Protein AF-A0A925ZJV0-F1 (afdb_monomer_lite)

Radius of gyration: 30.53 Å; chains: 1; bounding box: 66×61×135 Å

Foldseek 3Di:
DDDDDDDDPPPPDPPDPPDPDDDDDDDDPDDPFAPQFKAEDPAAAAQFKAKIFGQPDAFQWKKFKAAPVGHTPDIATAHRRRMGIDHRHHGAHKIFIATPVRDGRDIDGHHHDDDDADCADEFDDFDLEAELSAFGKTFAHNDDRPQQQKWKAQAHDIFGWRIDGRTMTTGHRHDQVSQDKAKIKMARNVVRHIYIDWIHGYKHKDWDWDWDADDPGIWIKIKIFMPPLQWKFWKKKAWPDFQKAFPPRHRIDIDMAHSRIDITTIDGNPVTDDDTDMDMDTPDIPPSPPTPPDDDDDDDPDDDDDDDDDDDDDDDDDDADKDKDKDKDKPAKAKDWDWDADPVRDTFIKIKIKIWIKIWIWTDGDDDPDDDDDDDDPDDTDIDIDTDIDMDIDRDPVVVVVVCVVVVNDPDDDHDD

Secondary structure (DSSP, 8-state):
---------------------------S-PPSS---SEE--S--BTT--EEEEETTPPTTPEEEEEETT--EEEEEE--TTSEEEETT---SEEEEEEETT--EEEEEEEBSS-PPP-SS-EEEE--SEEETTT--EEEEES--SSGGGEEEEETTEEEEEEEE-SSEEEE-PPPGGG-EEEEEEEEETTTTEEEEEEEEEEEEEEEEEEEEEETTEEEEEEEEEEESTTSEEEEEEEEEESSEEEGGG-SEEEEEEBTTEEEEEEEE-TT--S--EEEEEEEEEETSTT-------PPPPPPPPS--PPPP-----PPPPPEEEEEEEEEEEEEEEEEEE-TTS-EEEEEEEEEEEEEEEEEE------S------------EEEEEEEEEEESSHHHHHHHHHHTT--S-PPPP-

pLDDT: mean 72.82, std 23.59, range [22.97, 96.12]

Sequence (417 aa):
MKHKFLLAAGLLAIQAIVSPFAIAKPSQGQPAGTIQGYVVPDQVGANQPFTFAATKVVEGEVVSVKTVSGEVVATKKTDKLGRVFLPAGLAAGAYLLTTRAGKPTGHLNVGPGSLPFGNTLCVTSAPSAIDVSQGLCLTGTGMNPNAANMSAIIGKTEFPVLAGTATEMKTGPLPSSACNNGPVEVKNTQTNETSQLDNVVFYELSAKMARQKITGGEQTTLEFTFKPANFNASVNARIISGPVSFQGGAKEKDFMVEKGTGKLPLVADPAGLGQFRVAYDINEILGAGKLAGSTFQPLKPGGPVGGEKPEKVDNKKKQCPKTIHMRDEANGWQQSEKKVKDAEGKEKTIYVISRTVRCSIYKSCSKLEGHGGNCNFAGKSRCEVHDIVETREFDNERDRKDSMKDTGIPEKIKFPG

Structure (mmCIF, N/CA/C/O backbone):
data_AF-A0A925ZJV0-F1
#
_entry.id   AF-A0A925ZJV0-F1
#
loop_
_atom_site.group_PDB
_atom_site.id
_atom_site.type_symbol
_atom_site.label_atom_id
_atom_site.label_alt_id
_atom_site.label_comp_id
_atom_site.label_asym_id
_atom_site.label_entity_id
_atom_site.label_seq_id
_atom_site.pdbx_PDB_ins_code
_atom_site.Cartn_x
_atom_site.Cartn_y
_atom_site.Cartn_z
_atom_site.occupancy
_atom_site.B_iso_or_equiv
_atom_site.auth_seq_id
_atom_site.auth_comp_id
_atom_site.auth_asym_id
_atom_site.auth_atom_id
_atom_site.pdbx_PDB_model_num
ATOM 1 N N . MET A 1 1 ? -1.392 6.156 -85.320 1.00 41.75 1 MET A N 1
ATOM 2 C CA . MET A 1 1 ? -0.053 5.725 -84.859 1.00 41.75 1 MET A CA 1
ATOM 3 C C . MET A 1 1 ? 0.580 6.852 -84.054 1.00 41.75 1 MET A C 1
ATOM 5 O O . MET A 1 1 ? 0.582 7.972 -84.541 1.00 41.75 1 MET A O 1
ATOM 9 N N . LYS A 1 2 ? 1.152 6.505 -82.892 1.00 37.94 2 LYS A N 1
ATOM 10 C CA . LYS A 1 2 ? 1.974 7.319 -81.969 1.00 37.94 2 LYS A CA 1
ATOM 11 C C . LYS A 1 2 ? 1.226 8.132 -80.897 1.00 37.94 2 LYS A C 1
ATOM 13 O O . LYS A 1 2 ? 0.689 9.205 -81.132 1.00 37.94 2 LYS A O 1
ATOM 18 N N . HIS A 1 3 ? 1.275 7.554 -79.696 1.00 37.56 3 HIS A N 1
ATOM 19 C CA . HIS A 1 3 ? 1.028 8.139 -78.381 1.00 37.56 3 HIS A CA 1
ATOM 20 C C . HIS A 1 3 ? 1.941 9.330 -78.061 1.00 37.56 3 HIS A C 1
ATOM 22 O O . HIS A 1 3 ? 3.084 9.350 -78.516 1.00 37.56 3 HIS A O 1
ATOM 28 N N . LYS A 1 4 ? 1.461 10.219 -77.176 1.00 39.12 4 LYS A N 1
ATOM 29 C CA . LYS A 1 4 ? 2.206 10.922 -76.104 1.00 39.12 4 LYS A CA 1
ATOM 30 C C . LYS A 1 4 ? 1.174 11.551 -75.147 1.00 39.12 4 LYS A C 1
ATOM 32 O O . LYS A 1 4 ? 0.434 12.436 -75.545 1.00 39.12 4 LYS A O 1
ATOM 37 N N . PHE A 1 5 ? 0.844 10.848 -74.062 1.00 36.03 5 PHE A N 1
ATOM 38 C CA . PHE A 1 5 ? 1.286 11.101 -72.678 1.00 36.03 5 PHE A CA 1
ATOM 39 C C . PHE A 1 5 ? 0.865 12.470 -72.113 1.00 36.03 5 PHE A C 1
ATOM 41 O O . PHE A 1 5 ? 1.564 13.468 -72.248 1.00 36.03 5 PHE A O 1
ATOM 48 N N . LEU A 1 6 ? -0.292 12.451 -71.443 1.00 34.09 6 LEU A N 1
ATOM 49 C CA . LEU A 1 6 ? -0.772 13.449 -70.491 1.00 34.09 6 LEU A CA 1
ATOM 50 C C . LEU A 1 6 ? 0.037 13.329 -69.189 1.00 34.09 6 LEU A C 1
ATOM 52 O O . LEU A 1 6 ? -0.017 12.303 -68.513 1.00 34.09 6 LEU A O 1
ATOM 56 N N . LEU A 1 7 ? 0.765 14.387 -68.839 1.00 36.06 7 LEU A N 1
ATOM 57 C CA . LEU A 1 7 ? 1.273 14.636 -67.492 1.00 36.06 7 LEU A CA 1
ATOM 58 C C . LEU A 1 7 ? 0.148 15.322 -66.706 1.00 36.06 7 LEU A C 1
ATOM 60 O O . LEU A 1 7 ? -0.094 16.513 -66.877 1.00 36.06 7 LEU A O 1
ATOM 64 N N . ALA A 1 8 ? -0.560 14.564 -65.871 1.00 39.19 8 ALA A N 1
ATOM 65 C CA . ALA A 1 8 ? -1.442 15.121 -64.853 1.00 39.19 8 ALA A CA 1
ATOM 66 C C . ALA A 1 8 ? -0.675 15.150 -63.526 1.00 39.19 8 ALA A C 1
ATOM 68 O O . ALA A 1 8 ? -0.470 14.121 -62.883 1.00 39.19 8 ALA A O 1
ATOM 69 N N . ALA A 1 9 ? -0.222 16.342 -63.141 1.00 39.00 9 ALA A N 1
ATOM 70 C CA . ALA A 1 9 ? 0.280 16.624 -61.807 1.00 39.00 9 ALA A CA 1
ATOM 71 C C . ALA A 1 9 ? -0.896 16.578 -60.817 1.00 39.00 9 ALA A C 1
ATOM 73 O O . ALA A 1 9 ? -1.630 17.549 -60.648 1.00 39.00 9 ALA A O 1
ATOM 74 N N . GLY A 1 10 ? -1.100 15.418 -60.193 1.00 31.88 10 GLY A N 1
ATOM 75 C CA . GLY A 1 10 ? -2.012 15.250 -59.067 1.00 31.88 10 GLY A CA 1
ATOM 76 C C . GLY A 1 10 ? -1.353 15.737 -57.782 1.00 31.88 10 GLY A C 1
ATOM 77 O O . GLY A 1 10 ? -0.693 14.970 -57.087 1.00 31.88 10 GLY A O 1
ATOM 78 N N . LEU A 1 11 ? -1.526 17.022 -57.478 1.00 34.44 11 LEU A N 1
ATOM 79 C CA . LEU A 1 11 ? -1.224 17.604 -56.176 1.00 34.44 11 LEU A CA 1
ATOM 80 C C . LEU A 1 11 ? -2.293 17.113 -55.182 1.00 34.44 11 LEU A C 1
ATOM 82 O O . LEU A 1 11 ? -3.366 17.704 -55.071 1.00 34.44 11 LEU A O 1
ATOM 86 N N . LEU A 1 12 ? -2.045 15.994 -54.497 1.00 31.95 12 LEU A N 1
ATO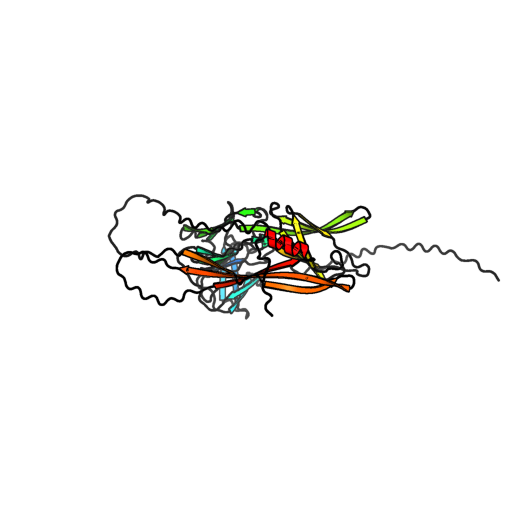M 87 C CA . LEU A 1 12 ? -2.941 15.517 -53.444 1.00 31.95 12 LEU A CA 1
ATOM 88 C C . LEU A 1 12 ? -2.617 16.273 -52.149 1.00 31.95 12 LEU A C 1
ATOM 90 O O . LEU A 1 12 ? -1.724 15.907 -51.387 1.00 31.95 12 LEU A O 1
ATOM 94 N N . ALA A 1 13 ? -3.333 17.373 -51.927 1.00 36.91 13 ALA A N 1
ATOM 95 C CA . ALA A 1 13 ? -3.366 18.055 -50.645 1.00 36.91 13 ALA A CA 1
ATOM 96 C C . ALA A 1 13 ? -4.048 17.138 -49.617 1.00 36.91 13 ALA A C 1
ATOM 98 O O . ALA A 1 13 ? -5.264 16.950 -49.644 1.00 36.91 13 ALA A O 1
ATOM 99 N N . ILE A 1 14 ? -3.264 16.556 -48.708 1.00 34.91 14 ILE A N 1
ATOM 100 C CA . ILE A 1 14 ? -3.787 15.868 -47.526 1.00 34.91 14 ILE A CA 1
ATOM 101 C C . ILE A 1 14 ? -4.302 16.956 -46.579 1.00 34.91 14 ILE A C 1
ATOM 103 O O . ILE A 1 14 ? -3.547 17.542 -45.805 1.00 34.91 14 ILE A O 1
ATOM 107 N N . GLN A 1 15 ? -5.594 17.267 -46.674 1.00 33.09 15 GLN A N 1
ATOM 108 C CA . GLN A 1 15 ? -6.277 18.044 -45.651 1.00 33.09 15 GLN A CA 1
ATOM 109 C C . GLN A 1 15 ? -6.411 17.176 -44.399 1.00 33.09 15 GLN A C 1
ATOM 111 O O . GLN A 1 15 ? -7.133 16.180 -44.383 1.00 33.09 15 GLN A O 1
ATOM 116 N N . ALA A 1 16 ? -5.696 17.558 -43.342 1.00 33.00 16 ALA A N 1
ATOM 117 C CA . ALA A 1 16 ? -5.932 17.045 -42.005 1.00 33.00 16 ALA A CA 1
ATOM 118 C C . ALA A 1 16 ? -7.332 17.492 -41.558 1.00 33.00 16 ALA A C 1
ATOM 120 O O . ALA A 1 16 ? -7.547 18.651 -41.203 1.00 33.00 16 ALA A O 1
ATOM 121 N N . ILE A 1 17 ? -8.294 16.572 -41.602 1.00 33.59 17 ILE A N 1
ATOM 122 C CA . ILE A 1 17 ? -9.610 16.757 -40.996 1.00 33.59 17 ILE A CA 1
ATOM 123 C C . ILE A 1 17 ? -9.406 16.718 -39.480 1.00 33.59 17 ILE A C 1
ATOM 125 O O . ILE A 1 17 ? -9.353 15.658 -38.860 1.00 33.59 17 ILE A O 1
ATOM 129 N N . VAL A 1 18 ? -9.257 17.895 -38.878 1.00 33.03 18 VAL A N 1
ATOM 130 C CA . VAL A 1 18 ? -9.362 18.074 -37.430 1.00 33.03 18 VAL A CA 1
ATOM 131 C C . VAL A 1 18 ? -10.851 18.203 -37.112 1.00 33.03 18 VAL A C 1
ATOM 133 O O . VAL A 1 18 ? -11.395 19.302 -37.061 1.00 33.03 18 VAL A O 1
ATOM 136 N N . SER A 1 19 ? -11.545 17.073 -36.961 1.00 29.91 19 SER A N 1
ATOM 137 C CA . SER A 1 19 ? -12.896 17.079 -36.393 1.00 29.91 19 SER A CA 1
ATOM 138 C C . SER A 1 19 ? -12.815 17.182 -34.864 1.00 29.91 19 SER A C 1
ATOM 140 O O . SER A 1 19 ? -12.169 16.339 -34.236 1.00 29.91 19 SER A O 1
ATOM 142 N N . PRO A 1 20 ? -13.494 18.159 -34.237 1.00 31.45 20 PRO A N 1
ATOM 143 C CA . PRO A 1 20 ? -13.618 18.254 -32.793 1.00 31.45 20 PRO A CA 1
ATOM 144 C C . PRO A 1 20 ? -14.768 17.349 -32.342 1.00 31.45 20 PRO A C 1
ATOM 146 O O . PRO A 1 20 ? -15.878 17.807 -32.085 1.00 31.45 20 PRO A O 1
ATOM 149 N N . PHE A 1 21 ? -14.519 16.044 -32.262 1.00 29.78 21 PHE A N 1
ATOM 150 C CA . PHE A 1 21 ? -15.396 15.171 -31.492 1.00 29.78 21 PHE A CA 1
ATOM 151 C C . PHE A 1 21 ? -14.893 15.116 -30.058 1.00 29.78 21 PHE A C 1
ATOM 153 O O . PHE A 1 21 ? -13.779 14.676 -29.778 1.00 29.78 21 PHE A O 1
ATOM 160 N N . ALA A 1 22 ? -15.745 15.606 -29.160 1.00 33.53 22 ALA A N 1
ATOM 161 C CA . ALA A 1 22 ? -15.656 15.421 -27.728 1.00 33.53 22 ALA A CA 1
ATOM 162 C C . ALA A 1 22 ? -15.398 13.940 -27.416 1.00 33.53 22 ALA A C 1
ATOM 164 O O . ALA A 1 22 ? -16.289 13.097 -27.520 1.00 33.53 22 ALA A O 1
ATOM 165 N N . ILE A 1 23 ? -14.156 13.629 -27.047 1.00 28.38 23 ILE A N 1
ATOM 166 C CA . ILE A 1 23 ? -13.794 12.319 -26.528 1.00 28.38 23 ILE A CA 1
ATOM 167 C C . ILE A 1 23 ? -14.365 12.240 -25.116 1.00 28.38 23 ILE A C 1
ATOM 169 O O . ILE A 1 23 ? -14.034 13.034 -24.233 1.00 28.38 23 ILE A O 1
ATOM 173 N N . ALA A 1 24 ? -15.270 11.283 -24.948 1.00 23.69 24 ALA A N 1
ATOM 174 C CA . ALA A 1 24 ? -15.838 10.862 -23.687 1.00 23.69 24 ALA A CA 1
ATOM 175 C C . ALA A 1 24 ? -14.772 10.771 -22.581 1.00 23.69 24 ALA A C 1
ATOM 177 O O . ALA A 1 24 ? -13.681 10.232 -22.777 1.00 23.69 24 ALA A O 1
ATOM 178 N N . LYS A 1 25 ? -15.124 11.272 -21.390 1.00 25.34 25 LYS A N 1
ATOM 179 C CA . LYS A 1 25 ? -14.390 10.996 -20.151 1.00 25.34 25 LYS A CA 1
ATOM 180 C C . LYS A 1 25 ? -14.142 9.486 -20.038 1.00 25.34 25 LYS A C 1
ATOM 182 O O . LYS A 1 25 ? -15.092 8.720 -20.206 1.00 25.34 25 LYS A O 1
ATOM 187 N N . PRO A 1 26 ? -12.926 9.047 -19.690 1.00 22.97 26 PRO A N 1
ATOM 188 C CA . PRO A 1 26 ? -12.677 7.638 -19.451 1.00 22.97 26 PRO A CA 1
ATOM 189 C C . PRO A 1 26 ? -13.428 7.200 -18.188 1.00 22.97 26 PRO A C 1
ATOM 191 O O . PRO A 1 26 ? -13.086 7.610 -17.077 1.00 22.97 26 PRO A O 1
ATOM 194 N N . SER A 1 27 ? -14.445 6.348 -18.345 1.00 24.31 27 SER A N 1
ATOM 195 C CA . SER A 1 27 ? -14.872 5.459 -17.269 1.00 24.31 27 SER A CA 1
ATOM 196 C C . SER A 1 27 ? -14.003 4.202 -17.289 1.00 24.31 27 SER A C 1
ATOM 198 O O . SER A 1 27 ? -14.015 3.447 -18.256 1.00 24.31 27 SER A O 1
ATOM 200 N N . GLN A 1 28 ? -13.295 4.004 -16.178 1.00 32.94 28 GLN A N 1
ATOM 201 C CA . GLN A 1 28 ? -12.847 2.723 -15.626 1.00 32.94 28 GLN A CA 1
ATOM 202 C C . GLN A 1 28 ? -11.909 1.859 -16.486 1.00 32.94 28 GLN A C 1
ATOM 204 O O . GLN A 1 28 ? -12.261 0.822 -17.034 1.00 32.94 28 GLN A O 1
ATOM 209 N N . GLY A 1 29 ? -10.641 2.261 -16.450 1.00 29.06 29 GLY A N 1
ATOM 210 C CA . GLY A 1 29 ? -9.474 1.381 -16.417 1.00 29.06 29 GLY A CA 1
ATOM 211 C C . GLY A 1 29 ? -8.475 2.061 -15.487 1.00 29.06 29 GLY A C 1
ATOM 212 O O . GLY A 1 29 ? -7.857 3.048 -15.868 1.00 29.06 29 GLY A O 1
ATOM 213 N N . GLN A 1 30 ? -8.488 1.648 -14.224 1.00 30.09 30 GLN A N 1
ATOM 214 C CA . GLN A 1 30 ? -7.988 2.374 -13.052 1.00 30.09 30 GLN A CA 1
ATOM 215 C C . GLN A 1 30 ? -6.491 2.742 -13.175 1.00 30.09 30 GLN A C 1
ATOM 217 O O . GLN A 1 30 ? -5.682 1.854 -13.439 1.00 30.09 30 GLN A O 1
ATOM 222 N N . PRO A 1 31 ? -6.101 4.021 -12.992 1.00 29.06 31 PRO A N 1
ATOM 223 C CA . PRO A 1 31 ? -4.699 4.420 -12.945 1.00 29.06 31 PRO A CA 1
ATOM 224 C C . PRO A 1 31 ? -4.078 4.078 -11.585 1.00 29.06 31 PRO A C 1
ATOM 226 O O . PRO A 1 31 ? -4.745 4.121 -10.548 1.00 29.06 31 PRO A O 1
ATOM 229 N N . ALA A 1 32 ? -2.786 3.759 -11.619 1.00 31.67 32 ALA A N 1
ATOM 230 C CA . ALA A 1 32 ? -1.937 3.531 -10.461 1.00 31.67 32 ALA A CA 1
ATOM 231 C C . ALA A 1 32 ? -2.022 4.690 -9.447 1.00 31.67 32 ALA A C 1
ATOM 233 O O . ALA A 1 32 ? -1.983 5.863 -9.820 1.00 31.67 32 ALA A O 1
ATOM 234 N N . GLY A 1 33 ? -2.129 4.336 -8.164 1.00 33.31 33 GLY A N 1
ATOM 235 C CA . GLY A 1 33 ? -1.878 5.233 -7.036 1.00 33.31 33 GLY A CA 1
ATOM 236 C C . GLY A 1 33 ? -3.052 6.043 -6.479 1.00 33.31 33 GLY A C 1
ATOM 237 O O . GLY A 1 33 ? -2.874 7.180 -6.050 1.00 33.31 33 GLY A O 1
ATOM 238 N N . THR A 1 34 ? -4.274 5.503 -6.446 1.00 28.78 34 THR A N 1
ATOM 239 C CA . THR A 1 34 ? -5.355 6.109 -5.646 1.00 28.78 34 THR A CA 1
ATOM 240 C C . THR A 1 34 ? -6.222 5.032 -5.001 1.00 28.78 34 THR A C 1
ATOM 242 O O . THR A 1 34 ? -6.979 4.356 -5.698 1.00 28.78 34 THR A O 1
ATOM 245 N N . ILE A 1 35 ? -6.186 4.913 -3.667 1.00 41.12 35 ILE A N 1
ATOM 246 C CA . ILE A 1 35 ? -7.261 4.268 -2.901 1.00 41.12 35 ILE A CA 1
ATOM 247 C C . ILE A 1 35 ? -8.530 5.082 -3.169 1.00 41.12 35 ILE A C 1
ATOM 249 O O . ILE A 1 35 ? -8.744 6.149 -2.586 1.00 41.12 35 ILE A O 1
ATOM 253 N N . GLN A 1 36 ? -9.349 4.661 -4.134 1.00 45.41 36 GLN A N 1
ATOM 254 C CA . GLN A 1 36 ? -10.574 5.387 -4.433 1.00 45.41 36 GLN A CA 1
ATOM 255 C C . GLN A 1 36 ? -11.618 5.099 -3.358 1.00 45.41 36 GLN A C 1
ATOM 257 O O . GLN A 1 36 ? -12.370 4.136 -3.424 1.00 45.41 36 GLN A O 1
ATOM 262 N N . GLY A 1 37 ? -11.672 6.013 -2.393 1.00 65.75 37 GLY A N 1
ATOM 263 C CA . GLY A 1 37 ? -12.841 6.286 -1.570 1.00 65.75 37 GLY A CA 1
ATOM 264 C C . GLY A 1 37 ? -12.697 5.861 -0.120 1.00 65.75 37 GLY A C 1
ATOM 265 O O . GLY A 1 37 ? -13.123 6.632 0.734 1.00 65.75 37 GLY A O 1
ATOM 266 N N . TYR A 1 38 ? -12.103 4.692 0.159 1.00 77.69 38 TYR A N 1
ATOM 267 C CA . TYR A 1 38 ? -12.104 4.111 1.505 1.00 77.69 38 TYR A CA 1
ATOM 268 C C . TYR A 1 38 ? -10.825 3.374 1.884 1.00 77.69 38 TYR A C 1
ATOM 270 O O . TYR A 1 38 ? -10.288 2.614 1.089 1.00 77.69 38 TYR A O 1
ATOM 278 N N . VAL A 1 39 ? -10.408 3.528 3.138 1.00 86.25 39 VAL A N 1
ATOM 279 C CA . VAL A 1 39 ? -9.415 2.670 3.794 1.00 86.25 39 VAL A CA 1
ATOM 280 C C . VAL A 1 39 ? -10.171 1.789 4.776 1.00 86.25 39 VAL A C 1
ATOM 282 O O . VAL A 1 39 ? -10.818 2.296 5.692 1.00 86.25 39 VAL A O 1
ATOM 285 N N . VAL A 1 40 ? -10.124 0.478 4.560 1.00 89.88 40 VAL A N 1
ATOM 286 C CA . VAL A 1 40 ? -10.867 -0.528 5.328 1.00 89.88 40 VAL A CA 1
ATOM 287 C C . VAL A 1 40 ? -9.884 -1.612 5.785 1.00 89.88 40 VAL A C 1
ATOM 289 O O . VAL A 1 40 ? -8.964 -1.922 5.018 1.00 89.88 40 VAL A O 1
ATOM 292 N N . PRO A 1 41 ? -10.030 -2.180 6.997 1.00 90.25 41 PRO A N 1
ATOM 293 C CA . PRO A 1 41 ? -9.224 -3.329 7.407 1.00 90.25 41 PRO A CA 1
ATOM 294 C C . PRO A 1 41 ? -9.458 -4.533 6.482 1.00 90.25 41 PRO A C 1
ATOM 296 O O . PRO A 1 41 ? -10.560 -4.699 5.959 1.00 90.25 41 PRO A O 1
ATOM 299 N N . ASP A 1 42 ? -8.441 -5.366 6.284 1.00 88.69 42 ASP A N 1
ATOM 300 C CA . ASP A 1 42 ? -8.549 -6.606 5.508 1.00 88.69 42 ASP A CA 1
ATOM 301 C C . ASP A 1 42 ? -9.369 -7.662 6.249 1.00 88.69 42 ASP A C 1
ATOM 303 O O . ASP A 1 42 ? -10.068 -8.463 5.626 1.00 88.69 42 ASP A O 1
ATOM 307 N N . GLN A 1 43 ? -9.299 -7.665 7.583 1.00 85.12 43 GLN A N 1
ATOM 308 C CA . GLN A 1 43 ? -9.964 -8.660 8.415 1.00 85.12 43 GLN A CA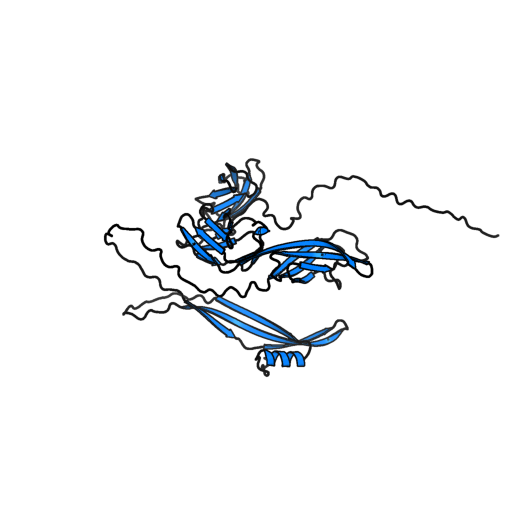 1
ATOM 309 C C . GLN A 1 43 ? -10.860 -8.002 9.460 1.00 85.12 43 GLN A C 1
ATOM 311 O O . GLN A 1 43 ? -10.405 -7.535 10.502 1.00 85.12 43 GLN A O 1
ATOM 316 N N . VAL A 1 44 ? -12.169 -8.024 9.205 1.00 89.50 44 VAL A N 1
ATOM 317 C CA . VAL A 1 44 ? -13.193 -7.610 10.170 1.00 89.50 44 VAL A CA 1
ATOM 318 C C . VAL A 1 44 ? -14.014 -8.829 10.574 1.00 89.50 44 VAL A C 1
ATOM 320 O O . VAL A 1 44 ? -14.643 -9.471 9.732 1.00 89.50 44 VAL A O 1
ATOM 323 N N . GLY A 1 45 ? -14.006 -9.159 11.865 1.00 89.75 45 GLY A N 1
ATOM 324 C CA . GLY A 1 45 ? -14.838 -10.222 12.418 1.00 89.75 45 GLY A CA 1
ATOM 325 C C . GLY A 1 45 ? -16.246 -9.742 12.765 1.00 89.75 45 GLY A C 1
ATOM 326 O O . GLY A 1 45 ? -16.462 -8.582 13.126 1.00 89.75 45 GLY A O 1
ATOM 327 N N . ALA A 1 46 ? -17.206 -10.660 12.703 1.00 90.69 46 ALA A N 1
ATOM 328 C CA . ALA A 1 46 ? -18.582 -10.394 13.088 1.00 90.69 46 ALA A CA 1
ATOM 329 C C . ALA A 1 46 ? -18.672 -9.859 14.525 1.00 90.69 46 ALA A C 1
ATOM 331 O O . ALA A 1 46 ? -18.055 -10.396 15.447 1.00 90.69 46 ALA A O 1
ATOM 332 N N . ASN A 1 47 ? -19.477 -8.814 14.699 1.00 90.94 47 ASN A N 1
ATOM 333 C CA . ASN A 1 47 ? -19.735 -8.099 15.946 1.00 90.94 47 ASN A CA 1
ATOM 334 C C . ASN A 1 47 ? -18.487 -7.509 16.635 1.00 90.94 47 ASN A C 1
ATOM 336 O O . ASN A 1 47 ? -18.515 -7.208 17.829 1.00 90.94 47 ASN A O 1
ATOM 340 N N . GLN A 1 48 ? -17.374 -7.354 15.910 1.00 90.62 48 GLN A N 1
ATOM 341 C CA . GLN A 1 48 ? -16.149 -6.775 16.459 1.00 90.62 48 GLN A CA 1
ATOM 342 C C . GLN A 1 48 ? -16.084 -5.269 16.218 1.00 90.62 48 GLN A C 1
ATOM 344 O O . GLN A 1 48 ? -16.444 -4.821 15.133 1.00 90.62 48 GLN A O 1
ATOM 349 N N . PRO A 1 49 ? -15.583 -4.469 17.172 1.00 92.69 49 PRO A N 1
ATOM 350 C CA . PRO A 1 49 ? -15.348 -3.058 16.923 1.00 92.69 49 PRO A CA 1
ATOM 351 C C . PRO A 1 49 ? -14.281 -2.850 15.843 1.00 92.69 49 PRO A C 1
ATOM 353 O O . PRO A 1 49 ? -13.269 -3.552 15.824 1.00 92.69 49 PRO A O 1
ATOM 356 N N . PHE A 1 50 ? -14.475 -1.849 14.987 1.00 94.19 50 PHE A N 1
ATOM 357 C CA . PHE A 1 50 ? -13.467 -1.423 14.014 1.00 94.19 50 PHE A CA 1
ATOM 358 C C . PHE A 1 50 ? -13.684 0.022 13.554 1.00 94.19 50 PHE A C 1
ATOM 360 O O . PHE A 1 50 ? -14.778 0.589 13.673 1.00 94.19 50 PHE A O 1
ATOM 367 N N . THR A 1 51 ? -12.631 0.599 12.981 1.00 94.62 51 THR A N 1
ATOM 368 C CA . THR A 1 51 ? -12.655 1.876 12.273 1.00 94.62 51 THR A CA 1
ATOM 369 C C . THR A 1 51 ? -12.300 1.663 10.810 1.00 94.62 51 THR A C 1
ATOM 371 O O . THR A 1 51 ? -11.399 0.894 10.479 1.00 94.62 51 THR A O 1
ATOM 374 N N . PHE A 1 52 ? -12.972 2.404 9.939 1.00 92.88 52 PHE A N 1
ATOM 375 C CA . PHE A 1 52 ? -12.600 2.582 8.540 1.00 92.88 52 PHE A CA 1
ATOM 376 C C . PHE A 1 52 ? -12.648 4.073 8.192 1.00 92.88 52 PHE A C 1
ATOM 378 O O . PHE A 1 52 ? -13.313 4.841 8.886 1.00 92.88 52 PHE A O 1
ATOM 385 N N . ALA A 1 53 ? -11.984 4.497 7.120 1.00 89.81 53 ALA A N 1
ATOM 386 C CA . ALA A 1 53 ? -12.026 5.882 6.656 1.00 89.81 53 ALA A CA 1
ATOM 387 C C . ALA A 1 53 ? -12.623 5.996 5.270 1.00 89.81 53 ALA A C 1
ATOM 389 O O . ALA A 1 53 ? -12.354 5.162 4.414 1.00 89.81 53 ALA A O 1
ATOM 390 N N . ALA A 1 54 ? -13.354 7.081 5.042 1.00 84.00 54 ALA A N 1
ATOM 391 C CA . ALA A 1 54 ? -13.783 7.541 3.738 1.00 84.00 54 ALA A CA 1
ATOM 392 C C . ALA A 1 54 ? -12.904 8.739 3.326 1.00 84.00 54 ALA A C 1
ATOM 394 O O . ALA A 1 54 ? -13.156 9.876 3.713 1.00 84.00 54 ALA A O 1
ATOM 395 N N . THR A 1 55 ? -11.836 8.509 2.561 1.00 68.38 55 THR A N 1
ATOM 396 C CA . THR A 1 55 ? -10.742 9.486 2.347 1.00 68.38 55 THR A CA 1
ATOM 397 C C . THR A 1 55 ? -11.121 10.722 1.526 1.00 68.38 55 THR A C 1
ATOM 399 O O . THR A 1 55 ? -10.332 11.656 1.422 1.00 68.38 55 THR A O 1
ATOM 402 N N . LYS A 1 56 ? -12.320 10.748 0.935 1.00 69.38 56 LYS A N 1
ATOM 403 C CA . LYS A 1 56 ? -12.848 11.880 0.149 1.00 69.38 56 LYS A CA 1
ATOM 404 C C . LYS A 1 56 ? -14.049 12.569 0.799 1.00 69.38 56 LYS A C 1
ATOM 406 O O . LYS A 1 56 ? -14.698 13.390 0.157 1.00 69.38 56 LYS A O 1
ATOM 411 N N . VAL A 1 57 ? -14.376 12.188 2.027 1.00 65.69 57 VAL A N 1
ATOM 412 C CA . VAL A 1 57 ? -15.571 12.633 2.737 1.00 65.69 57 VAL A CA 1
ATOM 413 C C . VAL A 1 57 ? -15.221 13.785 3.676 1.00 65.69 57 VAL A C 1
ATOM 415 O O . VAL A 1 57 ? -14.193 13.756 4.350 1.00 65.69 57 VAL A O 1
ATOM 418 N N . VAL A 1 58 ? -16.071 14.813 3.699 1.00 69.56 58 VAL A N 1
ATOM 419 C CA . VAL A 1 58 ? -15.882 16.000 4.548 1.00 69.56 58 VAL A CA 1
ATOM 420 C C . VAL A 1 58 ? -16.198 15.645 6.007 1.00 69.56 58 VAL A C 1
ATOM 422 O O . VAL A 1 58 ? -17.023 14.767 6.274 1.00 69.56 58 VAL A O 1
ATOM 425 N N . GLU A 1 59 ? -15.545 16.311 6.964 1.00 78.25 59 GLU A N 1
ATOM 426 C CA . GLU A 1 59 ? -15.855 16.181 8.395 1.00 78.25 59 GLU A CA 1
ATOM 427 C C . GLU A 1 59 ? -17.365 16.328 8.650 1.00 78.25 59 GLU A C 1
ATOM 429 O O . GLU A 1 59 ? -18.019 17.237 8.134 1.00 78.25 59 GLU A O 1
ATOM 434 N N . GLY A 1 60 ? -17.926 15.429 9.463 1.00 76.44 60 GLY A N 1
ATOM 435 C CA . GLY A 1 60 ? -19.333 15.470 9.856 1.00 76.44 60 GLY A CA 1
ATOM 436 C C . GLY A 1 60 ? -20.318 14.953 8.804 1.00 76.44 60 GLY A C 1
ATOM 437 O O . GLY A 1 60 ? -21.522 14.902 9.081 1.00 76.44 60 GLY A O 1
ATOM 438 N N . GLU A 1 61 ? -19.846 14.531 7.630 1.00 81.88 61 GLU A N 1
ATOM 439 C CA . GLU A 1 61 ? -20.680 13.842 6.653 1.00 81.88 61 GLU A CA 1
ATOM 440 C C . GLU A 1 61 ? -21.157 12.495 7.212 1.00 81.88 61 GLU A C 1
ATOM 442 O O . GLU A 1 61 ? -20.466 11.782 7.943 1.00 81.88 61 GLU A O 1
ATOM 447 N N . VAL A 1 62 ? -22.400 12.156 6.884 1.00 85.62 62 VAL A N 1
ATOM 448 C CA . VAL A 1 62 ? -23.040 10.935 7.357 1.00 85.62 62 VAL A CA 1
ATOM 449 C C . VAL A 1 62 ? -22.783 9.812 6.358 1.00 85.62 62 VAL A C 1
ATOM 451 O O . VAL A 1 62 ? -23.211 9.887 5.205 1.00 85.62 62 VAL A O 1
ATOM 454 N N . VAL A 1 63 ? -22.140 8.749 6.832 1.00 86.56 63 VAL A N 1
ATOM 455 C CA . VAL A 1 63 ? -21.945 7.497 6.103 1.00 86.56 63 VAL A CA 1
ATOM 456 C C . VAL A 1 63 ? -22.997 6.498 6.567 1.00 86.56 63 VAL A C 1
ATOM 458 O O . VAL A 1 63 ? -23.155 6.241 7.764 1.00 86.56 63 VAL A O 1
ATOM 461 N N . SER A 1 64 ? -23.728 5.945 5.602 1.00 89.00 64 SER A N 1
ATOM 462 C CA . SER A 1 64 ? -24.689 4.864 5.816 1.00 89.00 64 SER A CA 1
ATOM 463 C C . SER A 1 64 ? -24.086 3.549 5.338 1.00 89.00 64 SER A C 1
ATOM 465 O O . SER A 1 64 ? -23.680 3.424 4.179 1.00 89.00 64 SER A O 1
ATOM 467 N N . VAL A 1 65 ? -24.053 2.568 6.232 1.00 89.69 65 VAL A N 1
ATOM 468 C CA . VAL A 1 65 ? -23.667 1.188 5.952 1.00 89.69 65 VAL A CA 1
ATOM 469 C C . VAL A 1 65 ? -24.935 0.414 5.637 1.00 89.69 65 VAL A C 1
ATOM 471 O O . VAL A 1 65 ? -25.862 0.381 6.450 1.00 89.69 65 VAL A O 1
ATOM 474 N N . LYS A 1 66 ? -24.986 -0.180 4.449 1.00 89.94 66 LYS A N 1
ATOM 475 C CA . LYS A 1 66 ? -26.140 -0.926 3.954 1.00 89.94 66 LYS A CA 1
ATOM 476 C C . LYS A 1 66 ? -25.784 -2.381 3.708 1.00 89.94 66 LYS A C 1
ATOM 478 O O . LYS A 1 66 ? -24.653 -2.678 3.345 1.00 89.94 66 LYS A O 1
ATOM 483 N N . THR A 1 67 ? -26.737 -3.287 3.851 1.00 88.56 67 THR A N 1
ATOM 484 C CA . THR A 1 67 ? -26.616 -4.634 3.281 1.00 88.56 67 THR A CA 1
ATOM 485 C C . THR A 1 67 ? -26.584 -4.560 1.750 1.00 88.56 67 THR A C 1
ATOM 487 O O . THR A 1 67 ? -26.962 -3.550 1.147 1.00 88.56 67 THR A O 1
ATOM 490 N N . VAL A 1 68 ? -26.202 -5.656 1.092 1.00 85.38 68 VAL A N 1
ATOM 491 C CA . VAL A 1 68 ? -26.348 -5.791 -0.370 1.00 85.38 68 VAL A CA 1
ATOM 492 C C . VAL A 1 68 ? -27.805 -5.692 -0.847 1.00 85.38 68 VAL A C 1
ATOM 494 O O . VAL A 1 68 ? -28.038 -5.313 -1.990 1.00 85.38 68 VAL A O 1
ATOM 497 N N . SER A 1 69 ? -28.786 -5.968 0.025 1.00 86.06 69 SER A N 1
ATOM 498 C CA . SER A 1 69 ? -30.217 -5.766 -0.250 1.00 86.06 69 SER A CA 1
ATOM 499 C C . SER A 1 69 ? -30.678 -4.310 -0.084 1.00 86.06 69 SER A C 1
ATOM 501 O O . SER A 1 69 ? -31.828 -3.997 -0.381 1.00 86.06 69 SER A O 1
ATOM 503 N N . GLY A 1 70 ? -29.794 -3.407 0.356 1.00 85.12 70 GLY A N 1
ATOM 504 C CA . GLY A 1 70 ? -30.068 -1.975 0.493 1.00 85.12 70 GLY A CA 1
ATOM 505 C C . GLY A 1 70 ? -30.606 -1.540 1.860 1.00 85.12 70 GLY A C 1
ATOM 506 O O . GLY A 1 70 ? -30.851 -0.347 2.052 1.00 85.12 70 GLY A O 1
ATOM 507 N N . GLU A 1 71 ? -30.747 -2.460 2.814 1.00 89.94 71 GLU A N 1
ATOM 508 C CA . GLU A 1 71 ? -31.170 -2.160 4.184 1.00 89.94 71 GLU A CA 1
ATOM 509 C C . GLU A 1 71 ? -30.063 -1.414 4.933 1.00 89.94 71 GLU A C 1
ATOM 511 O O . GLU A 1 71 ? -28.919 -1.862 4.960 1.00 89.94 71 GLU A O 1
ATOM 516 N N . VAL A 1 72 ? -30.383 -0.272 5.546 1.00 89.75 72 VAL A N 1
ATOM 517 C CA . VAL A 1 72 ? -29.420 0.504 6.341 1.00 89.75 72 VAL A CA 1
ATOM 518 C C . VAL A 1 72 ? -29.249 -0.149 7.709 1.00 89.75 72 VAL A C 1
ATOM 520 O O . VAL A 1 72 ? -30.162 -0.117 8.526 1.00 89.75 72 VAL A O 1
ATOM 523 N N . VAL A 1 73 ? -28.057 -0.679 7.974 1.00 91.31 73 VAL A N 1
ATOM 524 C CA . VAL A 1 73 ? -27.723 -1.356 9.238 1.00 91.31 73 VAL A CA 1
ATOM 525 C C . VAL A 1 73 ? -26.981 -0.454 10.219 1.00 91.31 73 VAL A C 1
ATOM 527 O O . VAL A 1 73 ? -27.013 -0.686 11.424 1.00 91.31 73 VAL A O 1
ATOM 530 N N . ALA A 1 74 ? -26.313 0.592 9.728 1.00 89.75 74 ALA A N 1
ATOM 531 C CA . ALA A 1 74 ? -25.665 1.580 10.581 1.00 89.75 74 ALA A CA 1
ATOM 532 C C . ALA A 1 74 ? -25.554 2.939 9.889 1.00 89.75 74 ALA A C 1
ATOM 534 O O . ALA A 1 74 ? -25.304 3.025 8.688 1.00 89.75 74 ALA A O 1
ATOM 535 N N . THR A 1 75 ? -25.653 4.003 10.683 1.00 90.94 75 THR A N 1
ATOM 536 C CA . THR A 1 75 ? -25.474 5.387 10.232 1.00 90.94 75 THR A CA 1
ATOM 537 C C . THR A 1 75 ? -24.548 6.101 11.205 1.00 90.94 75 THR A C 1
ATOM 539 O O . THR A 1 75 ? -24.835 6.169 12.403 1.00 90.94 75 THR A O 1
ATOM 542 N N . LYS A 1 76 ? -23.419 6.615 10.715 1.00 90.75 76 LYS A N 1
ATOM 543 C CA . LYS A 1 76 ? -22.391 7.268 11.541 1.00 90.75 76 LYS A CA 1
ATOM 544 C C . LYS A 1 76 ? -21.852 8.518 10.856 1.00 90.75 76 LYS A C 1
ATOM 546 O O . LYS A 1 76 ? -21.871 8.619 9.635 1.00 90.75 76 LYS A O 1
ATOM 551 N N . LYS A 1 77 ? -21.385 9.473 11.659 1.00 90.00 77 LYS A N 1
ATOM 552 C CA . LYS A 1 77 ? -20.705 10.679 11.172 1.00 90.00 77 LYS A CA 1
ATOM 553 C C . LYS A 1 77 ? -19.207 10.426 11.073 1.00 90.00 77 LYS A C 1
ATOM 555 O O . LYS A 1 77 ? -18.659 9.731 11.928 1.00 90.00 77 LYS A O 1
ATOM 560 N N . THR A 1 78 ? -18.579 11.003 10.059 1.00 89.81 78 THR A N 1
ATOM 561 C CA . THR A 1 78 ? -17.125 11.023 9.924 1.00 89.81 78 THR A CA 1
ATOM 562 C C . THR A 1 78 ? -16.477 12.020 10.875 1.00 89.81 78 THR A C 1
ATOM 564 O O . THR A 1 78 ? -17.050 13.067 11.185 1.00 89.81 78 THR A O 1
ATOM 567 N N . ASP A 1 79 ? -15.262 11.707 11.316 1.00 89.12 79 ASP A N 1
ATOM 568 C CA . ASP A 1 79 ? -14.389 12.677 11.975 1.00 89.12 79 ASP A CA 1
ATOM 569 C C . ASP A 1 79 ? -13.606 13.545 10.966 1.00 89.12 79 ASP A C 1
ATOM 571 O O . ASP A 1 79 ? -13.817 13.470 9.753 1.00 89.12 79 ASP A O 1
ATOM 575 N N . LYS A 1 80 ? -12.672 14.363 11.472 1.00 87.50 80 LYS A N 1
ATOM 576 C CA . LYS A 1 80 ? -11.801 15.263 10.689 1.00 87.50 80 LYS A CA 1
ATOM 577 C C . LYS A 1 80 ? -10.991 14.580 9.590 1.00 87.50 80 LYS A C 1
ATOM 579 O O . LYS A 1 80 ? -10.590 15.236 8.636 1.00 87.50 80 LYS A O 1
ATOM 584 N N . LEU A 1 81 ? -10.716 13.289 9.744 1.00 86.50 81 LEU A N 1
ATOM 585 C CA . LEU A 1 81 ? -9.935 12.489 8.804 1.00 86.50 81 LEU A CA 1
ATOM 586 C C . LEU A 1 81 ? -10.829 11.568 7.960 1.00 86.50 81 LEU A C 1
ATOM 588 O O . LEU A 1 81 ? -10.327 10.668 7.289 1.00 86.50 81 LEU A O 1
ATOM 592 N N . GLY A 1 82 ? -12.152 11.761 8.003 1.00 87.88 82 GLY A N 1
ATOM 593 C CA . GLY A 1 82 ? -13.104 10.925 7.280 1.00 87.88 82 GLY A CA 1
ATOM 594 C C . GLY A 1 82 ? -13.361 9.570 7.947 1.00 87.88 82 GLY A C 1
ATOM 595 O O . GLY A 1 82 ? -13.938 8.687 7.312 1.00 87.88 82 GLY A O 1
ATOM 596 N N . ARG A 1 83 ? -12.925 9.356 9.197 1.00 91.69 83 ARG A N 1
ATOM 597 C CA . ARG A 1 83 ? -13.018 8.056 9.878 1.00 91.69 83 ARG A CA 1
ATOM 598 C C . ARG A 1 83 ? -14.396 7.823 10.472 1.00 91.69 83 ARG A C 1
ATOM 600 O O . ARG A 1 83 ? -15.010 8.729 11.028 1.00 91.69 83 ARG A O 1
ATOM 607 N N . VAL A 1 84 ? -14.846 6.579 10.405 1.00 92.75 84 VAL A N 1
ATOM 608 C CA . VAL A 1 84 ? -16.091 6.078 10.978 1.00 92.75 84 VAL A CA 1
ATOM 609 C C . VAL A 1 84 ? -15.759 4.951 11.945 1.00 92.75 84 VAL A C 1
ATOM 611 O O . VAL A 1 84 ? -15.137 3.963 11.561 1.00 92.75 84 VAL A O 1
ATOM 614 N N . PHE A 1 85 ? -16.198 5.083 13.196 1.00 94.44 85 PHE A N 1
ATOM 615 C CA . PHE A 1 85 ? -16.048 4.044 14.215 1.00 94.44 85 PHE A CA 1
ATOM 616 C C . PHE A 1 85 ? -17.360 3.285 14.446 1.00 94.44 85 PHE A C 1
ATOM 618 O O . PHE A 1 85 ? -18.423 3.885 14.650 1.00 94.44 85 PHE A O 1
ATOM 625 N N . LEU A 1 86 ? -17.271 1.954 14.452 1.00 94.12 86 LEU A N 1
ATOM 626 C CA . LEU A 1 86 ? -18.369 1.041 14.750 1.00 94.12 86 LEU A CA 1
ATOM 627 C C . LEU A 1 86 ? -18.024 0.224 16.008 1.00 94.12 86 LEU A C 1
ATOM 629 O O . LEU A 1 86 ? -17.215 -0.690 15.912 1.00 94.12 86 LEU A O 1
ATOM 633 N N . PRO A 1 87 ? -18.621 0.514 17.183 1.00 88.25 87 PRO A N 1
ATOM 634 C CA . PRO A 1 87 ? -18.222 -0.090 18.464 1.00 88.25 87 PRO A CA 1
ATOM 635 C C . PRO A 1 87 ? -18.680 -1.541 18.676 1.00 88.25 87 PRO A C 1
ATOM 637 O O . PRO A 1 87 ? -18.101 -2.241 19.495 1.00 88.25 87 PRO A O 1
ATOM 640 N N . ALA A 1 88 ? -19.719 -1.988 17.971 1.00 84.88 88 ALA A N 1
ATOM 641 C CA . ALA A 1 88 ? -20.252 -3.350 18.072 1.00 84.88 88 ALA A CA 1
ATOM 642 C C . ALA A 1 88 ? -20.098 -4.135 16.760 1.00 84.88 88 ALA A C 1
ATOM 644 O O . ALA A 1 88 ? -20.691 -5.195 16.612 1.00 84.88 88 ALA A O 1
ATOM 645 N N . GLY A 1 89 ? -19.330 -3.607 15.800 1.00 85.81 89 GLY A N 1
ATOM 646 C CA . GLY A 1 89 ? -19.164 -4.210 14.479 1.00 85.81 89 GLY A CA 1
ATOM 647 C C . GLY A 1 89 ? -20.455 -4.382 13.687 1.00 85.81 89 GLY A C 1
ATOM 648 O O . GLY A 1 89 ? -21.464 -3.735 13.958 1.00 85.81 89 GLY A O 1
ATOM 649 N N . LEU A 1 90 ? -20.398 -5.262 12.688 1.00 92.12 90 LEU A N 1
ATOM 650 C CA . LEU A 1 90 ? -21.548 -5.737 11.914 1.00 92.12 90 LEU A CA 1
ATOM 651 C C . LEU A 1 90 ? -21.600 -7.265 11.996 1.00 92.12 90 LEU A C 1
ATOM 653 O O . LEU A 1 90 ? -20.592 -7.896 12.313 1.00 92.12 90 LEU A O 1
ATOM 657 N N . ALA A 1 91 ? -22.743 -7.868 11.684 1.00 91.38 91 ALA A N 1
ATOM 658 C CA . ALA A 1 91 ? -22.821 -9.316 11.516 1.00 91.38 91 ALA A CA 1
ATOM 659 C C . ALA A 1 91 ? -21.951 -9.790 10.332 1.00 91.38 91 ALA A C 1
ATOM 661 O O . ALA A 1 91 ? -21.487 -8.989 9.523 1.00 91.38 91 ALA A O 1
ATOM 662 N N . ALA A 1 92 ? -21.716 -11.100 10.226 1.00 90.75 92 ALA A N 1
ATOM 663 C CA . ALA A 1 92 ? -21.011 -11.651 9.072 1.00 90.75 92 ALA A CA 1
ATOM 664 C C . ALA A 1 92 ? -21.820 -11.398 7.788 1.00 90.75 92 ALA A C 1
ATOM 666 O O . ALA A 1 92 ? -23.022 -11.665 7.746 1.00 90.75 92 ALA A O 1
ATOM 667 N N . GLY A 1 93 ? -21.165 -10.895 6.745 1.00 90.62 93 GLY A N 1
ATOM 668 C CA . GLY A 1 93 ? -21.821 -10.549 5.490 1.00 90.62 93 GLY A CA 1
ATOM 669 C C . GLY A 1 93 ? -21.065 -9.513 4.666 1.00 90.62 93 GLY A C 1
ATOM 670 O O . GLY A 1 93 ? -19.995 -9.037 5.044 1.00 90.62 93 GLY A O 1
ATOM 671 N N . ALA A 1 94 ? -21.650 -9.170 3.521 1.00 89.19 94 ALA A N 1
ATOM 672 C CA . ALA A 1 94 ? -21.167 -8.115 2.642 1.00 89.19 94 ALA A CA 1
ATOM 673 C C . ALA A 1 94 ? -22.029 -6.857 2.804 1.00 89.19 94 ALA A C 1
ATOM 675 O O . ALA A 1 94 ? -23.263 -6.922 2.830 1.00 89.19 94 ALA A O 1
ATOM 676 N N . TYR A 1 95 ? -21.366 -5.709 2.875 1.00 89.25 95 TYR A N 1
ATOM 677 C CA . TYR A 1 95 ? -21.986 -4.415 3.110 1.00 89.25 95 TYR A CA 1
ATOM 678 C C . TYR A 1 95 ? -21.526 -3.385 2.081 1.00 89.25 95 TYR A C 1
ATOM 680 O O . TYR A 1 95 ? -20.378 -3.375 1.640 1.00 89.25 95 TYR A O 1
ATOM 688 N N . LEU A 1 96 ? -22.437 -2.486 1.726 1.00 88.12 96 LEU A N 1
ATOM 689 C CA . LEU A 1 96 ? -22.207 -1.334 0.870 1.00 88.12 96 LEU A CA 1
ATOM 690 C C . LEU A 1 96 ? -22.075 -0.076 1.726 1.00 88.12 96 LEU A C 1
ATOM 692 O O . LEU A 1 96 ? -22.907 0.205 2.590 1.00 88.12 96 LEU A O 1
ATOM 696 N N . LEU A 1 97 ? -21.047 0.717 1.450 1.00 87.19 97 LEU A N 1
ATOM 697 C CA . LEU A 1 97 ? -20.822 2.009 2.087 1.00 87.19 97 LEU A CA 1
ATOM 698 C C . LEU A 1 97 ? -21.365 3.105 1.174 1.00 87.19 97 LEU A C 1
ATOM 700 O O . LEU A 1 97 ? -20.943 3.232 0.020 1.00 87.19 97 LEU A O 1
ATOM 704 N N . THR A 1 98 ? -22.303 3.897 1.688 1.00 83.81 98 THR A N 1
ATOM 705 C CA . THR A 1 98 ? -22.978 4.963 0.938 1.00 83.81 98 THR A CA 1
ATOM 706 C C . THR A 1 98 ? -22.868 6.299 1.657 1.00 83.81 98 THR A C 1
ATOM 708 O O . THR A 1 98 ? -22.974 6.371 2.882 1.00 83.81 98 THR A O 1
ATOM 711 N N . THR A 1 99 ? -22.680 7.372 0.892 1.00 79.88 99 THR A N 1
ATOM 712 C CA . THR A 1 99 ? -22.753 8.745 1.411 1.00 79.88 99 THR A CA 1
ATOM 713 C C . THR A 1 99 ? -24.200 9.229 1.490 1.00 79.88 99 THR A C 1
ATOM 715 O O . THR A 1 99 ? -25.114 8.596 0.951 1.00 79.88 99 THR A O 1
ATOM 718 N N . ARG A 1 100 ? -24.432 10.400 2.104 1.00 71.25 100 ARG A N 1
ATOM 719 C CA . ARG A 1 100 ? -25.761 11.044 2.164 1.00 71.25 100 ARG A CA 1
ATOM 720 C C . ARG A 1 100 ? -26.403 11.234 0.784 1.00 71.25 100 ARG A C 1
ATOM 722 O O . ARG A 1 100 ? -27.622 11.185 0.669 1.00 71.25 100 ARG A O 1
ATOM 729 N N . ALA A 1 101 ? -25.596 11.409 -0.264 1.00 70.62 101 ALA A N 1
ATOM 730 C CA . ALA A 1 101 ? -26.065 11.517 -1.647 1.00 70.62 101 ALA A CA 1
ATOM 731 C C . ALA A 1 101 ? -26.549 10.178 -2.247 1.00 70.62 101 ALA A C 1
ATOM 733 O O . ALA A 1 101 ? -26.869 10.121 -3.431 1.00 70.62 101 ALA A O 1
ATOM 734 N N . GLY A 1 102 ? -26.544 9.089 -1.470 1.00 67.81 102 GLY A N 1
ATOM 735 C CA . GLY A 1 102 ? -26.974 7.758 -1.896 1.00 67.81 102 GLY A CA 1
ATOM 736 C C . GLY A 1 102 ? -26.014 7.068 -2.864 1.00 67.81 102 GLY A C 1
ATOM 737 O O . GLY A 1 102 ? -26.304 5.963 -3.317 1.00 67.81 102 GLY A O 1
ATOM 738 N N . LYS A 1 103 ? -24.870 7.684 -3.182 1.00 71.19 103 LYS A N 1
ATOM 739 C CA . LYS A 1 103 ? -23.886 7.096 -4.090 1.00 71.19 103 LYS A CA 1
ATOM 740 C C . LYS A 1 103 ? -23.178 5.939 -3.375 1.00 71.19 103 LYS A C 1
ATOM 742 O O . LYS A 1 103 ? -22.702 6.145 -2.256 1.00 71.19 103 LYS A O 1
ATOM 747 N N . PRO A 1 104 ? -23.104 4.739 -3.974 1.00 67.00 104 PRO A N 1
ATOM 748 C CA . PRO A 1 104 ? -22.249 3.678 -3.471 1.00 67.00 104 PRO A CA 1
ATOM 749 C C . PRO A 1 104 ? -20.804 4.120 -3.641 1.00 67.00 104 PRO A C 1
ATOM 751 O O . PRO A 1 104 ? -20.384 4.546 -4.716 1.00 67.00 104 PRO A O 1
ATOM 754 N N . THR A 1 105 ? -20.064 4.074 -2.547 1.00 70.31 105 THR A N 1
ATOM 755 C CA . THR A 1 105 ? -18.715 4.630 -2.498 1.00 70.31 105 THR A CA 1
ATOM 756 C C . THR A 1 105 ? -17.671 3.614 -2.029 1.00 70.31 105 THR A C 1
ATOM 758 O O . THR A 1 105 ? -16.486 3.864 -2.210 1.00 70.31 105 THR A O 1
ATOM 761 N N . GLY A 1 106 ? -18.087 2.460 -1.496 1.00 77.38 106 GLY A N 1
ATOM 762 C CA . GLY A 1 106 ? -17.193 1.372 -1.093 1.00 77.38 106 GLY A CA 1
ATOM 763 C C . GLY A 1 106 ? -17.946 0.098 -0.705 1.00 77.38 106 GLY A C 1
ATOM 764 O O . GLY A 1 106 ? -19.177 0.094 -0.640 1.00 77.38 106 GLY A O 1
ATOM 765 N N . HIS A 1 107 ? -17.197 -0.970 -0.439 1.00 84.75 107 HIS A N 1
ATOM 766 C CA . HIS A 1 107 ? -17.707 -2.244 0.066 1.00 84.75 107 HIS A CA 1
ATOM 767 C C . HIS A 1 107 ? -16.913 -2.675 1.303 1.00 84.75 107 HIS A C 1
ATOM 769 O O . HIS A 1 107 ? -15.757 -2.290 1.472 1.00 84.75 107 HIS A O 1
ATOM 775 N N . LEU A 1 108 ? -17.546 -3.463 2.164 1.00 87.19 108 LEU A N 1
ATOM 776 C CA . LEU A 1 108 ? -16.954 -4.034 3.366 1.00 87.19 108 LEU A CA 1
ATOM 777 C C . LEU A 1 108 ? -17.411 -5.487 3.487 1.00 87.19 108 LEU A C 1
ATOM 779 O O . LEU A 1 108 ? -18.610 -5.758 3.444 1.00 87.19 108 LEU A O 1
ATOM 783 N N . ASN A 1 109 ? -16.466 -6.400 3.689 1.00 89.19 109 ASN A N 1
ATOM 784 C CA . ASN A 1 109 ? -16.755 -7.800 3.977 1.00 89.19 109 ASN A CA 1
ATOM 785 C C . ASN A 1 109 ? -16.445 -8.089 5.444 1.00 89.19 109 ASN A C 1
ATOM 787 O O . ASN A 1 109 ? -15.368 -7.753 5.932 1.00 89.19 109 ASN A O 1
ATOM 791 N N . VAL A 1 110 ? -17.391 -8.719 6.133 1.00 90.12 110 VAL A N 1
ATOM 792 C CA . VAL A 1 110 ? -17.266 -9.112 7.535 1.00 90.12 110 VAL A CA 1
ATOM 793 C C . VAL A 1 110 ? -17.334 -10.629 7.622 1.00 90.12 110 VAL A C 1
ATOM 795 O O . VAL A 1 110 ? -18.321 -11.244 7.216 1.00 90.12 110 VAL A O 1
ATOM 798 N N . GLY A 1 111 ? -16.262 -11.234 8.123 1.00 88.50 111 GLY A N 1
ATOM 799 C CA . GLY A 1 111 ? -16.152 -12.678 8.301 1.00 88.50 111 GLY A CA 1
ATOM 800 C C . GLY A 1 111 ? -16.790 -13.167 9.608 1.00 88.50 111 GLY A C 1
ATOM 801 O O . GLY A 1 111 ? -17.126 -12.365 10.481 1.00 88.50 111 GLY A O 1
ATOM 802 N N . PRO A 1 112 ? -16.955 -14.487 9.791 1.00 83.25 112 PRO A N 1
ATOM 803 C CA . PRO A 1 112 ? -17.349 -15.061 11.081 1.00 83.25 112 PRO A CA 1
ATOM 804 C C . PRO A 1 112 ? -16.308 -14.735 12.178 1.00 83.25 112 PRO A C 1
ATOM 806 O O . PRO A 1 112 ? -15.110 -14.720 11.906 1.00 83.25 112 PRO A O 1
ATOM 809 N N . GLY A 1 113 ? -16.749 -14.435 13.411 1.00 76.56 113 GLY A N 1
ATOM 810 C CA . GLY A 1 113 ? -15.849 -14.114 14.544 1.00 76.56 113 GLY A CA 1
ATOM 811 C C . GLY A 1 113 ? -14.996 -15.324 14.976 1.00 76.56 113 GLY A C 1
ATOM 812 O O . GLY A 1 113 ? -15.366 -16.456 14.690 1.00 76.56 113 GLY A O 1
ATOM 813 N N . SER A 1 114 ? -13.852 -15.212 15.661 1.00 63.88 114 SER A N 1
ATOM 814 C CA . SER A 1 114 ? -13.259 -14.133 16.463 1.00 63.88 114 SER A CA 1
ATOM 815 C C . SER A 1 114 ? -11.757 -13.977 16.177 1.00 63.88 114 SER A C 1
ATOM 817 O O . SER A 1 114 ? -11.012 -14.956 16.260 1.00 63.88 114 SER A O 1
ATOM 819 N N . LEU A 1 115 ? -11.285 -12.755 15.941 1.00 63.97 115 LEU A N 1
ATOM 820 C CA . LEU A 1 115 ? -9.850 -12.452 15.944 1.00 63.97 115 LEU A CA 1
ATOM 821 C C . LEU A 1 115 ? -9.309 -12.359 17.385 1.00 63.97 115 LEU A C 1
ATOM 823 O O . LEU A 1 115 ? -10.035 -11.907 18.276 1.00 63.97 115 LEU A O 1
ATOM 827 N N . PRO A 1 116 ? -8.067 -12.804 17.641 1.00 66.50 116 PRO A N 1
ATOM 828 C CA . PRO A 1 116 ? -7.477 -12.782 18.974 1.00 66.50 116 PRO A CA 1
ATOM 829 C C . PRO A 1 116 ? -7.257 -11.344 19.458 1.00 66.50 116 PRO A C 1
ATOM 831 O O . PRO A 1 116 ? -6.551 -10.568 18.825 1.00 66.50 116 PRO A O 1
ATOM 834 N N . PHE A 1 117 ? -7.811 -11.001 20.619 1.00 67.00 117 PHE A N 1
ATOM 835 C CA . PHE A 1 117 ? -7.524 -9.735 21.294 1.00 67.00 117 PHE A CA 1
ATOM 836 C C . PHE A 1 117 ? -6.315 -9.922 22.215 1.00 67.00 117 PHE A C 1
ATOM 838 O O . PHE A 1 117 ? -6.290 -10.841 23.035 1.00 67.00 117 PHE A O 1
ATOM 845 N N . GLY A 1 118 ? -5.308 -9.061 22.082 1.00 68.25 118 GLY A N 1
ATOM 846 C CA . GLY A 1 118 ? -4.205 -8.969 23.038 1.00 68.25 118 GLY A CA 1
ATOM 847 C C . GLY A 1 118 ? -4.271 -7.660 23.809 1.00 68.25 118 GLY A C 1
ATOM 848 O O . GLY A 1 118 ? -4.763 -6.666 23.287 1.00 68.25 118 GLY A O 1
ATOM 849 N N . ASN A 1 119 ? -3.758 -7.667 25.039 1.00 76.44 119 ASN A N 1
ATOM 850 C CA . ASN A 1 119 ? -3.714 -6.473 25.888 1.00 76.44 119 ASN A CA 1
ATOM 851 C C . ASN A 1 119 ? -2.449 -5.637 25.680 1.00 76.44 119 ASN A C 1
ATOM 853 O O . ASN A 1 119 ? -2.421 -4.493 26.106 1.00 76.44 119 ASN A O 1
ATOM 857 N N . THR A 1 120 ? -1.419 -6.225 25.067 1.00 89.44 120 THR A N 1
ATOM 858 C CA . THR A 1 120 ? -0.127 -5.577 24.832 1.00 89.44 120 THR A CA 1
ATOM 859 C C . THR A 1 120 ? 0.061 -5.347 23.345 1.00 89.44 120 THR A C 1
ATOM 861 O O . THR A 1 120 ? -0.075 -6.286 22.548 1.00 89.44 120 THR A O 1
ATOM 864 N N . LEU A 1 121 ? 0.387 -4.107 22.989 1.00 93.00 121 LEU A N 1
ATOM 865 C CA . LEU A 1 121 ? 0.722 -3.708 21.635 1.00 93.00 121 LEU A CA 1
ATOM 866 C C . LEU A 1 121 ? 1.978 -4.448 21.168 1.00 93.00 121 LEU A C 1
ATOM 868 O O . LEU A 1 121 ? 3.079 -4.252 21.679 1.00 93.00 121 LEU A O 1
ATOM 872 N N . CYS A 1 122 ? 1.803 -5.317 20.182 1.00 91.81 122 CYS A N 1
ATOM 873 C CA . CYS A 1 122 ? 2.879 -6.079 19.573 1.00 91.81 122 CYS A CA 1
ATOM 874 C C . CYS A 1 122 ? 2.582 -6.232 18.090 1.00 91.81 122 CYS A C 1
ATOM 876 O O . CYS A 1 122 ? 1.616 -6.899 17.721 1.00 91.81 122 CYS A O 1
ATOM 878 N N . VAL A 1 123 ? 3.401 -5.616 17.243 1.00 91.19 123 VAL A N 1
ATOM 879 C CA . VAL A 1 123 ? 3.312 -5.813 15.797 1.00 91.19 123 VAL A CA 1
ATOM 880 C C . VAL A 1 123 ? 4.069 -7.087 15.434 1.00 91.19 123 VAL A C 1
ATOM 882 O O . VAL A 1 123 ? 5.239 -7.242 15.777 1.00 91.19 123 VAL A O 1
ATOM 885 N N . THR A 1 124 ? 3.389 -8.032 14.786 1.00 84.12 124 THR A N 1
ATOM 886 C CA . THR A 1 124 ? 3.938 -9.366 14.492 1.00 84.12 124 THR A CA 1
ATOM 887 C C . THR A 1 124 ? 4.411 -9.513 13.058 1.00 84.12 124 THR A C 1
ATOM 889 O O . THR A 1 124 ? 5.204 -10.406 12.774 1.00 84.12 124 THR A O 1
ATOM 892 N N . SER A 1 125 ? 3.923 -8.672 12.148 1.00 77.31 125 SER A N 1
ATOM 893 C CA . SER A 1 125 ? 4.404 -8.656 10.774 1.00 77.31 125 SER A CA 1
ATOM 894 C C . SER A 1 125 ? 4.380 -7.246 10.205 1.00 77.31 125 SER A C 1
ATOM 896 O O . SER A 1 125 ? 3.444 -6.476 10.439 1.00 77.31 125 SER A O 1
ATOM 898 N N . ALA A 1 126 ? 5.431 -6.930 9.460 1.00 76.94 126 ALA A N 1
ATOM 899 C CA . ALA A 1 126 ? 5.518 -5.741 8.641 1.00 76.94 126 ALA A CA 1
ATOM 900 C C . ALA A 1 126 ? 6.141 -6.130 7.301 1.00 76.94 126 ALA A C 1
ATOM 902 O O . ALA A 1 126 ? 7.094 -6.917 7.281 1.00 76.94 126 ALA A O 1
ATOM 903 N N . PRO A 1 127 ? 5.621 -5.613 6.183 1.00 84.44 127 PRO A N 1
ATOM 904 C CA . PRO A 1 127 ? 6.279 -5.793 4.902 1.00 84.44 127 PRO A CA 1
ATOM 905 C C . PRO A 1 127 ? 7.641 -5.084 4.918 1.00 84.44 127 PRO A C 1
ATOM 907 O O . PRO A 1 127 ? 7.787 -4.001 5.481 1.00 84.44 127 PRO A O 1
ATOM 910 N N . SER A 1 128 ? 8.644 -5.686 4.280 1.00 86.56 128 SER A N 1
ATOM 911 C CA . SER A 1 128 ? 9.982 -5.092 4.132 1.00 86.56 128 SER A CA 1
ATOM 912 C C . SER A 1 128 ? 9.985 -3.866 3.214 1.00 86.56 128 SER A C 1
ATOM 914 O O . SER A 1 128 ? 10.877 -3.019 3.302 1.00 86.56 128 SER A O 1
ATOM 916 N N . ALA A 1 129 ? 8.975 -3.754 2.349 1.00 90.56 129 ALA A N 1
ATOM 917 C CA . ALA A 1 129 ? 8.794 -2.650 1.428 1.00 90.56 129 ALA A CA 1
ATOM 918 C C . ALA A 1 129 ? 7.313 -2.316 1.220 1.00 90.56 129 ALA A C 1
ATOM 920 O O . ALA A 1 129 ? 6.468 -3.208 1.172 1.00 90.56 129 ALA A O 1
ATOM 921 N N . ILE A 1 130 ? 7.008 -1.029 1.070 1.00 91.19 130 ILE A N 1
ATOM 922 C CA . ILE A 1 130 ? 5.647 -0.497 0.978 1.00 91.19 130 ILE A CA 1
ATOM 923 C C . ILE A 1 130 ? 5.583 0.551 -0.123 1.00 91.19 130 ILE A C 1
ATOM 925 O O . ILE A 1 130 ? 6.335 1.523 -0.092 1.00 91.19 130 ILE A O 1
ATOM 929 N N . ASP A 1 131 ? 4.637 0.393 -1.045 1.00 92.06 131 ASP A N 1
ATOM 930 C CA . ASP A 1 131 ? 4.264 1.465 -1.963 1.00 92.06 131 ASP A CA 1
ATOM 931 C C . ASP A 1 131 ? 3.505 2.554 -1.191 1.00 92.06 131 ASP A C 1
ATOM 933 O O . ASP A 1 131 ? 2.431 2.309 -0.627 1.00 92.06 131 ASP A O 1
ATOM 937 N N . VAL A 1 132 ? 4.038 3.777 -1.183 1.00 92.12 132 VAL A N 1
ATOM 938 C CA . VAL A 1 132 ? 3.408 4.932 -0.528 1.00 92.12 132 VAL A CA 1
ATOM 939 C C . VAL A 1 132 ? 1.990 5.178 -1.041 1.00 92.12 132 VAL A C 1
ATOM 941 O O . VAL A 1 132 ? 1.152 5.668 -0.292 1.00 92.12 132 VAL A O 1
ATOM 944 N N . SER A 1 133 ? 1.674 4.775 -2.273 1.00 89.19 133 SER A N 1
ATOM 945 C CA . SER A 1 133 ? 0.339 4.927 -2.850 1.00 89.19 133 SER A CA 1
ATOM 946 C C . SER A 1 133 ? -0.728 4.032 -2.197 1.00 89.19 133 SER A C 1
ATOM 948 O O . SER A 1 133 ? -1.916 4.369 -2.221 1.00 89.19 133 SER A O 1
ATOM 950 N N . GLN A 1 134 ? -0.307 2.923 -1.580 1.00 87.44 134 GLN A N 1
ATOM 951 C CA . GLN A 1 134 ? -1.170 1.968 -0.876 1.00 87.44 134 GLN A CA 1
ATOM 952 C C . GLN A 1 134 ? -1.264 2.258 0.624 1.00 87.44 134 GLN A C 1
ATOM 954 O O . GLN A 1 134 ? -2.262 1.925 1.260 1.00 87.44 134 GLN A O 1
ATOM 959 N N . GLY A 1 135 ? -0.240 2.898 1.186 1.00 89.88 135 GLY A N 1
ATOM 960 C CA . GLY A 1 135 ? -0.119 3.081 2.626 1.00 89.88 135 GLY A CA 1
ATOM 961 C C . GLY A 1 135 ? 0.432 1.853 3.348 1.00 89.88 135 GLY A C 1
ATOM 962 O O . GLY A 1 135 ? 0.687 0.798 2.774 1.00 89.88 135 GLY A O 1
ATOM 963 N N . LEU A 1 136 ? 0.647 2.020 4.646 1.00 91.69 136 LEU A N 1
ATOM 964 C CA . LEU A 1 136 ? 1.174 1.020 5.559 1.00 91.69 136 LEU A CA 1
ATOM 965 C C . LEU A 1 136 ? 0.030 0.178 6.126 1.00 91.69 136 LEU A C 1
ATOM 967 O O . LEU A 1 136 ? -0.870 0.722 6.762 1.00 91.69 136 LEU A O 1
ATOM 971 N N . CYS A 1 137 ? 0.104 -1.140 5.950 1.00 92.94 137 CYS A N 1
ATOM 972 C CA . CYS A 1 137 ? -0.747 -2.115 6.633 1.00 92.94 137 CYS A CA 1
ATOM 973 C C . CYS A 1 137 ? 0.110 -2.939 7.597 1.00 92.94 137 CYS A C 1
ATOM 975 O O . CYS A 1 137 ? 1.127 -3.505 7.191 1.00 92.94 137 CYS A O 1
ATOM 977 N N . LEU A 1 138 ? -0.288 -2.988 8.867 1.00 93.06 138 LEU A N 1
ATOM 978 C CA . LEU A 1 138 ? 0.398 -3.737 9.917 1.00 93.06 138 LEU A CA 1
ATOM 979 C C . LEU A 1 138 ? -0.574 -4.664 10.631 1.00 93.06 138 LEU A C 1
ATOM 981 O O . LEU A 1 138 ? -1.723 -4.295 10.876 1.00 93.06 138 LEU A O 1
ATOM 985 N N . THR A 1 139 ? -0.077 -5.831 11.041 1.00 92.25 139 THR A N 1
ATOM 986 C CA . THR A 1 139 ? -0.844 -6.796 11.836 1.00 92.25 139 THR A CA 1
ATOM 987 C C . THR A 1 139 ? -0.126 -7.167 13.127 1.00 92.25 139 THR A C 1
ATOM 989 O O . THR A 1 139 ? 1.105 -7.145 13.219 1.00 92.25 139 THR A O 1
ATOM 992 N N . GLY A 1 140 ? -0.902 -7.489 14.157 1.00 91.88 140 GLY A N 1
ATOM 993 C CA . GLY A 1 140 ? -0.382 -7.762 15.487 1.00 91.88 140 GLY A CA 1
ATOM 994 C C . GLY A 1 140 ? -1.465 -7.978 16.534 1.00 91.88 140 GLY A C 1
ATOM 995 O O . GLY A 1 140 ? -2.566 -8.433 16.237 1.00 91.88 140 GLY A O 1
ATOM 996 N N . THR A 1 141 ? -1.141 -7.646 17.779 1.00 92.31 141 THR A N 1
ATOM 997 C CA . THR A 1 141 ? -2.063 -7.655 18.922 1.00 92.31 141 THR A CA 1
ATOM 998 C C . THR A 1 141 ? -1.986 -6.336 19.683 1.00 92.31 141 THR A C 1
ATOM 1000 O O . THR A 1 141 ? -1.003 -5.612 19.551 1.00 92.31 141 THR A O 1
ATOM 1003 N N . GLY A 1 142 ? -2.996 -6.022 20.501 1.00 90.81 142 GLY A N 1
ATOM 1004 C CA . GLY A 1 142 ? -3.011 -4.802 21.325 1.00 90.81 142 GLY A CA 1
ATOM 1005 C C . GLY A 1 142 ? -3.213 -3.505 20.540 1.00 90.81 142 GLY A C 1
ATOM 1006 O O . GLY A 1 142 ? -2.999 -2.415 21.076 1.00 90.81 142 GLY A O 1
ATOM 1007 N N . MET A 1 143 ? -3.634 -3.609 19.276 1.00 93.75 143 MET A N 1
ATOM 1008 C CA . MET A 1 143 ? -4.045 -2.456 18.480 1.00 93.75 143 MET A CA 1
ATOM 1009 C C . MET A 1 143 ? -5.416 -1.959 18.942 1.00 93.75 143 MET A C 1
ATOM 1011 O O . MET A 1 143 ? -6.201 -2.696 19.545 1.00 93.75 143 MET A O 1
ATOM 1015 N N . ASN A 1 144 ? -5.708 -0.689 18.669 1.00 93.62 144 ASN A N 1
ATOM 1016 C CA . ASN A 1 144 ? -6.982 -0.093 19.031 1.00 93.62 144 ASN A CA 1
ATOM 1017 C C . ASN A 1 144 ? -7.964 -0.164 17.852 1.00 93.62 144 ASN A C 1
ATOM 1019 O O . ASN A 1 144 ? -7.665 0.387 16.789 1.00 93.62 144 ASN A O 1
ATOM 1023 N N . PRO A 1 145 ? -9.161 -0.750 18.032 1.00 93.25 145 PRO A N 1
ATOM 1024 C CA . PRO A 1 145 ? -10.175 -0.753 16.986 1.00 93.25 145 PRO A CA 1
ATOM 1025 C C . PRO A 1 145 ? -10.707 0.649 16.672 1.00 93.25 145 PRO A C 1
ATOM 1027 O O . PRO A 1 145 ? -11.295 0.839 15.615 1.00 93.25 145 PRO A O 1
ATOM 1030 N N . ASN A 1 146 ? -10.518 1.629 17.564 1.00 94.88 146 ASN A N 1
ATOM 1031 C CA . ASN A 1 146 ? -10.695 3.033 17.234 1.00 94.88 146 ASN A CA 1
ATOM 1032 C C . ASN A 1 146 ? -9.373 3.602 16.704 1.00 94.88 146 ASN A C 1
ATOM 1034 O O . ASN A 1 146 ? -8.485 3.950 17.483 1.00 94.88 146 ASN A O 1
ATOM 1038 N N . ALA A 1 147 ? -9.259 3.754 15.382 1.00 94.69 147 ALA A N 1
ATOM 1039 C CA . ALA A 1 147 ? -8.036 4.248 14.741 1.00 94.69 147 ALA A CA 1
ATOM 1040 C C . ALA A 1 147 ? -7.642 5.677 15.170 1.00 94.69 147 ALA A C 1
ATOM 1042 O O . ALA A 1 147 ? -6.498 6.079 14.981 1.00 94.69 147 ALA A O 1
ATOM 1043 N N . ALA A 1 148 ? -8.550 6.446 15.789 1.00 94.25 148 ALA A N 1
ATOM 1044 C CA . ALA A 1 148 ? -8.213 7.725 16.423 1.00 94.25 148 ALA A CA 1
ATOM 1045 C C . ALA A 1 148 ? -7.222 7.595 17.583 1.00 94.25 148 ALA A C 1
ATOM 1047 O O . ALA A 1 148 ? -6.509 8.551 17.880 1.00 94.25 148 ALA A O 1
ATOM 1048 N N . ASN A 1 149 ? -7.154 6.412 18.190 1.00 95.25 149 ASN A N 1
ATOM 1049 C CA . ASN A 1 149 ? -6.263 6.105 19.298 1.00 95.25 149 ASN A CA 1
ATOM 1050 C C . ASN A 1 149 ? -4.976 5.398 18.845 1.00 95.25 149 ASN A C 1
ATOM 1052 O O . ASN A 1 149 ? -4.282 4.796 19.663 1.00 95.25 149 ASN A O 1
ATOM 1056 N N . MET A 1 150 ? -4.673 5.426 17.546 1.00 96.06 150 MET A N 1
ATOM 1057 C CA . MET A 1 150 ? -3.469 4.837 16.971 1.00 96.06 150 MET A CA 1
ATOM 1058 C C . MET A 1 150 ? -2.710 5.887 16.163 1.00 96.06 150 MET A C 1
ATOM 1060 O O . MET A 1 150 ? -3.314 6.674 15.430 1.00 96.06 150 MET A O 1
ATOM 1064 N N . SER A 1 151 ? -1.383 5.858 16.241 1.00 94.06 151 SER A N 1
ATOM 1065 C CA . SER A 1 151 ? -0.517 6.590 15.318 1.00 94.06 151 SER A CA 1
ATOM 1066 C C . SER A 1 151 ? 0.639 5.728 14.819 1.00 94.06 151 SER A C 1
ATOM 1068 O O . SER A 1 151 ? 1.061 4.781 15.488 1.00 94.06 151 SER A O 1
ATOM 1070 N N . ALA A 1 152 ? 1.103 6.028 13.605 1.00 93.69 152 ALA A N 1
ATOM 1071 C CA . ALA A 1 152 ? 2.271 5.407 12.995 1.00 93.69 152 ALA A CA 1
ATOM 1072 C C . ALA A 1 152 ? 3.330 6.482 12.756 1.00 93.69 152 ALA A C 1
ATOM 1074 O O . ALA A 1 152 ? 3.072 7.463 12.067 1.00 93.69 152 ALA A O 1
ATOM 1075 N N . ILE A 1 153 ? 4.522 6.304 13.300 1.00 92.56 153 ILE A N 1
ATOM 1076 C CA . ILE A 1 153 ? 5.671 7.172 13.079 1.00 92.56 153 ILE A CA 1
ATOM 1077 C C . ILE A 1 153 ? 6.611 6.433 12.137 1.00 92.56 153 ILE A C 1
ATOM 1079 O O . ILE A 1 153 ? 7.125 5.364 12.456 1.00 92.56 153 ILE A O 1
ATOM 1083 N N . ILE A 1 154 ? 6.828 7.004 10.958 1.00 88.31 154 ILE A N 1
ATOM 1084 C CA . ILE A 1 154 ? 7.716 6.446 9.941 1.00 88.31 154 ILE A CA 1
ATOM 1085 C C . ILE A 1 154 ? 8.947 7.343 9.871 1.00 88.31 154 ILE A C 1
ATOM 1087 O O . ILE A 1 154 ? 8.864 8.518 9.495 1.00 88.31 154 ILE A O 1
ATOM 1091 N N . GLY A 1 155 ? 10.095 6.809 10.291 1.00 83.81 155 GLY A N 1
ATOM 1092 C CA . GLY A 1 155 ? 11.316 7.589 10.474 1.00 83.81 155 GLY A CA 1
ATOM 1093 C C . GLY A 1 155 ? 11.164 8.644 11.576 1.00 83.81 155 GLY A C 1
ATOM 1094 O O . GLY A 1 155 ? 11.501 8.391 12.726 1.00 83.81 155 GLY A O 1
ATOM 1095 N N . LYS A 1 156 ? 10.691 9.845 11.222 1.00 84.19 156 LYS A N 1
ATOM 1096 C CA . LYS A 1 156 ? 10.452 10.972 12.153 1.00 84.19 156 LYS A CA 1
ATOM 1097 C C . LYS A 1 156 ? 9.124 11.689 11.911 1.00 84.19 156 LYS A C 1
ATOM 1099 O O . LYS A 1 156 ? 8.879 12.742 12.495 1.00 84.19 156 LYS A O 1
ATOM 1104 N N . THR A 1 157 ? 8.297 11.166 11.014 1.00 88.69 157 THR A N 1
ATOM 1105 C CA . THR A 1 157 ? 7.040 11.798 10.625 1.00 88.69 157 THR A CA 1
ATOM 1106 C C . THR A 1 157 ? 5.891 10.938 11.108 1.00 88.69 157 THR A C 1
ATOM 1108 O O . THR A 1 157 ? 5.847 9.740 10.834 1.00 88.69 157 THR A O 1
ATOM 1111 N N . GLU A 1 158 ? 4.978 11.555 11.849 1.00 90.75 158 GLU A N 1
ATOM 1112 C CA . GLU A 1 158 ? 3.753 10.911 12.300 1.00 90.75 158 GLU A CA 1
ATOM 1113 C C . GLU A 1 158 ? 2.709 10.929 11.181 1.00 90.75 158 GLU A C 1
ATOM 1115 O O . GLU A 1 158 ? 2.451 11.959 10.553 1.00 90.75 158 GLU A O 1
ATOM 1120 N N . PHE A 1 159 ? 2.105 9.772 10.948 1.00 89.69 159 PHE A N 1
ATOM 1121 C CA . PHE A 1 159 ? 1.046 9.549 9.985 1.00 89.69 159 PHE A CA 1
ATOM 1122 C C . PHE A 1 159 ? -0.204 9.036 10.701 1.00 89.69 159 PHE A C 1
ATOM 1124 O O . PHE A 1 159 ? -0.120 8.160 11.573 1.00 89.69 159 PHE A O 1
ATOM 1131 N N . PRO A 1 160 ? -1.386 9.559 10.338 1.00 88.44 160 PRO A N 1
ATOM 1132 C CA . PRO A 1 160 ? -2.623 9.127 10.953 1.00 88.44 160 PRO A CA 1
ATOM 1133 C C . PRO A 1 160 ? -2.992 7.710 10.513 1.00 88.44 160 PRO A C 1
ATOM 1135 O O . PRO A 1 160 ? -2.889 7.342 9.339 1.00 88.44 160 PRO A O 1
ATOM 1138 N N . VAL A 1 161 ? -3.522 6.943 11.461 1.00 95.00 161 VAL A N 1
ATOM 1139 C CA . VAL A 1 161 ? -4.174 5.668 11.172 1.00 95.00 161 VAL A CA 1
ATOM 1140 C C . VAL A 1 161 ? -5.614 5.946 10.763 1.00 95.00 161 VAL A C 1
ATOM 1142 O O . VAL A 1 161 ? -6.358 6.662 11.445 1.00 95.00 161 VAL A O 1
ATOM 1145 N N . LEU A 1 162 ? -5.989 5.407 9.606 1.00 94.19 162 LEU A N 1
ATOM 1146 C CA . LEU A 1 162 ? -7.284 5.647 8.977 1.00 94.19 162 LEU A CA 1
ATOM 1147 C C . LEU A 1 162 ? -8.246 4.474 9.163 1.00 94.19 162 LEU A C 1
ATOM 1149 O O . LEU A 1 162 ? -9.454 4.682 9.225 1.00 94.19 162 LEU A O 1
ATOM 1153 N N . ALA A 1 163 ? -7.727 3.260 9.312 1.00 94.38 163 ALA A N 1
ATOM 1154 C CA . ALA A 1 163 ? -8.532 2.087 9.606 1.00 94.38 163 ALA A CA 1
ATOM 1155 C C . ALA A 1 163 ? -7.837 1.188 10.619 1.00 94.38 163 ALA A C 1
ATOM 1157 O O . ALA A 1 163 ? -6.608 1.151 10.680 1.00 94.38 163 ALA A O 1
ATOM 1158 N N . GLY A 1 164 ? -8.619 0.455 11.404 1.00 94.12 164 GLY A N 1
ATOM 1159 C CA . GLY A 1 164 ? -8.055 -0.480 12.363 1.00 94.12 164 GLY A CA 1
ATOM 1160 C C . GLY A 1 164 ? -9.075 -1.397 13.018 1.00 94.12 164 GLY A C 1
ATOM 1161 O O . GLY A 1 164 ? -10.266 -1.092 13.098 1.00 94.12 164 GLY A O 1
ATOM 1162 N N . THR A 1 165 ? -8.564 -2.524 13.492 1.00 93.75 165 THR A N 1
ATOM 1163 C CA . THR A 1 165 ? -9.220 -3.493 14.371 1.00 93.75 165 THR A CA 1
ATOM 1164 C C . THR A 1 165 ? -8.324 -3.715 15.594 1.00 93.75 165 THR A C 1
ATOM 1166 O O . THR A 1 165 ? -7.342 -3.005 15.804 1.00 93.75 165 THR A O 1
ATOM 1169 N N . ALA A 1 166 ? -8.631 -4.709 16.425 1.00 91.75 166 ALA A N 1
ATOM 1170 C CA . ALA A 1 166 ? -7.742 -5.083 17.523 1.00 91.75 166 ALA A CA 1
ATOM 1171 C C . ALA A 1 166 ? -6.426 -5.755 17.075 1.00 91.75 166 ALA A C 1
ATOM 1173 O O . ALA A 1 166 ? -5.502 -5.891 17.884 1.00 91.75 166 ALA A O 1
ATOM 1174 N N . THR A 1 167 ? -6.344 -6.187 15.812 1.00 92.06 167 THR A N 1
ATOM 1175 C CA . THR A 1 167 ? -5.210 -6.955 15.271 1.00 92.06 167 THR A CA 1
ATOM 1176 C C . THR A 1 167 ? -4.603 -6.366 14.010 1.00 92.06 167 THR A C 1
ATOM 1178 O O . THR A 1 167 ? -3.613 -6.892 13.509 1.00 92.06 167 THR A O 1
ATOM 1181 N N . GLU A 1 168 ? -5.199 -5.316 13.462 1.00 93.25 168 GLU A N 1
ATOM 1182 C CA . GLU A 1 168 ? -4.786 -4.727 12.198 1.00 93.25 168 GLU A CA 1
ATOM 1183 C C . GLU A 1 168 ? -4.880 -3.208 12.272 1.00 93.25 168 GLU A C 1
ATOM 1185 O O . GLU A 1 168 ? -5.812 -2.661 12.862 1.00 93.25 168 GLU A O 1
ATOM 1190 N N . MET A 1 169 ? -3.939 -2.519 11.636 1.00 94.31 169 MET A N 1
ATOM 1191 C CA . MET A 1 169 ? -4.014 -1.081 11.424 1.00 94.31 169 MET A CA 1
ATOM 1192 C C . MET A 1 169 ? -3.553 -0.717 10.020 1.00 94.31 169 MET A C 1
ATOM 1194 O O . MET A 1 169 ? -2.620 -1.318 9.485 1.00 94.31 169 MET A O 1
ATOM 1198 N N . LYS A 1 170 ? -4.179 0.313 9.447 1.00 94.75 170 LYS A N 1
ATOM 1199 C CA . LYS A 1 170 ? -3.805 0.850 8.142 1.00 94.75 170 LYS A CA 1
ATOM 1200 C C . LYS A 1 170 ? -3.669 2.360 8.156 1.00 94.75 170 LYS A C 1
ATOM 1202 O O . LYS A 1 170 ? -4.566 3.078 8.616 1.00 94.75 170 LYS A O 1
ATOM 1207 N N . THR A 1 171 ? -2.579 2.849 7.580 1.00 91.06 171 THR A N 1
ATOM 1208 C CA . THR A 1 171 ? -2.500 4.240 7.134 1.00 91.06 171 THR A CA 1
ATOM 1209 C C . THR A 1 171 ? -3.225 4.375 5.795 1.00 91.06 171 THR A C 1
ATOM 1211 O O . THR A 1 171 ? -3.417 3.402 5.069 1.00 91.06 171 THR A O 1
ATOM 1214 N N . GLY A 1 172 ? -3.639 5.593 5.449 1.00 86.94 172 GLY A N 1
ATOM 1215 C CA . GLY A 1 172 ? -3.981 5.897 4.058 1.00 86.94 172 GLY A CA 1
ATOM 1216 C C . GLY A 1 172 ? -2.744 5.957 3.160 1.00 86.94 172 GLY A C 1
ATOM 1217 O O . GLY A 1 172 ? -1.631 5.709 3.642 1.00 86.94 172 GLY A O 1
ATOM 1218 N N . PRO A 1 173 ? -2.928 6.355 1.887 1.00 88.12 173 PRO A N 1
ATOM 1219 C CA . PRO A 1 173 ? -1.821 6.688 1.007 1.00 88.12 173 PRO A CA 1
ATOM 1220 C C . PRO A 1 173 ? -0.924 7.721 1.687 1.00 88.12 173 PRO A C 1
ATOM 1222 O O . PRO A 1 173 ? -1.400 8.713 2.245 1.00 88.12 173 PRO A O 1
ATOM 1225 N N . LEU A 1 174 ? 0.371 7.458 1.656 1.00 89.69 174 LEU A N 1
ATOM 1226 C CA . LEU A 1 174 ? 1.404 8.317 2.201 1.00 89.69 174 LEU A CA 1
ATOM 1227 C C . LEU A 1 174 ? 1.861 9.302 1.112 1.00 89.69 174 LEU A C 1
ATOM 1229 O O . LEU A 1 174 ? 1.827 8.980 -0.078 1.00 89.69 174 LEU A O 1
ATOM 1233 N N . PRO A 1 175 ? 2.286 10.520 1.480 1.00 88.88 175 PRO A N 1
ATOM 1234 C CA . PRO A 1 175 ? 2.828 11.465 0.512 1.00 88.88 175 PRO A CA 1
ATOM 1235 C C . PRO A 1 175 ? 4.144 10.937 -0.074 1.00 88.88 175 PRO A C 1
ATOM 1237 O O . PRO A 1 175 ? 4.910 10.276 0.622 1.00 88.88 175 PRO A O 1
ATOM 1240 N N . SER A 1 176 ? 4.485 11.308 -1.313 1.00 87.12 176 SER A N 1
ATOM 1241 C CA . SER A 1 176 ? 5.767 10.918 -1.929 1.00 87.12 176 SER A CA 1
ATOM 1242 C C . SER A 1 176 ? 6.992 11.405 -1.133 1.00 87.12 176 SER A C 1
ATOM 1244 O O . SER A 1 176 ? 8.074 10.847 -1.277 1.00 87.12 176 SER A O 1
ATOM 1246 N N . SER A 1 177 ? 6.847 12.413 -0.260 1.00 87.69 177 SER A N 1
ATOM 1247 C CA . SER A 1 177 ? 7.895 12.835 0.687 1.00 87.69 177 SER A CA 1
ATOM 1248 C C . SER A 1 177 ? 8.214 11.788 1.761 1.00 87.69 177 SER A C 1
ATOM 1250 O O . SER A 1 177 ? 9.272 11.864 2.377 1.00 87.69 177 SER A O 1
ATOM 1252 N N . ALA A 1 178 ? 7.329 10.811 1.974 1.00 88.31 178 ALA A N 1
ATOM 1253 C CA . ALA A 1 178 ? 7.565 9.661 2.837 1.00 88.31 178 ALA A CA 1
ATOM 1254 C C . ALA A 1 178 ? 8.444 8.589 2.173 1.00 88.31 178 ALA A C 1
ATOM 1256 O O . ALA A 1 178 ? 8.823 7.642 2.855 1.00 88.31 178 ALA A O 1
ATOM 1257 N N . CYS A 1 179 ? 8.776 8.718 0.876 1.00 90.81 179 CYS A N 1
ATOM 1258 C CA . CYS A 1 179 ? 9.677 7.788 0.193 1.00 90.81 179 CYS A CA 1
ATOM 1259 C C . CYS A 1 179 ? 11.063 7.839 0.835 1.00 90.81 179 CYS A C 1
ATOM 1261 O O . CYS A 1 179 ? 11.842 8.764 0.594 1.00 90.81 179 CYS A O 1
ATOM 1263 N N . ASN A 1 180 ? 11.352 6.853 1.671 1.00 89.31 180 ASN A N 1
ATOM 1264 C CA . ASN A 1 180 ? 12.569 6.748 2.454 1.00 89.31 180 ASN A CA 1
ATOM 1265 C C . ASN A 1 180 ? 12.688 5.319 3.001 1.00 89.31 180 ASN A C 1
ATOM 1267 O O . ASN A 1 180 ? 11.797 4.491 2.826 1.00 89.31 180 ASN A O 1
ATOM 1271 N N . ASN A 1 181 ? 13.766 5.031 3.714 1.00 88.62 181 ASN A N 1
ATOM 1272 C CA . ASN A 1 181 ? 13.879 3.846 4.545 1.00 88.62 181 ASN A CA 1
ATOM 1273 C C . ASN A 1 181 ? 14.048 4.245 6.012 1.00 88.62 181 ASN A C 1
ATOM 1275 O O . ASN A 1 181 ? 14.758 5.197 6.336 1.00 88.62 181 ASN A O 1
ATOM 1279 N N . GLY A 1 182 ? 13.408 3.511 6.913 1.00 88.00 182 GLY A N 1
ATOM 1280 C CA . GLY A 1 182 ? 13.549 3.776 8.339 1.00 88.00 182 GLY A CA 1
ATOM 1281 C C . GLY A 1 182 ? 12.689 2.871 9.207 1.00 88.00 182 GLY A C 1
ATOM 1282 O O . GLY A 1 182 ? 11.864 2.120 8.679 1.00 88.00 182 GLY A O 1
ATOM 1283 N N . PRO A 1 183 ? 12.876 2.939 10.534 1.00 89.50 183 PRO A N 1
ATOM 1284 C CA . PRO A 1 183 ? 12.046 2.195 11.461 1.00 89.50 183 PRO A CA 1
ATOM 1285 C C . PRO A 1 183 ? 10.609 2.709 11.411 1.00 89.50 183 PRO A C 1
ATOM 1287 O O . PRO A 1 183 ? 10.353 3.890 11.133 1.00 89.50 183 PRO A O 1
ATOM 1290 N N . VAL A 1 184 ? 9.684 1.811 11.729 1.00 91.94 184 VAL A N 1
ATOM 1291 C CA . VAL A 1 184 ? 8.271 2.140 11.906 1.00 91.94 184 VAL A CA 1
ATOM 1292 C C . VAL A 1 184 ? 7.927 1.950 13.370 1.00 91.94 184 VAL A C 1
ATOM 1294 O O . VAL A 1 184 ? 8.046 0.852 13.902 1.00 91.94 184 VAL A O 1
ATOM 1297 N N . GLU A 1 185 ? 7.502 3.015 14.030 1.00 94.00 185 GLU A N 1
ATOM 1298 C CA . GLU A 1 185 ? 6.974 2.959 15.388 1.00 94.00 185 GLU A CA 1
ATOM 1299 C C . GLU A 1 185 ? 5.455 3.104 15.342 1.00 94.00 185 GLU A C 1
ATOM 1301 O O . GLU A 1 185 ? 4.906 3.953 14.648 1.00 94.00 185 GLU A O 1
ATOM 1306 N N . VAL A 1 186 ? 4.761 2.258 16.088 1.00 95.06 186 VAL A N 1
ATOM 1307 C CA . VAL A 1 186 ? 3.318 2.313 16.282 1.00 95.06 186 VAL A CA 1
ATOM 1308 C C . VAL A 1 186 ? 3.051 2.664 17.730 1.00 95.06 186 VAL A C 1
ATOM 1310 O O . VAL A 1 186 ? 3.628 2.054 18.630 1.00 95.06 186 VAL A O 1
ATOM 1313 N N . LYS A 1 187 ? 2.131 3.599 17.958 1.00 95.00 187 LYS A N 1
ATOM 1314 C CA . LYS A 1 187 ? 1.696 3.997 19.293 1.00 95.00 187 LYS A CA 1
ATOM 1315 C C . LYS A 1 187 ? 0.196 3.803 19.452 1.00 95.00 187 LYS A C 1
ATOM 1317 O O . LYS A 1 187 ? -0.587 4.285 18.635 1.00 95.00 187 LYS A O 1
ATOM 1322 N N . ASN A 1 188 ? -0.200 3.153 20.542 1.00 94.94 188 ASN A N 1
ATOM 1323 C CA . ASN A 1 188 ? -1.574 3.163 21.029 1.00 94.94 188 ASN A CA 1
ATOM 1324 C C . ASN A 1 188 ? -1.704 4.312 22.033 1.00 94.94 188 ASN A C 1
ATOM 1326 O O . ASN A 1 188 ? -1.183 4.250 23.144 1.00 94.94 188 ASN A O 1
ATOM 1330 N N . THR A 1 189 ? -2.362 5.400 21.643 1.00 92.75 189 THR A N 1
ATOM 1331 C CA . THR A 1 189 ? -2.440 6.624 22.456 1.00 92.75 189 THR A CA 1
ATOM 1332 C C . THR A 1 189 ? -3.395 6.493 23.640 1.00 92.75 189 THR A C 1
ATOM 1334 O O . THR A 1 189 ? -3.300 7.277 24.580 1.00 92.75 189 THR A O 1
ATOM 1337 N N . GLN A 1 190 ? -4.277 5.487 23.638 1.00 92.56 190 GLN A N 1
ATOM 1338 C CA . GLN A 1 190 ? -5.144 5.194 24.779 1.00 92.56 190 GLN A CA 1
ATOM 1339 C C . GLN A 1 190 ? -4.379 4.480 25.901 1.00 92.56 190 GLN A C 1
ATOM 1341 O O . GLN A 1 190 ? -4.599 4.778 27.072 1.00 92.56 190 GLN A O 1
ATOM 1346 N N . THR A 1 191 ? -3.495 3.536 25.559 1.00 92.69 191 THR A N 1
ATOM 1347 C CA . THR A 1 191 ? -2.708 2.767 26.543 1.00 92.69 191 THR A CA 1
ATOM 1348 C C . THR A 1 191 ? -1.308 3.334 26.778 1.00 92.69 191 THR A C 1
ATOM 1350 O O . THR A 1 191 ? -0.653 2.953 27.743 1.00 92.69 191 THR A O 1
ATOM 1353 N N . ASN A 1 192 ? -0.853 4.254 25.921 1.00 92.56 192 ASN A N 1
ATOM 1354 C CA . ASN A 1 192 ? 0.524 4.749 25.827 1.00 92.56 192 ASN A CA 1
ATOM 1355 C C . ASN A 1 192 ? 1.573 3.672 25.508 1.00 92.56 192 ASN A C 1
ATOM 1357 O O . ASN A 1 192 ? 2.769 3.931 25.638 1.00 92.56 192 ASN A O 1
ATOM 1361 N N . GLU A 1 193 ? 1.154 2.488 25.064 1.00 95.12 193 GLU A N 1
ATOM 1362 C CA . GLU A 1 193 ? 2.083 1.463 24.600 1.00 95.12 193 GLU A CA 1
ATOM 1363 C C . GLU A 1 193 ? 2.627 1.810 23.212 1.00 95.12 193 GLU A C 1
ATOM 1365 O O . GLU A 1 193 ? 1.917 2.359 22.361 1.00 95.12 193 GLU A O 1
ATOM 1370 N N . THR A 1 194 ? 3.887 1.448 22.979 1.00 94.38 194 THR A N 1
ATOM 1371 C CA . THR A 1 194 ? 4.556 1.581 21.686 1.00 94.38 194 THR A CA 1
ATOM 1372 C C . THR A 1 194 ? 5.127 0.240 21.244 1.00 94.38 194 THR A C 1
ATOM 1374 O O . THR A 1 194 ? 5.524 -0.596 22.056 1.00 94.38 194 THR A O 1
ATOM 1377 N N . SER A 1 195 ? 5.152 0.017 19.936 1.00 93.94 195 SER A N 1
ATOM 1378 C CA . SER A 1 195 ? 5.793 -1.136 19.314 1.00 93.94 195 SER A CA 1
ATOM 1379 C C . SER A 1 195 ? 6.571 -0.651 18.105 1.00 93.94 195 SER A C 1
ATOM 1381 O O . SER A 1 195 ? 6.056 0.120 17.300 1.00 93.94 195 SER A O 1
ATOM 1383 N N . GLN A 1 196 ? 7.823 -1.077 18.001 1.00 91.25 196 GLN A N 1
ATOM 1384 C CA . GLN A 1 196 ? 8.722 -0.663 16.937 1.00 91.25 196 GLN A CA 1
ATOM 1385 C C . GLN A 1 196 ? 9.045 -1.850 16.039 1.00 91.25 196 GLN A C 1
ATOM 1387 O O . GLN A 1 196 ? 9.241 -2.972 16.505 1.00 91.25 196 GLN A O 1
ATOM 1392 N N . LEU A 1 197 ? 9.103 -1.568 14.749 1.00 86.75 197 LEU A N 1
ATOM 1393 C CA . LEU A 1 197 ? 9.547 -2.460 13.701 1.00 86.75 197 LEU A CA 1
ATOM 1394 C C . LEU A 1 197 ? 10.909 -2.004 13.191 1.00 86.75 197 LEU A C 1
ATOM 1396 O O . LEU A 1 197 ? 11.246 -0.813 13.230 1.00 86.75 197 LEU A O 1
ATOM 1400 N N . ASP A 1 198 ? 11.650 -2.973 12.663 1.00 83.25 198 ASP A N 1
ATOM 1401 C CA . ASP A 1 198 ? 12.899 -2.734 11.952 1.00 83.25 198 ASP A CA 1
ATOM 1402 C C . ASP A 1 198 ? 12.669 -1.883 10.687 1.00 83.25 198 ASP A C 1
ATOM 1404 O O . ASP A 1 198 ? 11.570 -1.408 10.391 1.00 83.25 198 ASP A O 1
ATOM 1408 N N . ASN A 1 199 ? 13.742 -1.647 9.935 1.00 86.69 199 ASN A N 1
ATOM 1409 C CA . ASN A 1 199 ? 13.701 -0.774 8.770 1.00 86.69 199 ASN A CA 1
ATOM 1410 C C . ASN A 1 199 ? 12.756 -1.293 7.677 1.00 86.69 199 ASN A C 1
ATOM 1412 O O . ASN A 1 199 ? 12.960 -2.376 7.131 1.00 86.69 199 ASN A O 1
ATOM 1416 N N . VAL A 1 200 ? 11.791 -0.454 7.303 1.00 90.50 200 VAL A N 1
ATOM 1417 C CA . VAL A 1 200 ? 10.880 -0.651 6.170 1.00 90.50 200 VAL A CA 1
ATOM 1418 C C . VAL A 1 200 ? 11.238 0.343 5.068 1.00 90.50 200 VAL A C 1
ATOM 1420 O O . VAL A 1 200 ? 11.551 1.505 5.346 1.00 90.50 200 VAL A O 1
ATOM 1423 N N . VAL A 1 201 ? 11.207 -0.104 3.811 1.00 92.38 201 VAL A N 1
ATOM 1424 C CA . VAL A 1 201 ? 11.423 0.763 2.645 1.00 92.38 201 VAL A CA 1
ATOM 1425 C C . VAL A 1 201 ? 10.084 1.266 2.117 1.00 92.38 201 VAL A C 1
ATOM 1427 O O . VAL A 1 201 ? 9.294 0.507 1.570 1.00 92.38 201 VAL A O 1
ATOM 1430 N N . PHE A 1 202 ? 9.843 2.562 2.235 1.00 93.06 202 PHE A N 1
ATOM 1431 C CA . PHE A 1 202 ? 8.699 3.239 1.638 1.00 93.06 202 PHE A CA 1
ATOM 1432 C C . PHE A 1 202 ? 9.106 3.745 0.268 1.00 93.06 202 PHE A C 1
ATOM 1434 O O . PHE A 1 202 ? 10.046 4.532 0.167 1.00 93.06 202 PHE A O 1
ATOM 1441 N N . TYR A 1 203 ? 8.420 3.298 -0.776 1.00 94.88 203 TYR A N 1
ATOM 1442 C CA . TYR A 1 203 ? 8.807 3.585 -2.146 1.00 94.88 203 TYR A CA 1
ATOM 1443 C C . TYR A 1 203 ? 7.657 4.120 -2.994 1.00 94.88 203 TYR A C 1
ATOM 1445 O O . TYR A 1 203 ? 6.485 3.934 -2.688 1.00 94.88 203 TYR A O 1
ATOM 1453 N N . GLU A 1 204 ? 8.018 4.757 -4.101 1.00 95.25 204 GLU A N 1
ATOM 1454 C CA . GLU A 1 204 ? 7.121 5.149 -5.185 1.00 95.25 204 GLU A CA 1
ATOM 1455 C C . GLU A 1 204 ? 7.761 4.688 -6.496 1.00 95.25 204 GLU A C 1
ATOM 1457 O O . GLU A 1 204 ? 8.897 5.068 -6.799 1.00 95.25 204 GLU A O 1
ATOM 1462 N N . LEU A 1 205 ? 7.041 3.882 -7.281 1.00 94.31 205 LEU A N 1
ATOM 1463 C CA . LEU A 1 205 ? 7.439 3.519 -8.639 1.00 94.31 205 LEU A CA 1
ATOM 1464 C C . LEU A 1 205 ? 6.461 4.124 -9.639 1.00 94.31 205 LEU A C 1
ATOM 1466 O O . LEU A 1 205 ? 5.270 3.816 -9.655 1.00 94.31 205 LEU A O 1
ATOM 1470 N N . SER A 1 206 ? 6.990 4.953 -10.526 1.00 93.44 206 SER A N 1
ATOM 1471 C CA . SER A 1 206 ? 6.234 5.532 -11.630 1.00 93.44 206 SER A CA 1
ATOM 1472 C C . SER A 1 206 ? 6.910 5.210 -12.952 1.00 93.44 206 SER A C 1
ATOM 1474 O O . SER A 1 206 ? 8.134 5.087 -13.020 1.00 93.44 206 SER A O 1
ATOM 1476 N N . ALA A 1 207 ? 6.114 5.090 -14.008 1.00 93.81 207 ALA A N 1
ATOM 1477 C CA . ALA A 1 207 ? 6.614 4.950 -15.363 1.00 93.81 207 ALA A CA 1
ATOM 1478 C C . ALA A 1 207 ? 5.974 6.005 -16.264 1.00 93.81 207 ALA A C 1
ATOM 1480 O O . ALA A 1 207 ? 4.782 6.301 -16.154 1.00 93.81 207 ALA A O 1
ATOM 1481 N N . LYS A 1 208 ? 6.763 6.567 -17.176 1.00 93.81 208 LYS A N 1
ATOM 1482 C CA . LYS A 1 208 ? 6.283 7.479 -18.214 1.00 93.81 208 LYS A CA 1
ATOM 1483 C C . LYS A 1 208 ? 6.857 7.090 -19.565 1.00 93.81 208 LYS A C 1
ATOM 1485 O O . LYS A 1 208 ? 7.963 6.571 -19.668 1.00 93.81 208 LYS A O 1
ATOM 1490 N N . MET A 1 209 ? 6.110 7.390 -20.613 1.00 92.19 209 MET A N 1
ATOM 1491 C CA . MET A 1 209 ? 6.598 7.260 -21.978 1.00 92.19 209 MET A CA 1
ATOM 1492 C C . MET A 1 209 ? 7.498 8.448 -22.317 1.00 92.19 209 MET A C 1
ATOM 1494 O O . MET A 1 209 ? 7.124 9.595 -22.068 1.00 92.19 209 MET A O 1
ATOM 1498 N N . ALA A 1 210 ? 8.651 8.186 -22.924 1.00 91.25 210 ALA A N 1
ATOM 1499 C CA . ALA A 1 210 ? 9.538 9.213 -23.451 1.00 91.25 210 ALA A CA 1
ATOM 1500 C C . ALA A 1 210 ? 9.976 8.880 -24.880 1.00 91.25 210 ALA A C 1
ATOM 1502 O O . ALA A 1 210 ? 9.998 7.723 -25.302 1.00 91.25 210 ALA A O 1
ATOM 1503 N N . ARG A 1 211 ? 10.329 9.923 -25.635 1.00 89.75 211 ARG A N 1
ATOM 1504 C CA . ARG A 1 211 ? 11.034 9.791 -26.912 1.00 89.75 211 ARG A CA 1
ATOM 1505 C C . ARG A 1 211 ? 12.465 10.250 -26.713 1.00 89.75 211 ARG A C 1
ATOM 1507 O O . ARG A 1 211 ? 12.700 11.357 -26.235 1.00 89.75 211 ARG A O 1
ATOM 1514 N N . GLN A 1 212 ? 13.407 9.404 -27.092 1.00 86.50 212 GLN A N 1
ATOM 1515 C CA . GLN A 1 212 ? 14.828 9.683 -27.016 1.00 86.50 212 GLN A CA 1
ATOM 1516 C C . GLN A 1 212 ? 15.404 9.741 -28.429 1.00 86.50 212 GLN A C 1
ATOM 1518 O O . GLN A 1 212 ? 15.217 8.822 -29.225 1.00 86.50 212 GLN A O 1
ATOM 1523 N N . LYS A 1 213 ? 16.127 10.820 -28.737 1.00 87.00 213 LYS A N 1
ATOM 1524 C CA . LYS A 1 213 ? 16.934 10.890 -29.957 1.00 87.00 213 LYS A CA 1
ATOM 1525 C C . LYS A 1 213 ? 18.156 9.994 -29.781 1.00 87.00 213 LYS A C 1
ATOM 1527 O O . LYS A 1 213 ? 18.876 10.125 -28.792 1.00 87.00 213 LYS A O 1
ATOM 1532 N N . ILE A 1 214 ? 18.370 9.091 -30.726 1.00 85.81 214 ILE A N 1
ATOM 1533 C CA . ILE A 1 214 ? 19.525 8.194 -30.783 1.00 85.81 214 ILE A CA 1
ATOM 1534 C C . ILE A 1 214 ? 20.265 8.415 -32.102 1.00 85.81 214 ILE A C 1
ATOM 1536 O O . ILE A 1 214 ? 19.710 8.953 -33.062 1.00 85.81 214 ILE A O 1
ATOM 1540 N N . THR A 1 215 ? 21.530 8.007 -32.171 1.00 82.38 215 THR A N 1
ATOM 1541 C CA . THR A 1 215 ? 22.291 8.051 -33.423 1.00 82.38 215 THR A CA 1
ATOM 1542 C C . THR A 1 215 ? 21.607 7.139 -34.444 1.00 82.38 215 THR A C 1
ATOM 1544 O O . THR A 1 215 ? 21.633 5.922 -34.295 1.00 82.38 215 THR A O 1
ATOM 1547 N N . GLY A 1 216 ? 20.946 7.730 -35.443 1.00 81.94 216 GLY A N 1
ATOM 1548 C CA . GLY A 1 216 ? 20.171 7.004 -36.456 1.00 81.94 216 GLY A CA 1
ATOM 1549 C C . GLY A 1 216 ? 18.645 7.131 -36.354 1.00 81.94 216 GLY A C 1
ATOM 1550 O O . GLY A 1 216 ? 17.959 6.556 -37.193 1.00 81.94 216 GLY A O 1
ATOM 1551 N N . GLY A 1 217 ? 18.092 7.887 -35.393 1.00 86.31 217 GLY A N 1
ATOM 1552 C CA . GLY A 1 217 ? 16.652 8.180 -35.368 1.00 86.31 217 GLY A CA 1
ATOM 1553 C C . GLY A 1 217 ? 16.077 8.548 -33.999 1.00 86.31 217 GLY A C 1
ATOM 1554 O O . GLY A 1 217 ? 16.760 9.081 -33.125 1.00 86.31 217 GLY A O 1
ATOM 1555 N N . GLU A 1 218 ? 14.790 8.260 -33.814 1.00 85.94 218 GLU A N 1
ATOM 1556 C CA . GLU A 1 218 ? 14.089 8.392 -32.534 1.00 85.94 218 GLU A CA 1
ATOM 1557 C C . GLU A 1 218 ? 13.702 7.010 -32.002 1.00 85.94 218 GLU A C 1
ATOM 1559 O O . GLU A 1 218 ? 13.230 6.153 -32.747 1.00 85.94 218 GLU A O 1
ATOM 1564 N N . GLN A 1 219 ? 13.874 6.801 -30.699 1.00 88.12 219 GLN A N 1
ATOM 1565 C CA . GLN A 1 219 ? 13.445 5.601 -29.995 1.00 88.12 219 GLN A CA 1
ATOM 1566 C C . GLN A 1 219 ? 12.420 5.970 -28.931 1.00 88.12 219 GLN A C 1
ATOM 1568 O O . GLN A 1 219 ? 12.587 6.935 -28.185 1.00 88.12 219 GLN A O 1
ATOM 1573 N N . THR A 1 220 ? 11.357 5.178 -28.845 1.00 90.94 220 THR A N 1
ATOM 1574 C CA . THR A 1 220 ? 10.382 5.299 -27.765 1.00 90.94 220 THR A CA 1
ATOM 1575 C C . THR A 1 220 ? 10.819 4.417 -26.599 1.00 90.94 220 THR A C 1
ATOM 1577 O O . THR A 1 220 ? 11.123 3.238 -26.783 1.00 90.94 220 THR A O 1
ATOM 1580 N N . THR A 1 221 ? 10.866 4.981 -25.399 1.00 93.62 221 THR A N 1
ATOM 1581 C CA . THR A 1 221 ? 11.271 4.286 -24.176 1.00 93.62 221 THR A CA 1
ATOM 1582 C C . THR A 1 221 ? 10.201 4.434 -23.104 1.00 93.62 221 THR A C 1
ATOM 1584 O O . THR A 1 221 ? 9.491 5.440 -23.028 1.00 93.62 221 THR A O 1
ATOM 1587 N N . LEU A 1 222 ? 10.088 3.414 -22.263 1.00 94.00 222 LEU A N 1
ATOM 1588 C CA . LEU A 1 222 ? 9.400 3.499 -20.988 1.00 94.00 222 LEU A CA 1
ATOM 1589 C C . LEU A 1 222 ? 10.438 3.879 -19.929 1.00 94.00 222 LEU A C 1
ATOM 1591 O O . LEU A 1 222 ? 11.373 3.122 -19.666 1.00 94.00 222 LEU A O 1
ATOM 1595 N N . GLU A 1 223 ? 10.315 5.082 -19.379 1.00 95.69 223 GLU A N 1
ATOM 1596 C CA . GLU A 1 223 ? 11.199 5.607 -18.343 1.00 95.69 223 GLU A CA 1
ATOM 1597 C C . GLU A 1 223 ? 10.572 5.386 -16.973 1.00 95.69 223 GLU A C 1
ATOM 1599 O O . GLU A 1 223 ? 9.521 5.946 -16.656 1.00 95.69 223 GLU A O 1
ATOM 1604 N N . PHE A 1 224 ? 11.245 4.593 -16.156 1.00 95.94 224 PHE A N 1
ATOM 1605 C CA . PHE A 1 224 ? 10.869 4.317 -14.784 1.00 95.94 224 PHE A CA 1
ATOM 1606 C C . PHE A 1 224 ? 11.599 5.258 -13.840 1.00 95.94 224 PHE A C 1
ATOM 1608 O O . PHE A 1 224 ? 12.797 5.508 -13.986 1.00 95.94 224 PHE A O 1
ATOM 1615 N N . THR A 1 225 ? 10.863 5.767 -12.861 1.00 95.88 225 THR A N 1
ATOM 1616 C CA . THR A 1 225 ? 11.393 6.523 -11.731 1.00 95.88 225 THR A CA 1
ATOM 1617 C C . THR A 1 225 ? 11.010 5.794 -10.456 1.00 95.88 225 THR A C 1
ATOM 1619 O O . THR A 1 225 ? 9.823 5.654 -10.156 1.00 95.88 225 THR A O 1
ATOM 1622 N N . PHE A 1 226 ? 12.021 5.346 -9.722 1.00 95.75 226 PHE A N 1
ATOM 1623 C CA . PHE A 1 226 ? 11.893 4.720 -8.417 1.00 95.75 226 PHE A CA 1
ATOM 1624 C C . PHE A 1 226 ? 12.406 5.683 -7.347 1.00 95.75 226 PHE A C 1
ATOM 1626 O O . PHE A 1 226 ? 13.523 6.200 -7.434 1.00 95.75 226 PHE A O 1
ATOM 1633 N N . LYS A 1 227 ? 11.593 5.922 -6.324 1.00 95.06 227 LYS A N 1
ATOM 1634 C CA . LYS A 1 227 ? 12.002 6.630 -5.112 1.00 95.06 227 LYS A CA 1
ATOM 1635 C C . LYS A 1 227 ? 11.885 5.677 -3.927 1.00 95.06 227 LYS A C 1
ATOM 1637 O O . LYS A 1 227 ? 10.898 4.956 -3.881 1.00 95.06 227 LYS A O 1
ATOM 1642 N N . PRO A 1 228 ? 12.809 5.715 -2.957 1.00 93.12 228 PRO A N 1
ATOM 1643 C CA . PRO A 1 228 ? 13.943 6.629 -2.885 1.00 93.12 228 PRO A CA 1
ATOM 1644 C C . PRO A 1 228 ? 15.097 6.187 -3.809 1.00 93.12 228 PRO A C 1
ATOM 1646 O O . PRO A 1 228 ? 15.355 5.002 -4.002 1.00 93.12 228 PRO A O 1
ATOM 1649 N N . ALA A 1 229 ? 15.780 7.160 -4.424 1.00 93.25 229 ALA A N 1
ATOM 1650 C CA . ALA A 1 229 ? 16.726 6.917 -5.523 1.00 93.25 229 ALA A CA 1
ATOM 1651 C C . ALA A 1 229 ? 18.031 6.217 -5.099 1.00 93.25 229 ALA A C 1
ATOM 1653 O O . ALA A 1 229 ? 18.839 5.846 -5.942 1.00 93.25 229 ALA A O 1
ATOM 1654 N N . ASN A 1 230 ? 18.267 6.049 -3.799 1.00 89.88 230 ASN A N 1
ATOM 1655 C CA . ASN A 1 230 ? 19.435 5.362 -3.251 1.00 89.88 230 ASN A CA 1
ATOM 1656 C C . ASN A 1 230 ? 19.316 3.828 -3.267 1.00 89.88 230 ASN A C 1
ATOM 1658 O O . ASN A 1 230 ? 20.286 3.163 -2.911 1.00 89.88 230 ASN A O 1
ATOM 1662 N N . PHE A 1 231 ? 18.174 3.271 -3.676 1.00 90.94 231 PHE A N 1
ATOM 1663 C CA . PHE A 1 231 ? 18.001 1.830 -3.857 1.00 90.94 231 PHE A CA 1
ATOM 1664 C C . PHE A 1 231 ? 17.908 1.463 -5.336 1.00 90.94 231 PHE A C 1
ATOM 1666 O O . PHE A 1 231 ? 17.474 2.257 -6.175 1.00 90.94 231 PHE A O 1
ATOM 1673 N N . ASN A 1 232 ? 18.296 0.224 -5.624 1.00 93.31 232 ASN A N 1
ATOM 1674 C CA . ASN A 1 232 ? 18.046 -0.404 -6.911 1.00 93.31 232 ASN A CA 1
ATOM 1675 C C . ASN A 1 232 ? 16.801 -1.287 -6.795 1.00 93.31 232 ASN A C 1
ATOM 1677 O O . ASN A 1 232 ? 16.582 -1.915 -5.756 1.00 93.31 232 ASN A O 1
ATOM 1681 N N . ALA A 1 233 ? 16.005 -1.352 -7.856 1.00 94.44 233 ALA A N 1
ATOM 1682 C CA . ALA A 1 233 ? 14.784 -2.149 -7.883 1.00 94.44 233 ALA A CA 1
ATOM 1683 C C . ALA A 1 233 ? 14.718 -2.996 -9.153 1.00 94.44 233 ALA A C 1
ATOM 1685 O O . ALA A 1 233 ? 14.918 -2.490 -10.255 1.00 94.44 233 ALA A O 1
ATOM 1686 N N . SER A 1 234 ? 14.406 -4.277 -8.992 1.00 95.31 234 SER A N 1
ATOM 1687 C CA . SER A 1 234 ? 14.058 -5.164 -10.097 1.00 95.31 234 SER A CA 1
ATOM 1688 C C . SER A 1 234 ? 12.578 -4.983 -10.412 1.00 95.31 234 SER A C 1
ATOM 1690 O O . SER A 1 234 ? 11.728 -5.172 -9.538 1.00 95.31 234 SER A O 1
ATOM 1692 N N . VAL A 1 235 ? 12.271 -4.579 -11.642 1.00 94.88 235 VAL A N 1
ATOM 1693 C CA . VAL A 1 235 ? 10.908 -4.296 -12.101 1.00 94.88 235 VAL A CA 1
ATOM 1694 C C . VAL A 1 235 ? 10.555 -5.244 -13.238 1.00 94.88 235 VAL A C 1
ATOM 1696 O O . VAL A 1 235 ? 11.273 -5.323 -14.236 1.00 94.88 235 VAL A O 1
ATOM 1699 N N . ASN A 1 236 ? 9.418 -5.918 -13.104 1.00 95.62 236 ASN A N 1
ATOM 1700 C CA . ASN A 1 236 ? 8.793 -6.686 -14.169 1.00 95.62 236 ASN A CA 1
ATOM 1701 C C . ASN A 1 236 ? 7.862 -5.764 -14.958 1.00 95.62 236 ASN A C 1
ATOM 1703 O O . ASN A 1 236 ? 6.900 -5.231 -14.407 1.00 95.62 236 ASN A O 1
ATOM 1707 N N . ALA A 1 237 ? 8.143 -5.544 -16.241 1.00 95.50 237 ALA A N 1
ATOM 1708 C CA . ALA A 1 237 ? 7.284 -4.771 -17.133 1.00 95.50 237 ALA A CA 1
ATOM 1709 C C . ALA A 1 237 ? 6.597 -5.695 -18.143 1.00 95.50 237 ALA A C 1
ATOM 1711 O O . ALA A 1 237 ? 7.243 -6.536 -18.767 1.00 95.50 237 ALA A O 1
ATOM 1712 N N . ARG A 1 238 ? 5.289 -5.509 -18.350 1.00 96.12 238 ARG A N 1
ATOM 1713 C CA . ARG A 1 238 ? 4.437 -6.358 -19.195 1.00 96.12 238 ARG A CA 1
ATOM 1714 C C . ARG A 1 238 ? 3.579 -5.533 -20.138 1.00 96.12 238 ARG A C 1
ATOM 1716 O O . ARG A 1 238 ? 2.826 -4.662 -19.715 1.00 96.12 238 ARG A O 1
ATOM 1723 N N . ILE A 1 239 ? 3.638 -5.838 -21.425 1.00 94.31 239 ILE A N 1
ATOM 1724 C CA . ILE A 1 239 ? 2.752 -5.285 -22.446 1.00 94.31 239 ILE A CA 1
ATOM 1725 C C . ILE A 1 239 ? 1.476 -6.118 -22.440 1.00 94.31 239 ILE A C 1
ATOM 1727 O O . ILE A 1 239 ? 1.433 -7.229 -22.960 1.00 94.31 239 ILE A O 1
ATOM 1731 N N . ILE A 1 240 ? 0.428 -5.556 -21.848 1.00 93.88 240 ILE A N 1
ATOM 1732 C CA . ILE A 1 240 ? -0.874 -6.207 -21.682 1.00 93.88 240 ILE A CA 1
ATOM 1733 C C . ILE A 1 240 ? -1.629 -6.280 -23.011 1.00 93.88 240 ILE A C 1
ATOM 1735 O O . ILE A 1 240 ? -2.358 -7.232 -23.272 1.00 93.88 240 ILE A O 1
ATOM 1739 N N . SER A 1 241 ? -1.470 -5.268 -23.865 1.00 91.94 241 SER A N 1
ATOM 1740 C CA . SER A 1 241 ? -2.139 -5.211 -25.165 1.00 91.94 241 SER A CA 1
ATOM 1741 C C . SER A 1 241 ? -1.453 -4.226 -26.100 1.00 91.94 241 SER A C 1
ATOM 1743 O O . SER A 1 241 ? -0.887 -3.243 -25.624 1.00 91.94 241 SER A O 1
ATOM 1745 N N . GLY A 1 242 ? -1.617 -4.414 -27.410 1.00 90.81 242 GLY A N 1
ATOM 1746 C CA . GLY A 1 242 ? -1.265 -3.437 -28.444 1.00 90.81 242 GLY A CA 1
ATOM 1747 C C . GLY A 1 242 ? -0.029 -3.794 -29.281 1.00 90.81 242 GLY A C 1
ATOM 1748 O O . GLY A 1 242 ? 0.671 -4.774 -28.991 1.00 90.81 242 GLY A O 1
ATOM 1749 N N . PRO A 1 243 ? 0.240 -3.002 -30.335 1.00 93.31 243 PRO A N 1
ATOM 1750 C CA . PRO A 1 243 ? 1.240 -3.304 -31.359 1.00 93.31 243 PRO A CA 1
ATOM 1751 C C . PRO A 1 243 ? 2.647 -2.846 -30.951 1.00 93.31 243 PRO A C 1
ATOM 1753 O O . PRO A 1 243 ? 3.347 -2.181 -31.706 1.00 93.31 243 PRO A O 1
ATOM 1756 N N . VAL A 1 244 ? 3.060 -3.157 -29.724 1.00 93.56 244 VAL A N 1
ATOM 1757 C CA . VAL A 1 244 ? 4.417 -2.878 -29.240 1.00 93.56 244 VAL A CA 1
ATOM 1758 C C . VAL A 1 244 ? 4.998 -4.110 -28.568 1.00 93.56 244 VAL A C 1
ATOM 1760 O O . VAL A 1 244 ? 4.264 -4.942 -28.036 1.00 93.56 244 VAL A O 1
ATOM 1763 N N . SER A 1 245 ? 6.312 -4.246 -28.586 1.00 94.00 245 SER A N 1
ATOM 1764 C CA . SER A 1 245 ? 7.062 -5.248 -27.838 1.00 94.00 245 SER A CA 1
ATOM 1765 C C . SER A 1 245 ? 8.259 -4.591 -27.160 1.00 94.00 245 SER A C 1
ATOM 1767 O O . SER A 1 245 ? 8.677 -3.488 -27.514 1.00 94.00 245 SER A O 1
ATOM 1769 N N . PHE A 1 246 ? 8.858 -5.288 -26.209 1.00 93.38 246 PHE A N 1
ATOM 1770 C CA . PHE A 1 246 ? 10.230 -5.012 -25.818 1.00 93.38 246 PHE A CA 1
ATOM 1771 C C . PHE A 1 246 ? 11.193 -5.541 -26.895 1.00 93.38 246 PHE A C 1
ATOM 1773 O O . PHE A 1 246 ? 10.790 -6.192 -27.869 1.00 93.38 246 PHE A O 1
ATOM 1780 N N . GLN A 1 247 ? 12.481 -5.233 -26.745 1.00 85.12 247 GLN A N 1
ATOM 1781 C CA . GLN A 1 247 ? 13.531 -5.714 -27.646 1.00 85.12 247 GLN A CA 1
ATOM 1782 C C . GLN A 1 247 ? 13.488 -7.248 -27.779 1.00 85.12 247 GLN A C 1
ATOM 1784 O O . GLN A 1 247 ? 13.338 -7.950 -26.782 1.00 85.12 247 GLN A O 1
ATOM 1789 N N . GLY A 1 248 ? 13.612 -7.755 -29.010 1.00 85.38 248 GLY A N 1
ATOM 1790 C CA . GLY A 1 248 ? 13.521 -9.192 -29.300 1.00 85.38 248 GLY A CA 1
ATOM 1791 C C . GLY A 1 248 ? 12.092 -9.742 -29.390 1.00 85.38 248 GLY A C 1
ATOM 1792 O O . GLY A 1 248 ? 11.913 -10.952 -29.383 1.00 85.38 248 GLY A O 1
ATOM 1793 N N . GLY A 1 249 ? 11.069 -8.882 -29.453 1.00 89.50 249 GLY A N 1
ATOM 1794 C CA . GLY A 1 249 ? 9.669 -9.304 -29.607 1.00 89.50 249 GLY A CA 1
ATOM 1795 C C . GLY A 1 249 ? 8.974 -9.705 -28.301 1.00 89.50 249 GLY A C 1
ATOM 1796 O O . GLY A 1 249 ? 7.781 -10.007 -28.312 1.00 89.50 249 GLY A O 1
ATOM 1797 N N . ALA A 1 250 ? 9.679 -9.663 -27.167 1.00 92.81 250 ALA A N 1
ATOM 1798 C CA . ALA A 1 250 ? 9.132 -10.040 -25.868 1.00 92.81 250 ALA A CA 1
ATOM 1799 C C . ALA A 1 250 ? 7.985 -9.112 -25.426 1.00 92.81 250 ALA A C 1
ATOM 1801 O O . ALA A 1 250 ? 8.023 -7.898 -25.637 1.00 92.81 250 ALA A O 1
ATOM 1802 N N . LYS A 1 251 ? 6.963 -9.680 -24.779 1.00 94.12 251 LYS A N 1
ATOM 1803 C CA . LYS A 1 251 ? 5.846 -8.927 -24.174 1.00 94.12 251 LYS A CA 1
ATOM 1804 C C . LYS A 1 251 ? 6.015 -8.719 -22.674 1.00 94.12 251 LYS A C 1
ATOM 1806 O O . LYS A 1 251 ? 5.269 -7.953 -22.084 1.00 94.12 251 LYS A O 1
ATOM 1811 N N . GLU A 1 252 ? 7.010 -9.354 -22.081 1.00 95.94 252 GLU A N 1
ATOM 1812 C CA . GLU A 1 252 ? 7.342 -9.264 -20.669 1.00 95.94 252 GLU A CA 1
ATOM 1813 C C . GLU A 1 252 ? 8.856 -9.178 -20.535 1.00 95.94 252 GLU A C 1
ATOM 1815 O O . GLU A 1 252 ? 9.583 -9.809 -21.309 1.00 95.94 252 GLU A O 1
ATOM 1820 N N . LYS A 1 253 ? 9.331 -8.337 -19.619 1.00 95.44 253 LYS A N 1
ATOM 1821 C CA . LYS A 1 253 ? 10.756 -8.147 -19.390 1.00 95.44 253 LYS A CA 1
ATOM 1822 C C . LYS A 1 253 ? 11.019 -7.680 -17.967 1.00 95.44 253 LYS A C 1
ATOM 1824 O O . LYS A 1 253 ? 10.521 -6.633 -17.556 1.00 95.44 253 LYS A O 1
ATOM 1829 N N . ASP A 1 254 ? 11.877 -8.420 -17.279 1.00 94.25 254 ASP A N 1
ATOM 1830 C CA . ASP A 1 254 ? 12.515 -7.950 -16.058 1.00 94.25 254 ASP A CA 1
ATOM 1831 C C . ASP A 1 254 ? 13.667 -7.011 -16.415 1.00 94.25 254 ASP A C 1
ATOM 1833 O O . ASP A 1 254 ? 14.444 -7.259 -17.346 1.00 94.25 254 ASP A O 1
ATOM 1837 N N . PHE A 1 255 ? 13.779 -5.902 -15.694 1.00 94.00 255 PHE A N 1
ATOM 1838 C CA . PHE A 1 255 ? 14.897 -4.986 -15.844 1.00 94.00 255 PHE A CA 1
ATOM 1839 C C . PHE A 1 255 ? 15.216 -4.296 -14.516 1.00 94.00 255 PHE A C 1
ATOM 1841 O O . PHE A 1 255 ? 14.369 -4.166 -13.633 1.00 94.00 255 PHE A O 1
ATOM 1848 N N . MET A 1 256 ? 16.461 -3.844 -14.385 1.00 95.62 256 MET A N 1
ATOM 1849 C CA . MET A 1 256 ? 16.938 -3.154 -13.192 1.00 95.62 256 MET A CA 1
ATOM 1850 C C . MET A 1 256 ? 16.737 -1.640 -13.321 1.00 95.62 256 MET A C 1
ATOM 1852 O O . MET A 1 256 ? 17.155 -1.024 -14.303 1.00 95.62 256 MET A O 1
ATOM 1856 N N . VAL A 1 257 ? 16.119 -1.039 -12.309 1.00 95.94 257 VAL A N 1
ATOM 1857 C CA . VAL A 1 257 ? 16.118 0.403 -12.062 1.00 95.94 257 VAL A CA 1
ATOM 1858 C C . VAL A 1 257 ? 17.297 0.707 -11.148 1.00 95.94 257 VAL A C 1
ATOM 1860 O O . VAL A 1 257 ? 17.326 0.261 -10.002 1.00 95.94 257 VAL A O 1
ATOM 1863 N N . GLU A 1 258 ? 18.264 1.474 -11.644 1.00 95.00 258 GLU A N 1
ATOM 1864 C CA . GLU A 1 258 ? 19.484 1.808 -10.911 1.00 95.00 258 GLU A CA 1
ATOM 1865 C C . GLU A 1 258 ? 19.487 3.280 -10.518 1.00 95.00 258 GLU A C 1
ATOM 1867 O O . GLU A 1 258 ? 19.156 4.162 -11.318 1.00 95.00 258 GLU A O 1
ATOM 1872 N N . LYS A 1 259 ? 19.873 3.562 -9.270 1.00 92.00 259 LYS A N 1
ATOM 1873 C CA . LYS A 1 259 ? 19.932 4.936 -8.740 1.00 92.00 259 LYS A CA 1
ATOM 1874 C C . LYS A 1 259 ? 18.623 5.715 -8.970 1.00 92.00 259 LYS A C 1
ATOM 1876 O O . LYS A 1 259 ? 18.631 6.891 -9.337 1.00 92.00 259 LYS A O 1
ATOM 1881 N N . GLY A 1 260 ? 17.492 5.026 -8.818 1.00 92.75 260 GLY A N 1
ATOM 1882 C CA . GLY A 1 260 ? 16.152 5.581 -8.992 1.00 92.75 260 GLY A CA 1
ATOM 1883 C C . GLY A 1 260 ? 15.673 5.771 -10.434 1.00 92.75 260 GLY A C 1
ATOM 1884 O O . GLY A 1 260 ? 14.556 6.248 -10.622 1.00 92.75 260 GLY A O 1
ATOM 1885 N N . THR A 1 261 ? 16.453 5.409 -11.459 1.00 95.56 261 THR A N 1
ATOM 1886 C CA . THR A 1 261 ? 16.038 5.574 -12.863 1.00 95.56 261 THR A CA 1
ATOM 1887 C C . THR A 1 261 ? 16.309 4.336 -13.707 1.00 95.56 261 THR A C 1
ATOM 1889 O O . THR A 1 261 ? 17.310 3.649 -13.536 1.00 95.56 261 THR A O 1
ATOM 1892 N N . GLY A 1 262 ? 15.404 4.035 -14.633 1.00 95.12 262 GLY A N 1
ATOM 1893 C CA . GLY A 1 262 ? 15.563 2.924 -15.565 1.00 95.12 262 GLY A CA 1
ATOM 1894 C C . GLY A 1 262 ? 14.857 3.218 -16.877 1.00 95.12 262 GLY A C 1
ATOM 1895 O O . GLY A 1 262 ? 13.856 3.932 -16.900 1.00 95.12 262 GLY A O 1
ATOM 1896 N N . LYS A 1 263 ? 15.390 2.706 -17.987 1.00 94.62 263 LYS A N 1
ATOM 1897 C CA . LYS A 1 263 ? 14.806 2.912 -19.316 1.00 94.62 263 LYS A CA 1
ATOM 1898 C C . LYS A 1 263 ? 14.648 1.588 -20.031 1.00 94.62 263 LYS A C 1
ATOM 1900 O O . LYS A 1 263 ? 15.613 0.842 -20.174 1.00 94.62 263 LYS A O 1
ATOM 1905 N N . LEU A 1 264 ? 13.446 1.342 -20.534 1.00 94.38 264 LEU A N 1
ATOM 1906 C CA . LEU A 1 264 ? 13.122 0.132 -21.268 1.00 94.38 264 LEU A CA 1
ATOM 1907 C C . LEU A 1 264 ? 12.668 0.488 -22.689 1.00 94.38 264 LEU A C 1
ATOM 1909 O O . LEU A 1 264 ? 11.609 1.097 -22.856 1.00 94.38 264 LEU A O 1
ATOM 1913 N N . PRO A 1 265 ? 13.456 0.155 -23.725 1.00 93.81 265 PRO A N 1
ATOM 1914 C CA . PRO A 1 265 ? 13.069 0.414 -25.104 1.00 93.81 265 PRO A CA 1
ATOM 1915 C C . PRO A 1 265 ? 11.806 -0.333 -25.520 1.00 93.81 265 PRO A C 1
ATOM 1917 O O . PRO A 1 265 ? 11.662 -1.528 -25.248 1.00 93.81 265 PRO A O 1
ATOM 1920 N N . LEU A 1 266 ? 10.938 0.369 -26.245 1.00 92.88 266 LEU A N 1
ATOM 1921 C CA . LEU A 1 266 ? 9.758 -0.188 -26.891 1.00 92.88 266 LEU A CA 1
ATOM 1922 C C . LEU A 1 266 ? 9.953 -0.188 -28.405 1.00 92.88 266 LEU A C 1
ATOM 1924 O O . LEU A 1 266 ? 10.424 0.786 -28.995 1.00 92.88 266 LEU A O 1
ATOM 1928 N N . VAL A 1 267 ? 9.571 -1.295 -29.027 1.00 91.94 267 VAL A N 1
ATOM 1929 C CA . VAL A 1 267 ? 9.612 -1.509 -30.470 1.00 91.94 267 VAL A CA 1
ATOM 1930 C C . VAL A 1 267 ? 8.174 -1.626 -30.951 1.00 91.94 267 VAL A C 1
ATOM 1932 O O . VAL A 1 267 ? 7.423 -2.458 -30.448 1.00 91.94 267 VAL A O 1
ATOM 1935 N N . ALA A 1 268 ? 7.770 -0.768 -31.885 1.00 88.44 268 ALA A N 1
ATOM 1936 C CA . ALA A 1 268 ? 6.467 -0.889 -32.528 1.00 88.44 268 ALA A CA 1
ATOM 1937 C C . ALA A 1 268 ? 6.480 -2.058 -33.521 1.00 88.44 268 ALA A C 1
ATOM 1939 O O . ALA A 1 268 ? 7.475 -2.273 -34.214 1.00 88.44 268 ALA A O 1
ATOM 1940 N N . ASP A 1 269 ? 5.372 -2.788 -33.599 1.00 86.38 269 ASP A N 1
ATOM 1941 C CA . ASP A 1 269 ? 5.138 -3.753 -34.667 1.00 86.38 269 ASP A CA 1
ATOM 1942 C C . ASP A 1 269 ? 4.951 -2.984 -35.990 1.00 86.38 269 ASP A C 1
ATOM 1944 O O . ASP A 1 269 ? 4.036 -2.160 -36.071 1.00 86.38 269 ASP A O 1
ATOM 1948 N N . PRO A 1 270 ? 5.779 -3.220 -37.027 1.00 80.69 270 PRO A N 1
ATOM 1949 C CA . PRO A 1 270 ? 5.677 -2.507 -38.299 1.00 80.69 270 PRO A CA 1
ATOM 1950 C C . PRO A 1 270 ? 4.302 -2.617 -38.972 1.00 80.69 270 PRO A C 1
ATOM 1952 O O . PRO A 1 270 ? 3.915 -1.714 -39.710 1.00 80.69 270 PRO A O 1
ATOM 1955 N N . ALA A 1 271 ? 3.570 -3.710 -38.733 1.00 79.81 271 ALA A N 1
ATOM 1956 C CA . ALA A 1 271 ? 2.241 -3.934 -39.298 1.00 79.81 271 ALA A CA 1
ATOM 1957 C C . ALA A 1 271 ? 1.105 -3.452 -38.377 1.00 79.81 271 ALA A C 1
ATOM 1959 O O . ALA A 1 271 ? -0.061 -3.447 -38.774 1.00 79.81 271 ALA A O 1
ATOM 1960 N N . GLY A 1 272 ? 1.423 -3.070 -37.139 1.00 75.75 272 GLY A N 1
ATOM 1961 C CA . GLY A 1 272 ? 0.444 -2.802 -36.100 1.00 75.75 272 GLY A CA 1
ATOM 1962 C C . GLY A 1 272 ? 0.232 -1.312 -35.845 1.00 75.75 272 GLY A C 1
ATOM 1963 O O . GLY A 1 272 ? 1.149 -0.582 -35.478 1.00 75.75 272 GLY A O 1
ATOM 1964 N N . LEU A 1 273 ? -1.018 -0.865 -35.948 1.00 82.31 273 LEU A N 1
ATOM 1965 C CA . LEU A 1 273 ? -1.452 0.461 -35.508 1.00 82.31 273 LEU A CA 1
ATOM 1966 C C . LEU A 1 273 ? -2.418 0.314 -34.335 1.00 82.31 273 LEU A C 1
ATOM 1968 O O . LEU A 1 273 ? -3.271 -0.571 -34.333 1.00 82.31 273 LEU A O 1
ATOM 1972 N N . GLY A 1 274 ? -2.306 1.187 -33.335 1.00 85.19 274 GLY A N 1
ATOM 1973 C CA . GLY A 1 274 ? -3.256 1.213 -32.228 1.00 85.19 274 GLY A CA 1
ATOM 1974 C C . GLY A 1 274 ? -2.666 1.639 -30.894 1.00 85.19 274 GLY A C 1
ATOM 1975 O O . GLY A 1 274 ? -1.471 1.894 -30.749 1.00 85.19 274 GLY A O 1
ATOM 1976 N N . GLN A 1 275 ? -3.549 1.718 -29.904 1.00 88.75 275 GLN A N 1
ATOM 1977 C CA . GLN A 1 275 ? -3.173 1.954 -28.517 1.00 88.75 275 GLN A CA 1
ATOM 1978 C C . GLN A 1 275 ? -2.550 0.694 -27.916 1.00 88.75 275 GLN A C 1
ATOM 1980 O O . GLN A 1 275 ? -2.863 -0.430 -28.311 1.00 88.75 275 GLN A O 1
ATOM 1985 N N . PHE A 1 276 ? -1.700 0.887 -26.915 1.00 89.62 276 PHE A N 1
ATOM 1986 C CA . PHE A 1 276 ? -1.139 -0.205 -26.139 1.00 89.62 276 PHE A CA 1
ATOM 1987 C C . PHE A 1 276 ? -1.257 0.081 -24.646 1.00 89.62 276 PHE A C 1
ATOM 1989 O O . PHE A 1 276 ? -1.476 1.217 -24.224 1.00 89.62 276 PHE A O 1
ATOM 1996 N N . ARG A 1 277 ? -1.146 -0.978 -23.847 1.00 91.25 277 ARG A N 1
ATOM 1997 C CA . ARG A 1 277 ? -1.201 -0.917 -22.388 1.00 91.25 277 ARG A CA 1
ATOM 1998 C C . ARG A 1 277 ? -0.004 -1.646 -21.819 1.00 91.25 277 ARG A C 1
ATOM 2000 O O . ARG A 1 277 ? 0.327 -2.738 -22.277 1.00 91.25 277 ARG A O 1
ATOM 2007 N N . VAL A 1 278 ? 0.606 -1.038 -20.812 1.00 90.62 278 VAL A N 1
ATOM 2008 C CA . VAL A 1 278 ? 1.724 -1.611 -20.071 1.00 90.62 278 VAL A CA 1
ATOM 2009 C C . VAL A 1 278 ? 1.330 -1.683 -18.603 1.00 90.62 278 VAL A C 1
ATOM 2011 O O . VAL A 1 278 ? 0.789 -0.717 -18.068 1.00 90.62 278 VAL A O 1
ATOM 2014 N N . ALA A 1 279 ? 1.586 -2.824 -17.981 1.00 93.06 279 ALA A N 1
ATOM 2015 C CA . ALA A 1 279 ? 1.586 -2.995 -16.538 1.00 93.06 279 ALA A CA 1
ATOM 2016 C C . ALA A 1 279 ? 3.028 -3.178 -16.069 1.00 93.06 279 ALA A C 1
ATOM 2018 O O . ALA A 1 279 ? 3.885 -3.618 -16.839 1.00 93.06 279 ALA A O 1
ATOM 2019 N N . TYR A 1 280 ? 3.300 -2.828 -14.823 1.00 93.12 280 TYR A N 1
ATOM 2020 C CA . TYR A 1 280 ? 4.604 -3.046 -14.227 1.00 93.12 280 TYR A CA 1
ATOM 2021 C C . TYR A 1 280 ? 4.469 -3.246 -12.726 1.00 93.12 280 TYR A C 1
ATOM 2023 O O . TYR A 1 280 ? 3.626 -2.611 -12.097 1.00 93.12 280 TYR A O 1
ATOM 2031 N N . ASP A 1 281 ? 5.333 -4.093 -12.180 1.00 90.75 281 ASP A N 1
ATOM 2032 C CA . ASP A 1 281 ? 5.358 -4.467 -10.771 1.00 90.75 281 ASP A CA 1
ATOM 2033 C C . ASP A 1 281 ? 6.814 -4.556 -10.289 1.00 90.75 281 ASP A C 1
ATOM 2035 O O . ASP A 1 281 ? 7.730 -4.805 -11.077 1.00 90.75 281 ASP A O 1
ATOM 2039 N N . ILE A 1 282 ? 7.049 -4.333 -8.995 1.00 91.44 282 ILE A N 1
ATOM 2040 C CA . ILE A 1 282 ? 8.370 -4.549 -8.392 1.00 91.44 282 ILE A CA 1
ATOM 2041 C C . ILE A 1 282 ? 8.489 -6.009 -7.988 1.00 91.44 282 ILE A C 1
ATOM 2043 O O . ILE A 1 282 ? 7.679 -6.504 -7.208 1.00 91.44 282 ILE A O 1
ATOM 2047 N N . ASN A 1 283 ? 9.544 -6.659 -8.468 1.00 89.25 283 ASN A N 1
ATOM 2048 C CA . ASN A 1 283 ? 9.920 -7.997 -8.032 1.00 89.25 283 ASN A CA 1
ATOM 2049 C C . ASN A 1 283 ? 10.725 -7.934 -6.732 1.00 89.25 283 ASN A C 1
ATOM 2051 O O . ASN A 1 283 ? 10.476 -8.688 -5.797 1.00 89.25 283 ASN A O 1
ATOM 2055 N N . GLU A 1 284 ? 11.709 -7.032 -6.675 1.00 90.69 284 GLU A N 1
ATOM 2056 C CA . GLU A 1 284 ? 12.657 -6.951 -5.564 1.00 90.69 284 GLU A CA 1
ATOM 2057 C C . GLU A 1 284 ? 13.219 -5.533 -5.409 1.00 90.69 284 GLU A C 1
ATOM 2059 O O . GLU A 1 284 ? 13.456 -4.837 -6.397 1.00 90.69 284 GLU A O 1
ATOM 2064 N N . ILE A 1 285 ? 13.494 -5.123 -4.166 1.00 90.31 285 ILE A N 1
ATOM 2065 C CA . ILE A 1 285 ? 14.273 -3.919 -3.850 1.00 90.31 285 ILE A CA 1
ATOM 2066 C C . ILE A 1 285 ? 15.602 -4.358 -3.239 1.00 90.31 285 ILE A C 1
ATOM 2068 O O . ILE A 1 285 ? 15.670 -4.836 -2.101 1.00 90.31 285 ILE A O 1
ATOM 2072 N N . LEU A 1 286 ? 16.679 -4.177 -3.996 1.00 86.75 286 LEU A N 1
ATOM 2073 C CA . LEU A 1 286 ? 18.013 -4.586 -3.584 1.00 86.75 286 LEU A CA 1
ATOM 2074 C C . LEU A 1 286 ? 18.518 -3.678 -2.462 1.00 86.75 286 LEU A C 1
ATOM 2076 O O . LEU A 1 286 ? 18.517 -2.454 -2.579 1.00 86.75 286 LEU A O 1
ATOM 2080 N N . GLY A 1 287 ? 18.977 -4.295 -1.372 1.00 73.44 287 GLY A N 1
ATOM 2081 C CA . GLY A 1 287 ? 19.445 -3.592 -0.173 1.00 73.44 287 GLY A CA 1
ATOM 2082 C C . GLY A 1 287 ? 18.398 -3.448 0.935 1.00 73.44 287 GLY A C 1
ATOM 2083 O O . GLY A 1 287 ? 18.764 -3.069 2.045 1.00 73.44 287 GLY A O 1
ATOM 2084 N N . ALA A 1 288 ? 17.135 -3.823 0.693 1.00 64.50 288 ALA A N 1
ATOM 2085 C CA . ALA A 1 288 ? 16.099 -3.840 1.731 1.00 64.50 288 ALA A CA 1
ATOM 2086 C C . ALA A 1 288 ? 16.280 -4.998 2.743 1.00 64.50 288 ALA A C 1
ATOM 2088 O O . ALA A 1 288 ? 15.961 -4.855 3.919 1.00 64.50 288 ALA A O 1
ATOM 2089 N N . GLY A 1 289 ? 16.845 -6.136 2.313 1.00 52.72 289 GLY A N 1
ATOM 2090 C CA . GLY A 1 289 ? 16.885 -7.381 3.099 1.00 52.72 289 GLY A CA 1
ATOM 2091 C C . GLY A 1 289 ? 18.017 -7.540 4.125 1.00 52.72 289 GLY A C 1
ATOM 2092 O O . GLY A 1 289 ? 17.994 -8.493 4.895 1.00 52.72 289 GLY A O 1
ATOM 2093 N N . LYS A 1 290 ? 19.014 -6.642 4.183 1.00 46.19 290 LYS A N 1
ATOM 2094 C CA . LYS A 1 290 ? 20.171 -6.786 5.102 1.00 46.19 290 LYS A CA 1
ATOM 2095 C C . LYS A 1 290 ? 19.996 -6.124 6.477 1.00 46.19 290 LYS A C 1
ATOM 2097 O O . LYS A 1 290 ? 20.941 -6.113 7.260 1.00 46.19 290 LYS A O 1
ATOM 2102 N N . LEU A 1 291 ? 18.818 -5.570 6.774 1.00 45.38 291 LEU A N 1
ATOM 2103 C CA . LEU A 1 291 ? 18.576 -4.765 7.982 1.00 45.38 291 LEU A CA 1
ATOM 2104 C C . LEU A 1 291 ? 17.669 -5.434 9.030 1.00 45.38 291 LEU A C 1
ATOM 2106 O O . LEU A 1 291 ? 17.523 -4.885 10.117 1.00 45.38 291 LEU A O 1
ATOM 2110 N N . ALA A 1 292 ? 17.115 -6.617 8.755 1.00 38.53 292 ALA A N 1
ATOM 2111 C CA . ALA A 1 292 ? 16.307 -7.381 9.709 1.00 38.53 292 ALA A CA 1
ATOM 2112 C C . ALA A 1 292 ? 17.188 -8.335 10.539 1.00 38.53 292 ALA A C 1
ATOM 2114 O O . ALA A 1 292 ? 17.147 -9.554 10.393 1.00 38.53 292 ALA A O 1
ATOM 2115 N N . GLY A 1 293 ? 18.043 -7.762 11.385 1.00 36.22 293 GLY A N 1
ATOM 2116 C CA . GLY A 1 293 ? 18.719 -8.474 12.467 1.00 36.22 293 GLY A CA 1
ATOM 2117 C C . GLY A 1 293 ? 18.055 -8.094 13.781 1.00 36.22 293 GLY A C 1
ATOM 2118 O O . GLY A 1 293 ? 18.542 -7.202 14.471 1.00 36.22 293 GLY A O 1
ATOM 2119 N N . SER A 1 294 ? 16.927 -8.728 14.106 1.00 35.66 294 SER A N 1
ATOM 2120 C CA . SER A 1 294 ? 16.122 -8.406 15.286 1.00 35.66 294 SER A CA 1
ATOM 2121 C C . SER A 1 294 ? 16.948 -8.543 16.573 1.00 35.66 294 SER A C 1
ATOM 2123 O O . SER A 1 294 ? 17.127 -9.644 17.099 1.00 35.66 294 SER A O 1
ATOM 2125 N N . THR A 1 295 ? 17.444 -7.429 17.108 1.00 31.53 295 THR A N 1
ATOM 2126 C CA . THR A 1 295 ? 17.965 -7.379 18.477 1.00 31.53 295 THR A CA 1
ATOM 2127 C C . THR A 1 295 ? 16.834 -6.888 19.361 1.00 31.53 295 THR A C 1
ATOM 2129 O O . THR A 1 295 ? 16.561 -5.695 19.444 1.00 31.53 295 THR A O 1
ATOM 2132 N N . PHE A 1 296 ? 16.144 -7.825 20.006 1.00 35.19 296 PHE A N 1
ATOM 2133 C CA . PHE A 1 296 ? 15.123 -7.519 21.001 1.00 35.19 296 PHE A CA 1
ATOM 2134 C C . PHE A 1 296 ? 15.798 -6.821 22.193 1.00 35.19 296 PHE A C 1
ATOM 2136 O O . PHE A 1 296 ? 16.455 -7.470 23.007 1.00 35.19 296 PHE A O 1
ATOM 2143 N N . GLN A 1 297 ? 15.663 -5.500 22.308 1.00 33.00 297 GLN A N 1
ATOM 2144 C CA . GLN A 1 297 ? 15.956 -4.798 23.556 1.00 33.00 297 GLN A CA 1
ATOM 2145 C C . GLN A 1 297 ? 14.639 -4.577 24.304 1.00 33.00 297 GLN A C 1
ATOM 2147 O O . GLN A 1 297 ? 13.801 -3.809 23.833 1.00 33.00 297 GLN A O 1
ATOM 2152 N N . PRO A 1 298 ? 14.409 -5.224 25.460 1.00 29.16 298 PRO A N 1
ATOM 2153 C CA . PRO A 1 298 ? 13.305 -4.823 26.316 1.00 29.16 298 PRO A CA 1
ATOM 2154 C C . PRO A 1 298 ? 13.555 -3.386 26.791 1.00 29.16 298 PRO A C 1
ATOM 2156 O O . PRO A 1 298 ? 14.569 -3.099 27.432 1.00 29.16 298 PRO A O 1
ATOM 2159 N N . LEU A 1 299 ? 12.632 -2.477 26.467 1.00 34.16 299 LEU A N 1
ATOM 2160 C CA . LEU A 1 299 ? 12.641 -1.120 27.002 1.00 34.16 299 LEU A CA 1
ATOM 2161 C C . LEU A 1 299 ? 12.555 -1.177 28.533 1.00 34.16 299 LEU A C 1
ATOM 2163 O O . LEU A 1 299 ? 11.766 -1.930 29.110 1.00 34.16 299 LEU A O 1
ATOM 2167 N N . LYS A 1 300 ? 13.397 -0.375 29.193 1.00 31.47 300 LYS A N 1
ATOM 2168 C CA . LYS A 1 300 ? 13.384 -0.206 30.649 1.00 31.47 300 LYS A CA 1
ATOM 2169 C C . LYS A 1 300 ? 12.003 0.310 31.083 1.00 31.47 300 LYS A C 1
ATOM 2171 O O . LYS A 1 300 ? 11.532 1.280 30.491 1.00 31.47 300 LYS A O 1
ATOM 2176 N N . PRO A 1 301 ? 11.372 -0.261 32.125 1.00 32.91 301 PRO A N 1
ATOM 2177 C CA . PRO A 1 301 ? 10.204 0.364 32.731 1.00 32.91 301 PRO A CA 1
ATOM 2178 C C . PRO A 1 301 ? 10.589 1.761 33.236 1.00 32.91 301 PRO A C 1
ATOM 2180 O O . PRO A 1 301 ? 11.616 1.925 33.899 1.00 32.91 301 PRO A O 1
ATOM 2183 N N . GLY A 1 302 ? 9.782 2.762 32.877 1.00 34.53 302 GLY A N 1
ATOM 2184 C CA . GLY A 1 302 ? 9.942 4.140 33.334 1.00 34.53 302 GLY A CA 1
ATOM 2185 C C . GLY A 1 302 ? 10.020 4.207 34.860 1.00 34.53 302 GLY A C 1
ATOM 2186 O O . GLY A 1 302 ? 9.277 3.520 35.563 1.00 34.53 302 GLY A O 1
ATOM 2187 N N . GLY A 1 303 ? 10.967 5.001 35.362 1.00 33.66 303 GLY A N 1
ATOM 2188 C CA . GLY A 1 303 ? 11.142 5.242 36.791 1.00 33.66 303 GLY A CA 1
ATOM 2189 C C . GLY A 1 303 ? 9.928 5.948 37.416 1.00 33.66 303 GLY A C 1
ATOM 2190 O O . GLY A 1 303 ? 9.151 6.586 36.704 1.00 33.66 303 GLY A O 1
ATOM 2191 N N . PRO A 1 304 ? 9.746 5.828 38.741 1.00 34.19 304 PRO A N 1
ATOM 2192 C CA . PRO A 1 304 ? 8.537 6.275 39.416 1.00 34.19 304 PRO A CA 1
ATOM 2193 C C . PRO A 1 304 ? 8.479 7.801 39.556 1.00 34.19 304 PRO A C 1
ATOM 2195 O O . PRO A 1 304 ? 9.428 8.435 40.019 1.00 34.19 304 PRO A O 1
ATOM 2198 N N . VAL A 1 305 ? 7.319 8.367 39.220 1.00 37.47 305 VAL A N 1
ATOM 2199 C CA . VAL A 1 305 ? 6.852 9.649 39.761 1.00 37.47 305 VAL A CA 1
ATOM 2200 C C . VAL A 1 305 ? 6.417 9.411 41.212 1.00 37.47 305 VAL A C 1
ATOM 2202 O O . VAL A 1 305 ? 5.921 8.338 41.553 1.00 37.47 305 VAL A O 1
ATOM 2205 N N . GLY A 1 306 ? 6.713 10.385 42.068 1.00 34.31 306 GLY A N 1
ATOM 2206 C CA . GLY A 1 306 ? 6.786 10.252 43.518 1.00 34.31 306 GLY A CA 1
ATOM 2207 C C . GLY A 1 306 ? 5.541 9.721 44.234 1.00 34.31 306 GLY A C 1
ATOM 2208 O O . GLY A 1 306 ? 4.417 10.099 43.939 1.00 34.31 306 GLY A O 1
ATOM 2209 N N . GLY A 1 307 ? 5.831 8.897 45.244 1.00 38.00 307 GLY A N 1
ATOM 2210 C CA . GLY A 1 307 ? 5.285 8.989 46.596 1.00 38.00 307 GLY A CA 1
ATOM 2211 C C . GLY A 1 307 ? 3.783 8.826 46.790 1.00 38.00 307 GLY A C 1
ATOM 2212 O O . GLY A 1 307 ? 3.092 9.818 46.946 1.00 38.00 307 GLY A O 1
ATOM 2213 N N . GLU A 1 308 ? 3.345 7.584 46.997 1.00 36.81 308 GLU A N 1
ATOM 2214 C CA . GLU A 1 308 ? 2.426 7.221 48.085 1.00 36.81 308 GLU A CA 1
ATOM 2215 C C . GLU A 1 308 ? 2.566 5.714 48.394 1.00 36.81 308 GLU A C 1
ATOM 2217 O O . GLU A 1 308 ? 2.846 4.901 47.512 1.00 36.81 308 GLU A O 1
ATOM 2222 N N . LYS A 1 309 ? 2.505 5.353 49.684 1.00 35.94 309 LYS A N 1
ATOM 2223 C CA . LYS A 1 309 ? 2.764 3.998 50.216 1.00 35.94 309 LYS A CA 1
ATOM 2224 C C . LYS A 1 309 ? 1.791 2.954 49.635 1.00 35.94 309 LYS A C 1
ATOM 2226 O O . LYS A 1 309 ? 0.598 3.237 49.601 1.00 35.94 309 LYS A O 1
ATOM 2231 N N . PRO A 1 310 ? 2.235 1.721 49.312 1.00 37.47 310 PRO A N 1
ATOM 2232 C CA . PRO A 1 310 ? 1.324 0.677 48.871 1.00 37.47 310 PRO A CA 1
ATOM 2233 C C . PRO A 1 310 ? 0.784 -0.165 50.035 1.00 37.47 310 PRO A C 1
ATOM 2235 O O . PRO A 1 310 ? 1.522 -0.660 50.892 1.00 37.47 310 PRO A O 1
ATOM 2238 N N . GLU A 1 311 ? -0.526 -0.364 49.984 1.00 32.50 311 GLU A N 1
ATOM 2239 C CA . GLU A 1 311 ? -1.271 -1.468 50.577 1.00 32.50 311 GLU A CA 1
ATOM 2240 C C . GLU A 1 311 ? -0.921 -2.784 49.842 1.00 32.50 311 GLU A C 1
ATOM 2242 O O . GLU A 1 311 ? -0.687 -2.801 48.631 1.00 32.50 311 GLU A O 1
ATOM 2247 N N . LYS A 1 312 ? -0.810 -3.893 50.584 1.00 40.84 312 LYS A N 1
ATOM 2248 C CA . LYS A 1 312 ? -0.456 -5.226 50.062 1.00 40.84 312 LYS A CA 1
ATOM 2249 C C . LYS A 1 312 ? -1.636 -5.854 49.313 1.00 40.84 312 LYS A C 1
ATOM 2251 O O . LYS A 1 312 ? -2.629 -6.127 49.971 1.00 40.84 312 LYS A O 1
ATOM 2256 N N . VAL A 1 313 ? -1.467 -6.237 48.040 1.00 30.62 313 VAL A N 1
ATOM 2257 C CA . VAL A 1 313 ? -2.211 -7.349 47.399 1.00 30.62 313 VAL A CA 1
ATOM 2258 C C . VAL A 1 313 ? -1.345 -8.060 46.336 1.00 30.62 313 VAL A C 1
ATOM 2260 O O . VAL A 1 313 ? -0.491 -7.460 45.686 1.00 30.62 313 VAL A O 1
ATOM 2263 N N . ASP A 1 314 ? -1.580 -9.368 46.236 1.00 37.47 314 ASP A N 1
ATOM 2264 C CA . ASP A 1 314 ? -0.815 -10.487 45.680 1.00 37.47 314 ASP A CA 1
ATOM 2265 C C . ASP A 1 314 ? -0.592 -10.624 44.154 1.00 37.47 314 ASP A C 1
ATOM 2267 O O . ASP A 1 314 ? -1.311 -10.103 43.306 1.00 37.47 314 ASP A O 1
ATOM 2271 N N . ASN A 1 315 ? 0.371 -11.516 43.859 1.00 36.69 315 ASN A N 1
ATOM 2272 C CA . ASN A 1 315 ? 0.489 -12.428 42.707 1.00 36.69 315 ASN A CA 1
ATOM 2273 C C . ASN A 1 315 ? 0.708 -11.857 41.292 1.00 36.69 315 ASN A C 1
ATOM 2275 O O . ASN A 1 315 ? -0.149 -11.923 40.411 1.00 36.69 315 ASN A O 1
ATOM 2279 N N . LYS A 1 316 ? 1.966 -11.502 40.988 1.00 32.47 316 LYS A N 1
ATOM 2280 C CA . LYS A 1 316 ? 2.472 -11.471 39.602 1.00 32.47 316 LYS A CA 1
ATOM 2281 C C . LYS A 1 316 ? 2.997 -12.848 39.176 1.00 32.47 316 LYS A C 1
ATOM 2283 O O . LYS A 1 316 ? 4.097 -13.248 39.554 1.00 32.47 316 LYS A O 1
ATOM 2288 N N . LYS A 1 317 ? 2.247 -13.537 38.306 1.00 35.75 317 LYS A N 1
ATOM 2289 C CA . LYS A 1 317 ? 2.778 -14.615 37.450 1.00 35.75 317 LYS A CA 1
ATOM 2290 C C . LYS A 1 317 ? 3.872 -14.028 36.548 1.00 35.75 317 LYS A C 1
ATOM 2292 O O . LYS A 1 317 ? 3.573 -13.268 35.632 1.00 35.75 317 LYS A O 1
ATOM 2297 N N . LYS A 1 318 ? 5.139 -14.369 36.804 1.00 33.34 318 LYS A N 1
ATOM 2298 C CA . LYS A 1 318 ? 6.257 -14.067 35.895 1.00 33.34 318 LYS A CA 1
ATOM 2299 C C . LYS A 1 318 ? 6.118 -14.924 34.634 1.00 33.34 318 LYS A C 1
ATOM 2301 O O . LYS A 1 318 ? 6.132 -16.148 34.715 1.00 33.34 318 LYS A O 1
ATOM 2306 N N . GLN A 1 319 ? 5.967 -14.279 33.482 1.00 32.94 319 GLN A N 1
ATOM 2307 C CA . GLN A 1 319 ? 5.901 -14.938 32.180 1.00 32.94 319 GLN A CA 1
ATOM 2308 C C . GLN A 1 319 ? 7.327 -15.141 31.643 1.00 32.94 319 GLN A C 1
ATOM 2310 O O . GLN A 1 319 ? 8.123 -14.204 31.638 1.00 32.94 319 GLN A O 1
ATOM 2315 N N . CYS A 1 320 ? 7.667 -16.371 31.243 1.00 28.84 320 CYS A N 1
ATOM 2316 C CA . CYS A 1 320 ? 8.988 -16.716 30.711 1.00 28.84 320 CYS A CA 1
ATOM 2317 C C . CYS A 1 320 ? 9.286 -15.965 29.396 1.00 28.84 320 CYS A C 1
ATOM 2319 O O . CYS A 1 320 ? 8.393 -15.877 28.544 1.00 28.84 320 CYS A O 1
ATOM 2321 N N . PRO A 1 321 ? 10.523 -15.478 29.182 1.00 36.25 321 PRO A N 1
ATOM 2322 C CA . PRO A 1 321 ? 10.951 -14.986 27.877 1.00 36.25 321 PRO A CA 1
ATOM 2323 C C . PRO A 1 321 ? 10.957 -16.140 26.862 1.00 36.25 321 PRO A C 1
ATOM 2325 O O . PRO A 1 321 ? 11.371 -17.255 27.173 1.00 36.25 321 PRO A O 1
ATOM 2328 N N . LYS A 1 322 ? 10.452 -15.879 25.654 1.00 39.34 322 LYS A N 1
ATOM 2329 C CA . LYS A 1 322 ? 10.471 -16.827 24.532 1.00 39.34 322 LYS A CA 1
ATOM 2330 C C . LYS A 1 322 ? 11.764 -16.617 23.750 1.00 39.34 322 LYS A C 1
ATOM 2332 O O . LYS A 1 322 ? 12.001 -15.507 23.283 1.00 39.34 322 LYS A O 1
ATOM 2337 N N . THR A 1 323 ? 12.544 -17.674 23.563 1.00 39.69 323 THR A N 1
ATOM 2338 C CA . THR A 1 323 ? 13.729 -17.667 22.697 1.00 39.69 323 THR A CA 1
ATOM 2339 C C . THR A 1 323 ? 13.385 -18.397 21.401 1.00 39.69 323 THR A C 1
ATOM 2341 O O . THR A 1 323 ? 12.794 -19.478 21.430 1.00 39.69 323 THR A O 1
ATOM 2344 N N . ILE A 1 324 ? 13.708 -17.791 20.259 1.00 38.53 324 ILE A N 1
ATOM 2345 C CA . ILE A 1 324 ? 13.556 -18.412 18.940 1.00 38.53 324 ILE A CA 1
ATOM 2346 C C . ILE A 1 324 ? 14.903 -19.027 18.571 1.00 38.53 324 ILE A C 1
ATOM 2348 O O . ILE A 1 324 ? 15.913 -18.328 18.554 1.00 38.53 324 ILE A O 1
ATOM 2352 N N . HIS A 1 325 ? 14.916 -20.324 18.274 1.00 39.19 325 HIS A N 1
ATOM 2353 C CA . HIS A 1 325 ? 16.084 -20.988 17.702 1.00 39.19 325 HIS A CA 1
ATOM 2354 C C . HIS A 1 325 ? 15.798 -21.299 16.234 1.00 39.19 325 HIS A C 1
ATOM 2356 O O . HIS A 1 325 ? 14.836 -22.008 15.928 1.00 39.19 325 HIS A O 1
ATOM 2362 N N . MET A 1 326 ? 16.635 -20.772 15.342 1.00 34.81 326 MET A N 1
ATOM 2363 C CA . MET A 1 326 ? 16.668 -21.173 13.939 1.00 34.81 326 MET A CA 1
ATOM 2364 C C . MET A 1 326 ? 17.646 -22.336 13.798 1.00 34.81 326 MET A C 1
ATOM 2366 O O . MET A 1 326 ? 18.783 -22.252 14.268 1.00 34.81 326 MET A O 1
ATOM 2370 N N . ARG A 1 327 ? 17.190 -23.438 13.199 1.00 40.56 327 ARG A N 1
ATOM 2371 C CA . ARG A 1 327 ? 18.049 -24.559 12.821 1.00 40.56 327 ARG A CA 1
ATOM 2372 C C . ARG A 1 327 ? 17.948 -24.752 11.317 1.00 40.56 327 ARG A C 1
ATOM 2374 O O . ARG A 1 327 ? 16.851 -24.987 10.807 1.00 40.56 327 ARG A O 1
ATOM 2381 N N . ASP A 1 328 ? 19.093 -24.683 10.656 1.00 41.53 328 ASP A N 1
ATOM 2382 C CA . ASP A 1 328 ? 19.216 -24.986 9.237 1.00 41.53 328 ASP A CA 1
ATOM 2383 C C . ASP A 1 328 ? 19.508 -26.477 9.079 1.00 41.53 328 ASP A C 1
ATOM 2385 O O . ASP A 1 328 ? 20.559 -26.971 9.494 1.00 41.53 328 ASP A O 1
ATOM 2389 N N . GLU A 1 329 ? 18.564 -27.209 8.496 1.00 47.62 329 GLU A N 1
ATOM 2390 C CA . GLU A 1 329 ? 18.769 -28.589 8.068 1.00 47.62 329 GLU A CA 1
ATOM 2391 C C . GLU A 1 329 ? 18.901 -28.580 6.539 1.00 47.62 329 GLU A C 1
ATOM 2393 O O . GLU A 1 329 ? 17.929 -28.422 5.801 1.00 47.62 329 GLU A O 1
ATOM 2398 N N . ALA A 1 330 ? 20.135 -28.671 6.038 1.00 51.59 330 ALA A N 1
ATOM 2399 C CA . ALA A 1 330 ? 20.391 -28.724 4.602 1.00 51.59 330 ALA A CA 1
ATOM 2400 C C . ALA A 1 330 ? 20.197 -30.158 4.083 1.00 51.59 330 ALA A C 1
ATOM 2402 O O . ALA A 1 330 ? 20.925 -31.067 4.484 1.00 51.59 330 ALA A O 1
ATOM 2403 N N . ASN A 1 331 ? 19.276 -30.358 3.136 1.00 56.47 331 ASN A N 1
ATOM 2404 C CA . ASN A 1 331 ? 19.035 -31.656 2.495 1.00 56.47 331 ASN A CA 1
ATOM 2405 C C . ASN A 1 331 ? 20.020 -31.911 1.340 1.00 56.47 331 ASN A C 1
ATOM 2407 O O . ASN A 1 331 ? 19.616 -32.256 0.235 1.00 56.47 331 ASN A O 1
ATOM 2411 N N . GLY A 1 332 ? 21.318 -31.717 1.589 1.00 64.69 332 GLY A N 1
ATOM 2412 C CA . GLY A 1 332 ? 22.374 -31.909 0.592 1.00 64.69 332 GLY A CA 1
ATOM 2413 C C . GLY A 1 332 ? 22.255 -31.009 -0.648 1.00 64.69 332 GLY A C 1
ATOM 2414 O O . GLY A 1 332 ? 21.284 -30.284 -0.855 1.00 64.69 332 GLY A O 1
ATOM 2415 N N . TRP A 1 333 ? 23.289 -31.034 -1.482 1.00 69.75 333 TRP A N 1
ATOM 2416 C CA . TRP A 1 333 ? 23.231 -30.455 -2.822 1.00 69.75 333 TRP A CA 1
ATOM 2417 C C . TRP A 1 333 ? 22.771 -31.536 -3.800 1.00 69.75 333 TRP A C 1
ATOM 2419 O O . TRP A 1 333 ? 23.193 -32.686 -3.686 1.00 69.75 333 TRP A O 1
ATOM 2429 N N . GLN A 1 334 ? 21.928 -31.172 -4.757 1.00 75.31 334 GLN A N 1
ATOM 2430 C CA . GLN A 1 334 ? 21.525 -31.997 -5.888 1.00 75.31 334 GLN A CA 1
ATOM 2431 C C . GLN A 1 334 ? 22.086 -31.387 -7.173 1.00 75.31 334 GLN A C 1
ATOM 2433 O O . GLN A 1 334 ? 22.126 -30.168 -7.339 1.00 75.31 334 GLN A O 1
ATOM 2438 N N . GLN A 1 335 ? 22.535 -32.243 -8.086 1.00 77.56 335 GLN A N 1
ATOM 2439 C CA . GLN A 1 335 ? 23.000 -31.840 -9.406 1.00 77.56 335 GLN A CA 1
ATOM 2440 C C . GLN A 1 335 ? 22.170 -32.569 -10.459 1.00 77.56 335 GLN A C 1
ATOM 2442 O O . GLN A 1 335 ? 21.968 -33.779 -10.364 1.00 77.56 335 GLN A O 1
ATOM 2447 N N . SER A 1 336 ? 21.707 -31.835 -11.465 1.00 81.56 336 SER A N 1
ATOM 2448 C CA . SER A 1 336 ? 21.040 -32.396 -12.638 1.00 81.56 336 SER A CA 1
ATOM 2449 C C . SER A 1 336 ? 21.576 -31.760 -13.919 1.00 81.56 336 SER A C 1
ATOM 2451 O O . SER A 1 336 ? 22.112 -30.650 -13.908 1.00 81.56 336 SER A O 1
ATOM 2453 N N . GLU A 1 337 ? 21.463 -32.488 -15.024 1.00 85.50 337 GLU A N 1
ATOM 2454 C CA . GLU A 1 337 ? 21.846 -32.023 -16.355 1.00 85.50 337 GLU A CA 1
ATOM 2455 C C . GLU A 1 337 ? 20.594 -31.893 -17.215 1.00 85.50 337 GLU A C 1
ATOM 2457 O O . GLU A 1 337 ? 19.763 -32.801 -17.268 1.00 85.50 337 GLU A O 1
ATOM 2462 N N . LYS A 1 338 ? 20.460 -30.764 -17.907 1.00 84.06 338 LYS A N 1
ATOM 2463 C CA . LYS A 1 338 ? 19.342 -30.498 -18.808 1.00 84.06 338 LYS A CA 1
ATOM 2464 C C . LYS A 1 338 ? 19.877 -30.191 -20.196 1.00 84.06 338 LYS A C 1
ATOM 2466 O O . LYS A 1 338 ? 20.613 -29.228 -20.383 1.00 84.06 338 LYS A O 1
ATOM 2471 N N . LYS A 1 339 ? 19.483 -30.989 -21.188 1.00 83.25 339 LYS A N 1
ATOM 2472 C CA . LYS A 1 339 ? 19.736 -30.668 -22.596 1.00 83.25 339 LYS A CA 1
ATOM 2473 C C . LYS A 1 339 ? 18.701 -29.655 -23.075 1.00 83.25 339 LYS A C 1
ATOM 2475 O O . LYS A 1 339 ? 17.500 -29.904 -22.982 1.00 83.25 339 LYS A O 1
ATOM 2480 N N . VAL A 1 340 ? 19.161 -28.522 -23.581 1.00 82.69 340 VAL A N 1
ATOM 2481 C CA . VAL A 1 340 ? 18.337 -27.476 -24.194 1.00 82.69 340 VAL A CA 1
ATOM 2482 C C . VAL A 1 340 ? 18.818 -27.224 -25.617 1.00 82.69 340 VAL A C 1
ATOM 2484 O O . VAL A 1 340 ? 19.979 -27.471 -25.925 1.00 82.69 340 VAL A O 1
ATOM 2487 N N . LYS A 1 341 ? 17.943 -26.749 -26.502 1.00 82.38 341 LYS A N 1
ATOM 2488 C CA . LYS A 1 341 ? 18.353 -26.285 -27.833 1.00 82.38 341 LYS A CA 1
ATOM 2489 C C . LYS A 1 341 ? 18.575 -24.779 -27.786 1.00 82.38 341 LYS A C 1
ATOM 2491 O O . LYS A 1 341 ? 17.755 -24.072 -27.203 1.00 82.38 341 LYS A O 1
ATOM 2496 N N . ASP A 1 342 ? 19.673 -24.309 -28.362 1.00 80.62 342 ASP A N 1
ATOM 2497 C CA . ASP A 1 342 ? 19.922 -22.879 -28.529 1.00 80.62 342 ASP A CA 1
ATOM 2498 C C . ASP A 1 342 ? 19.066 -22.277 -29.660 1.00 80.62 342 ASP A C 1
ATOM 2500 O O . ASP A 1 342 ? 18.269 -22.963 -30.308 1.00 80.62 342 ASP A O 1
ATOM 2504 N N . ALA A 1 343 ? 19.213 -20.969 -29.884 1.00 68.69 343 ALA A N 1
ATOM 2505 C CA . ALA A 1 343 ? 18.482 -20.239 -30.920 1.00 68.69 343 ALA A CA 1
ATOM 2506 C C . ALA A 1 343 ? 18.785 -20.733 -32.350 1.00 68.69 343 ALA A C 1
ATOM 2508 O O . ALA A 1 343 ? 18.002 -20.476 -33.262 1.00 68.69 343 ALA A O 1
ATOM 2509 N N . GLU A 1 344 ? 19.889 -21.458 -32.542 1.00 81.31 344 GLU A N 1
ATOM 2510 C CA . GLU A 1 344 ? 20.310 -22.053 -33.814 1.00 81.31 344 GLU A CA 1
ATOM 2511 C C . GLU A 1 344 ? 19.848 -23.520 -33.938 1.00 81.31 344 GLU A C 1
ATOM 2513 O O . GLU A 1 344 ? 20.108 -24.185 -34.940 1.00 81.31 344 GLU A O 1
ATOM 2518 N N . GLY A 1 345 ? 19.122 -24.036 -32.936 1.00 78.75 345 GLY A N 1
ATOM 2519 C CA . GLY A 1 345 ? 18.595 -25.399 -32.899 1.00 78.75 345 GLY A CA 1
ATOM 2520 C C . GLY A 1 345 ? 19.611 -26.457 -32.461 1.00 78.75 345 GLY A C 1
ATOM 2521 O O . GLY A 1 345 ? 19.299 -27.652 -32.516 1.00 78.75 345 GLY A O 1
ATOM 2522 N N . LYS A 1 346 ? 20.801 -26.051 -32.009 1.00 79.62 346 LYS A N 1
ATOM 2523 C CA . LYS A 1 346 ? 21.873 -26.944 -31.568 1.00 79.62 346 LYS A CA 1
ATOM 2524 C C . LYS A 1 346 ? 21.695 -27.305 -30.094 1.00 79.62 346 LYS A C 1
ATOM 2526 O O . LYS A 1 346 ? 21.356 -26.465 -29.265 1.00 79.62 346 LYS A O 1
ATOM 2531 N N . GLU A 1 347 ? 21.900 -28.579 -29.757 1.00 82.62 347 GLU A N 1
ATOM 2532 C CA . GLU A 1 347 ? 21.814 -29.035 -28.366 1.00 82.62 347 GLU A CA 1
ATOM 2533 C C . GLU A 1 347 ? 22.987 -28.501 -27.530 1.00 82.62 347 GLU A C 1
ATOM 2535 O O . GLU A 1 347 ? 24.155 -28.655 -27.894 1.00 82.62 347 GLU A O 1
ATOM 2540 N N . LYS A 1 348 ? 22.660 -27.925 -26.373 1.00 83.31 348 LYS A N 1
ATOM 2541 C CA . LYS A 1 348 ? 23.570 -27.489 -25.317 1.00 83.31 348 LYS A CA 1
ATOM 2542 C C . LYS A 1 348 ? 23.156 -28.140 -23.998 1.00 83.31 348 LYS A C 1
ATOM 2544 O O . LYS A 1 348 ? 21.969 -28.249 -23.693 1.00 83.31 348 LYS A O 1
ATOM 2549 N N . THR A 1 349 ? 24.129 -28.565 -23.203 1.00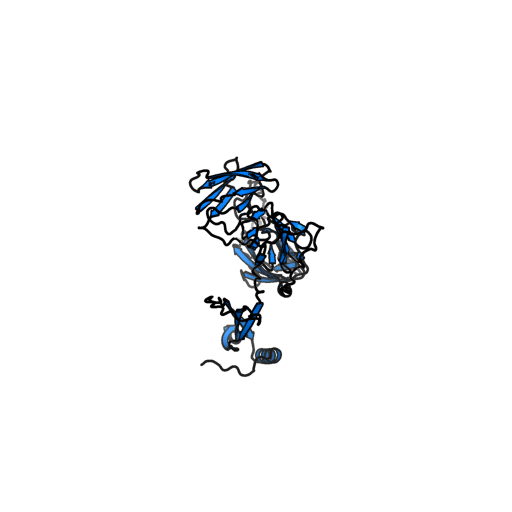 83.31 349 THR A N 1
ATOM 2550 C CA . THR A 1 349 ? 23.889 -29.068 -21.845 1.00 83.31 349 THR A CA 1
ATOM 2551 C C . THR A 1 349 ? 23.993 -27.915 -20.853 1.00 83.31 349 THR A C 1
ATOM 2553 O O . THR A 1 349 ? 25.026 -27.253 -20.796 1.00 83.31 349 THR A O 1
ATOM 2556 N N . ILE A 1 350 ? 22.942 -27.699 -20.066 1.00 78.44 350 ILE A N 1
ATOM 2557 C CA . ILE A 1 350 ? 22.942 -26.821 -18.894 1.00 78.44 350 ILE A CA 1
ATOM 2558 C C . ILE A 1 350 ? 23.091 -27.690 -17.651 1.00 78.44 350 ILE A C 1
ATOM 2560 O O . ILE A 1 350 ? 22.391 -28.694 -17.489 1.00 78.44 350 ILE A O 1
ATOM 2564 N N . TYR A 1 351 ? 23.986 -27.284 -16.757 1.00 77.00 351 TYR A N 1
ATOM 2565 C CA . TYR A 1 351 ? 24.137 -27.911 -15.451 1.00 77.00 351 TYR A CA 1
ATOM 2566 C C . TYR A 1 351 ? 23.336 -27.128 -14.419 1.00 77.00 351 TYR A C 1
ATOM 2568 O O . TYR A 1 351 ? 23.553 -25.928 -14.254 1.00 77.00 351 TYR A O 1
ATOM 2576 N N . VAL A 1 352 ? 22.442 -27.815 -13.714 1.00 73.69 352 VAL A N 1
ATOM 2577 C CA . VAL A 1 352 ? 21.606 -27.232 -12.667 1.00 73.69 352 VAL A CA 1
ATOM 2578 C C . VAL A 1 352 ? 22.063 -27.781 -11.325 1.00 73.69 352 VAL A C 1
ATOM 2580 O O . VAL A 1 352 ? 22.027 -28.992 -11.094 1.00 73.69 352 VAL A O 1
ATOM 2583 N N . ILE A 1 353 ? 22.498 -26.891 -10.439 1.00 74.31 353 ILE A N 1
ATOM 2584 C CA . ILE A 1 353 ? 22.804 -27.225 -9.048 1.00 74.31 353 ILE A CA 1
ATOM 2585 C C . ILE A 1 353 ? 21.688 -26.649 -8.190 1.00 74.31 353 ILE A C 1
ATOM 2587 O O . ILE A 1 353 ? 21.449 -25.440 -8.232 1.00 74.31 353 ILE A O 1
ATOM 2591 N N . SER A 1 354 ? 21.024 -27.501 -7.413 1.00 68.19 354 SER A N 1
ATOM 2592 C CA . SER A 1 354 ? 19.992 -27.087 -6.472 1.00 68.19 354 SER A CA 1
ATOM 2593 C C . SER A 1 354 ? 20.302 -27.552 -5.055 1.00 68.19 354 SER A C 1
ATOM 2595 O O . SER A 1 354 ? 20.919 -28.594 -4.839 1.00 68.19 354 SER A O 1
ATOM 2597 N N . ARG A 1 355 ? 19.877 -26.784 -4.057 1.00 71.50 355 ARG A N 1
ATOM 2598 C CA . ARG A 1 355 ? 19.774 -27.278 -2.679 1.00 71.50 355 ARG A CA 1
ATOM 2599 C C . ARG A 1 355 ? 18.430 -26.900 -2.097 1.00 71.50 355 ARG A C 1
ATOM 2601 O O . ARG A 1 355 ? 17.938 -25.800 -2.339 1.00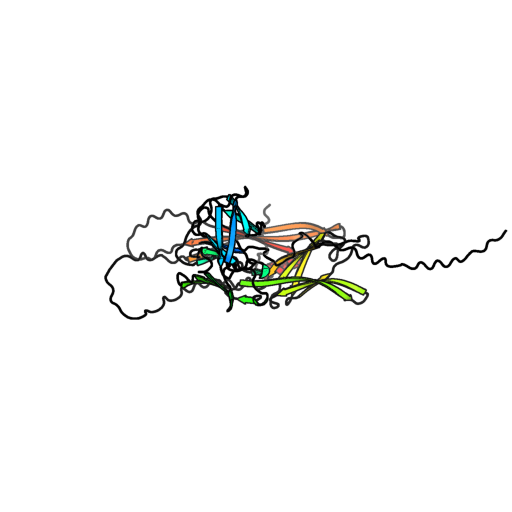 71.50 355 ARG A O 1
ATOM 2608 N N . THR A 1 356 ? 17.874 -27.804 -1.303 1.00 59.91 356 THR A N 1
ATOM 2609 C CA . THR A 1 356 ? 16.714 -27.511 -0.465 1.00 59.91 356 THR A CA 1
ATOM 2610 C C . THR A 1 356 ? 17.211 -27.248 0.945 1.00 59.91 356 THR A C 1
ATOM 2612 O O . THR A 1 356 ? 17.739 -28.145 1.610 1.00 59.91 356 THR A O 1
ATOM 2615 N N . VAL A 1 357 ? 17.066 -26.007 1.393 1.00 56.00 357 VAL A N 1
ATOM 2616 C CA . VAL A 1 357 ? 17.323 -25.629 2.780 1.00 56.00 357 VAL A CA 1
ATOM 2617 C C . VAL A 1 357 ? 16.006 -25.741 3.526 1.00 56.00 357 VAL A C 1
ATOM 2619 O O . VAL A 1 357 ? 15.048 -25.043 3.195 1.00 56.00 357 VAL A O 1
ATOM 2622 N N . ARG A 1 358 ? 15.957 -26.635 4.516 1.00 48.00 358 ARG A N 1
ATOM 2623 C CA . ARG A 1 358 ? 14.816 -26.761 5.410 1.00 48.00 358 ARG A CA 1
ATOM 2624 C C . ARG A 1 358 ? 15.085 -25.921 6.652 1.00 48.00 358 ARG A C 1
ATOM 2626 O O . ARG A 1 358 ? 15.875 -26.309 7.514 1.00 48.00 358 ARG A O 1
ATOM 2633 N N . CYS A 1 359 ? 14.416 -24.780 6.759 1.00 43.34 359 CYS A N 1
ATOM 2634 C CA . CYS A 1 359 ? 14.460 -23.974 7.975 1.00 43.34 359 CYS A CA 1
ATOM 2635 C C . CYS A 1 359 ? 13.342 -24.429 8.913 1.00 43.34 359 CYS A C 1
ATOM 2637 O O . CYS A 1 359 ? 12.165 -24.395 8.549 1.00 43.34 359 CYS A O 1
ATOM 2639 N N . SER A 1 360 ? 13.715 -24.849 10.124 1.00 47.34 360 SER A N 1
ATOM 2640 C CA . SER A 1 360 ? 12.760 -25.153 11.193 1.00 47.34 360 SER A CA 1
ATOM 2641 C C . SER A 1 360 ? 12.868 -24.106 12.294 1.00 47.34 360 SER A C 1
ATOM 2643 O O . SER A 1 360 ? 13.936 -23.913 12.883 1.00 47.34 360 SER A O 1
ATOM 2645 N N . ILE A 1 361 ? 11.752 -23.437 12.585 1.00 46.03 361 ILE A N 1
ATOM 2646 C CA . ILE A 1 361 ? 11.663 -22.466 13.678 1.00 46.03 361 ILE A CA 1
ATOM 2647 C C . ILE A 1 361 ? 11.177 -23.191 14.929 1.00 46.03 361 ILE A C 1
ATOM 2649 O O . ILE A 1 361 ? 10.030 -23.639 15.002 1.00 46.03 361 ILE A O 1
ATOM 2653 N N . TYR A 1 362 ? 12.041 -23.283 15.940 1.00 41.78 362 TYR A N 1
ATOM 2654 C CA . TYR A 1 362 ? 11.685 -23.886 17.219 1.00 41.78 362 TYR A CA 1
ATOM 2655 C C . TYR A 1 362 ? 11.352 -22.817 18.251 1.00 41.78 362 TYR A C 1
ATOM 2657 O O . TYR A 1 362 ? 12.119 -21.885 18.501 1.00 41.78 362 TYR A O 1
ATOM 2665 N N . LYS A 1 363 ? 10.213 -23.012 18.916 1.00 42.34 363 LYS A N 1
ATOM 2666 C CA . LYS A 1 363 ? 9.823 -22.262 20.106 1.00 42.34 363 LYS A CA 1
ATOM 2667 C C . LYS A 1 363 ? 10.195 -23.095 21.327 1.00 42.34 363 LYS A C 1
ATOM 2669 O O . LYS A 1 363 ? 9.467 -24.024 21.673 1.00 42.34 363 LYS A O 1
ATOM 2674 N N . SER A 1 364 ? 11.333 -22.803 21.949 1.00 41.03 364 SER A N 1
ATOM 2675 C CA . SER A 1 364 ? 11.723 -23.448 23.204 1.00 41.03 364 SER A CA 1
ATOM 2676 C C . SER A 1 364 ? 11.381 -22.527 24.381 1.00 41.03 364 SER A C 1
ATOM 2678 O O . SER A 1 364 ? 11.575 -21.312 24.333 1.00 41.03 364 SER A O 1
ATOM 2680 N N . CYS A 1 365 ? 10.826 -23.104 25.447 1.00 36.12 365 CYS A N 1
ATOM 2681 C CA . CYS A 1 365 ? 10.815 -22.468 26.761 1.00 36.12 365 CYS A CA 1
ATOM 2682 C C . CYS A 1 365 ? 11.987 -23.063 27.536 1.00 36.12 365 CYS A C 1
ATOM 2684 O O . CYS A 1 365 ? 11.955 -24.247 27.877 1.00 36.12 365 CYS A O 1
ATOM 2686 N N . SER A 1 366 ? 13.021 -22.272 27.806 1.00 39.47 366 SER A N 1
ATOM 2687 C CA . SER A 1 366 ? 14.092 -22.692 28.704 1.00 39.47 366 SER A CA 1
ATOM 2688 C C . SER A 1 366 ? 13.556 -22.758 30.137 1.00 39.47 366 SER A C 1
ATOM 2690 O O . SER A 1 366 ? 12.959 -21.814 30.659 1.00 39.47 366 SER A O 1
ATOM 2692 N N . LYS A 1 367 ? 13.731 -23.919 30.771 1.00 37.22 367 LYS A N 1
ATOM 2693 C CA . LYS A 1 367 ? 13.421 -24.134 32.185 1.00 37.22 367 LYS A CA 1
ATOM 2694 C C . LYS A 1 367 ? 14.472 -23.367 32.996 1.00 37.22 367 LYS A C 1
ATOM 2696 O O . LYS A 1 367 ? 15.657 -23.654 32.872 1.00 37.22 367 LYS A O 1
ATOM 2701 N N . LEU A 1 368 ? 14.055 -22.386 33.796 1.00 38.09 368 LEU A N 1
ATOM 2702 C CA . LEU A 1 368 ? 14.906 -21.835 34.852 1.00 38.09 368 LEU A CA 1
ATOM 2703 C C . LEU A 1 368 ? 15.033 -22.917 35.928 1.00 38.09 368 LEU A C 1
ATOM 2705 O O . LEU A 1 368 ? 14.040 -23.281 36.560 1.00 38.09 368 LEU A O 1
ATOM 2709 N N . GLU A 1 369 ? 16.227 -23.481 36.084 1.00 37.22 369 GLU A N 1
ATOM 2710 C CA . GLU A 1 369 ? 16.533 -24.404 37.173 1.00 37.22 369 GLU A CA 1
ATOM 2711 C C . GLU A 1 369 ? 16.447 -23.652 38.504 1.00 37.22 369 GLU A C 1
ATOM 2713 O O . GLU A 1 369 ? 17.219 -22.740 38.786 1.00 37.22 369 GLU A O 1
ATOM 2718 N N . GLY A 1 370 ? 15.443 -24.007 39.303 1.00 37.94 370 GLY A N 1
ATOM 2719 C CA . GLY A 1 370 ? 15.194 -23.413 40.608 1.00 37.94 370 GLY A CA 1
ATOM 2720 C C . GLY A 1 370 ? 13.884 -23.925 41.194 1.00 37.94 370 GLY A C 1
ATOM 2721 O O . GLY A 1 370 ? 12.830 -23.350 40.955 1.00 37.94 370 GLY A O 1
ATOM 2722 N N . HIS A 1 371 ? 13.988 -25.009 41.964 1.00 35.19 371 HIS A N 1
ATOM 2723 C CA . HIS A 1 371 ? 12.956 -25.637 42.800 1.00 35.19 371 HIS A CA 1
ATOM 2724 C C . HIS A 1 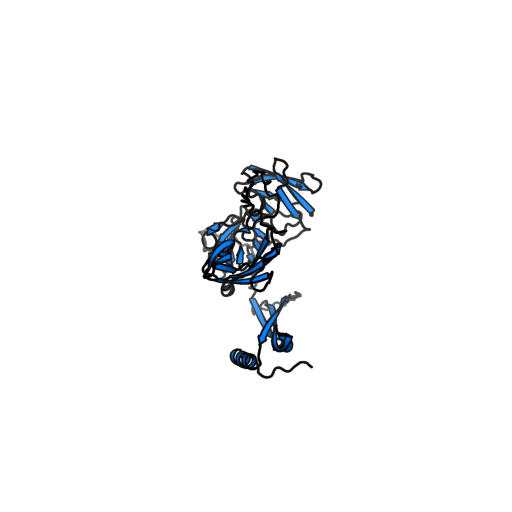371 ? 11.779 -26.358 42.106 1.00 35.19 371 HIS A C 1
ATOM 2726 O O . HIS A 1 371 ? 10.756 -25.785 41.751 1.00 35.19 371 HIS A O 1
ATOM 273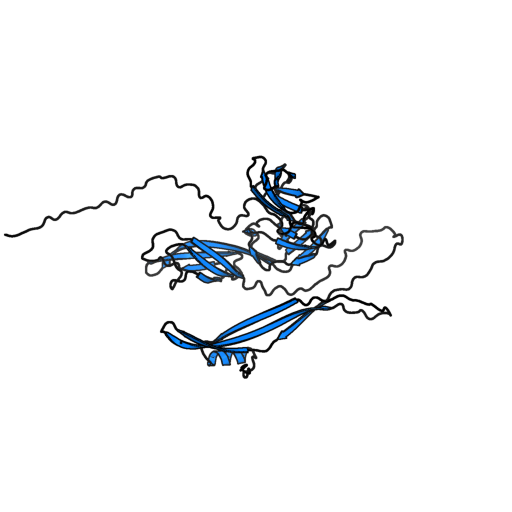2 N N . GLY A 1 372 ? 11.898 -27.690 42.042 1.00 37.78 372 GLY A N 1
ATOM 2733 C CA . GLY A 1 372 ? 10.935 -28.615 42.667 1.00 37.78 372 GLY A CA 1
ATOM 2734 C C . GLY A 1 372 ? 9.492 -28.706 42.155 1.00 37.78 372 GLY A C 1
ATOM 2735 O O . GLY A 1 372 ? 8.687 -29.357 42.811 1.00 37.78 372 GLY A O 1
ATOM 2736 N N . GLY A 1 373 ? 9.133 -28.094 41.026 1.00 34.38 373 GLY A N 1
ATOM 2737 C CA . GLY A 1 373 ? 7.781 -28.182 40.462 1.00 34.38 373 GLY A CA 1
ATOM 2738 C C . GLY A 1 373 ? 7.676 -29.149 39.280 1.00 34.38 373 GLY A C 1
ATOM 2739 O O . GLY A 1 373 ? 8.244 -28.895 38.215 1.00 34.38 373 GLY A O 1
ATOM 2740 N N . ASN A 1 374 ? 6.905 -30.231 39.433 1.00 33.06 374 ASN A N 1
ATOM 2741 C CA . ASN A 1 374 ? 6.454 -31.071 38.320 1.00 33.06 374 ASN A CA 1
ATOM 2742 C C . ASN A 1 374 ? 5.502 -30.267 37.418 1.00 33.06 374 ASN A C 1
ATOM 2744 O O . ASN A 1 374 ? 4.316 -30.128 37.706 1.00 33.06 374 ASN A O 1
ATOM 2748 N N . CYS A 1 375 ? 6.018 -29.739 36.310 1.00 32.94 375 CYS A N 1
ATOM 2749 C CA . CYS A 1 375 ? 5.206 -29.116 35.271 1.00 32.94 375 CYS A CA 1
ATOM 2750 C C . CYS A 1 375 ? 4.828 -30.162 34.211 1.00 32.94 375 CYS A C 1
ATOM 2752 O O . CYS A 1 375 ? 5.627 -30.456 33.323 1.00 32.94 375 CYS A O 1
ATOM 2754 N N . ASN A 1 376 ? 3.604 -30.690 34.277 1.00 32.62 376 ASN A N 1
ATOM 2755 C CA . ASN A 1 376 ? 2.982 -31.392 33.153 1.00 32.62 376 ASN A CA 1
ATOM 2756 C C . ASN A 1 376 ? 2.563 -30.358 32.097 1.00 32.62 376 ASN A C 1
ATOM 2758 O O . ASN A 1 376 ? 1.575 -29.651 32.284 1.00 32.62 376 ASN A O 1
ATOM 2762 N N . PHE A 1 377 ? 3.300 -30.265 30.987 1.00 35.62 377 PHE A N 1
ATOM 2763 C CA . PHE A 1 377 ? 2.897 -29.475 29.819 1.00 35.62 377 PHE A CA 1
ATOM 2764 C C . PHE A 1 377 ? 2.625 -30.387 28.623 1.00 35.62 377 PHE A C 1
ATOM 2766 O O . PHE A 1 377 ? 3.540 -30.855 27.952 1.00 35.62 377 PHE A O 1
ATOM 2773 N N . ALA A 1 378 ? 1.340 -30.579 28.329 1.00 31.89 378 ALA A N 1
ATOM 2774 C CA . ALA A 1 378 ? 0.853 -31.048 27.040 1.00 31.89 378 ALA A CA 1
ATOM 2775 C C . ALA A 1 378 ? 0.602 -29.822 26.146 1.00 31.89 378 ALA A C 1
ATOM 2777 O O . ALA A 1 378 ? -0.501 -29.286 26.092 1.00 31.89 378 ALA A O 1
ATOM 2778 N N . GLY A 1 379 ? 1.645 -29.325 25.485 1.00 35.41 379 GLY A N 1
ATOM 2779 C CA . GLY A 1 379 ? 1.537 -28.234 24.517 1.00 35.41 379 GLY A CA 1
ATOM 2780 C C . GLY A 1 379 ? 2.352 -28.571 23.281 1.00 35.41 379 GLY A C 1
ATOM 2781 O O . GLY A 1 379 ? 3.577 -28.548 23.336 1.00 35.41 379 GLY A O 1
ATOM 2782 N N . LYS A 1 380 ? 1.681 -28.912 22.176 1.00 33.97 380 LYS A N 1
ATOM 2783 C CA . LYS A 1 380 ? 2.330 -29.177 20.886 1.00 33.97 380 LYS A CA 1
ATOM 2784 C C . LYS A 1 380 ? 3.032 -27.901 20.407 1.00 33.97 380 LYS A C 1
ATOM 2786 O O . LYS A 1 380 ? 2.370 -26.907 20.111 1.00 33.97 380 LYS A O 1
ATOM 2791 N N . SER A 1 381 ? 4.359 -27.920 20.328 1.00 40.31 381 SER A N 1
ATOM 2792 C CA . SER A 1 381 ? 5.128 -26.942 19.560 1.00 40.31 381 SER A CA 1
ATOM 2793 C C . SER A 1 381 ? 4.755 -27.082 18.081 1.00 40.31 381 SER A C 1
ATOM 2795 O O . SER A 1 381 ? 4.734 -28.182 17.532 1.00 40.31 381 SER A O 1
ATOM 2797 N N . ARG A 1 382 ? 4.399 -25.968 17.436 1.00 37.84 382 ARG A N 1
ATOM 2798 C CA . ARG A 1 382 ? 4.124 -25.920 15.997 1.00 37.84 382 ARG A CA 1
ATOM 2799 C C . ARG A 1 382 ? 5.453 -25.619 15.301 1.00 37.84 382 ARG A C 1
ATOM 2801 O O . ARG A 1 382 ? 5.988 -24.534 15.505 1.00 37.84 382 ARG A O 1
ATOM 2808 N N . CYS A 1 383 ? 6.003 -26.586 14.567 1.00 34.56 383 CYS A N 1
ATOM 2809 C CA . CYS A 1 383 ? 7.085 -26.326 13.618 1.00 34.56 383 CYS A CA 1
ATOM 2810 C C . CYS A 1 383 ? 6.464 -25.739 12.354 1.00 34.56 383 CYS A C 1
ATOM 2812 O O . CYS A 1 383 ? 5.616 -26.381 11.734 1.00 34.56 383 CYS A O 1
ATOM 2814 N N . GLU A 1 384 ? 6.890 -24.541 11.979 1.00 42.25 384 GLU A N 1
ATOM 2815 C CA . GLU A 1 384 ? 6.732 -24.048 10.615 1.00 42.25 384 GLU A CA 1
ATOM 2816 C C . GLU A 1 384 ? 8.009 -24.411 9.865 1.00 42.25 384 GLU A C 1
ATOM 2818 O O . GLU A 1 384 ? 9.119 -24.152 10.339 1.00 42.25 384 GLU A O 1
ATOM 2823 N N . VAL A 1 385 ? 7.829 -25.116 8.752 1.00 38.75 385 VAL A N 1
ATOM 2824 C CA . VAL A 1 385 ? 8.906 -25.625 7.910 1.00 38.75 385 VAL A CA 1
ATOM 2825 C C . VAL A 1 385 ? 8.813 -24.886 6.586 1.00 38.75 385 VAL A C 1
ATOM 2827 O O . VAL A 1 385 ? 7.796 -24.988 5.901 1.00 38.75 385 VAL A O 1
ATOM 2830 N N . HIS A 1 386 ? 9.860 -24.143 6.246 1.00 42.53 386 HIS A N 1
ATOM 2831 C CA . HIS A 1 386 ? 10.000 -23.512 4.938 1.00 42.53 386 HIS A CA 1
ATOM 2832 C C . HIS A 1 386 ? 11.094 -24.240 4.163 1.00 42.53 386 HIS A C 1
ATOM 2834 O O . HIS A 1 386 ? 12.214 -24.377 4.660 1.00 42.53 386 HIS A O 1
ATOM 2840 N N . ASP A 1 387 ? 10.760 -24.698 2.958 1.00 41.97 387 ASP A N 1
ATOM 2841 C CA . ASP A 1 387 ? 11.718 -25.271 2.019 1.00 41.97 387 ASP A CA 1
ATOM 2842 C C . ASP A 1 387 ? 12.144 -24.160 1.044 1.00 41.97 387 ASP A C 1
ATOM 2844 O O . ASP A 1 387 ? 11.348 -23.694 0.227 1.00 41.97 387 ASP A O 1
ATOM 2848 N N . ILE A 1 388 ? 13.392 -23.701 1.151 1.00 49.66 388 ILE A N 1
ATOM 2849 C CA . ILE A 1 388 ? 13.979 -22.716 0.233 1.00 49.66 388 ILE A CA 1
ATOM 2850 C C . ILE A 1 388 ? 14.799 -23.479 -0.804 1.00 49.66 388 ILE A C 1
ATOM 2852 O O . ILE A 1 388 ? 15.714 -24.224 -0.445 1.00 49.66 388 ILE A O 1
ATOM 2856 N N . VAL A 1 389 ? 14.469 -23.303 -2.085 1.00 51.00 389 VAL A N 1
ATOM 2857 C CA . VAL A 1 389 ? 15.210 -23.901 -3.202 1.00 51.00 389 VAL A CA 1
ATOM 2858 C C . VAL A 1 389 ? 16.136 -22.849 -3.793 1.00 51.00 389 VAL A C 1
ATOM 2860 O O . VAL A 1 389 ? 15.683 -21.886 -4.406 1.00 51.00 389 VAL A O 1
ATOM 2863 N N . GLU A 1 390 ? 17.438 -23.034 -3.618 1.00 65.06 390 GLU A N 1
ATOM 2864 C CA . GLU A 1 390 ? 18.436 -22.254 -4.348 1.00 65.06 390 GLU A CA 1
ATOM 2865 C C . GLU A 1 390 ? 18.830 -23.018 -5.607 1.00 65.06 390 GLU A C 1
ATOM 2867 O O . GLU A 1 390 ? 19.267 -24.160 -5.492 1.00 65.06 390 GLU A O 1
ATOM 2872 N N . THR A 1 391 ? 18.712 -22.390 -6.779 1.00 67.50 391 THR A N 1
ATOM 2873 C CA . THR A 1 391 ? 19.061 -22.989 -8.076 1.00 67.50 391 THR A CA 1
ATOM 2874 C C . THR A 1 391 ? 20.107 -22.136 -8.784 1.00 67.50 391 THR A C 1
ATOM 2876 O O . THR A 1 391 ? 19.974 -20.915 -8.850 1.00 67.50 391 THR A O 1
ATOM 2879 N N . ARG A 1 392 ? 21.143 -22.773 -9.336 1.00 76.00 392 ARG A N 1
ATOM 2880 C CA . ARG A 1 392 ? 22.136 -22.131 -10.208 1.00 76.00 392 ARG A CA 1
ATOM 2881 C C . ARG A 1 392 ? 22.258 -22.892 -11.517 1.00 76.00 392 ARG A C 1
ATOM 2883 O O . ARG A 1 392 ? 22.354 -24.119 -11.498 1.00 76.00 392 ARG A O 1
ATOM 2890 N N . GLU A 1 393 ? 22.289 -22.156 -12.621 1.00 81.38 393 GLU A N 1
ATOM 2891 C CA . GLU A 1 393 ? 22.442 -22.699 -13.969 1.00 81.38 393 GLU A CA 1
ATOM 2892 C C . GLU A 1 393 ? 23.804 -22.309 -14.545 1.00 81.38 393 GLU A C 1
ATOM 2894 O O . GLU A 1 393 ? 24.233 -21.162 -14.423 1.00 81.38 393 GLU A O 1
ATOM 2899 N N . PHE A 1 394 ? 24.483 -23.273 -15.167 1.00 83.00 394 PHE A N 1
ATOM 2900 C CA . PHE A 1 394 ? 25.784 -23.065 -15.794 1.00 83.00 394 PHE A CA 1
ATOM 2901 C C . PHE A 1 394 ? 25.769 -23.530 -17.242 1.00 83.00 394 PHE A C 1
ATOM 2903 O O . PHE A 1 394 ? 25.344 -24.644 -17.557 1.00 83.00 394 PHE A O 1
ATOM 2910 N N . ASP A 1 395 ? 26.305 -22.671 -18.100 1.00 75.69 395 ASP A N 1
ATOM 2911 C CA . ASP A 1 395 ? 26.349 -22.846 -19.547 1.00 75.69 395 ASP A CA 1
ATOM 2912 C C . ASP A 1 395 ? 27.489 -23.747 -20.031 1.00 75.69 395 ASP A C 1
ATOM 2914 O O . ASP A 1 395 ? 27.477 -24.215 -21.172 1.00 75.69 395 ASP A O 1
ATOM 2918 N N . ASN A 1 396 ? 28.498 -23.965 -19.191 1.00 82.44 396 ASN A N 1
ATOM 2919 C CA . ASN A 1 396 ? 29.594 -24.876 -19.465 1.00 82.44 396 ASN A CA 1
ATOM 2920 C C . ASN A 1 396 ? 30.132 -25.491 -18.163 1.00 82.44 396 ASN A C 1
ATOM 2922 O O . ASN A 1 396 ? 29.884 -25.012 -17.055 1.00 82.44 396 ASN A O 1
ATOM 2926 N N . GLU A 1 397 ? 30.873 -26.589 -18.302 1.00 76.44 397 GLU A N 1
ATOM 2927 C CA . GLU A 1 397 ? 31.351 -27.364 -17.156 1.00 76.44 397 GLU A CA 1
ATOM 2928 C C . GLU A 1 397 ? 32.480 -26.665 -16.376 1.00 76.44 397 GLU A C 1
ATOM 2930 O O . GLU A 1 397 ? 32.660 -26.939 -15.189 1.00 76.44 397 GLU A O 1
ATOM 2935 N N . ARG A 1 398 ? 33.238 -25.766 -17.019 1.00 86.50 398 ARG A N 1
ATOM 2936 C CA . ARG A 1 398 ? 34.333 -25.028 -16.375 1.00 86.50 398 ARG A CA 1
ATOM 2937 C C . ARG A 1 398 ? 33.776 -24.023 -15.367 1.00 86.50 398 ARG A C 1
ATOM 2939 O O . ARG A 1 398 ? 34.139 -24.100 -14.200 1.00 86.50 398 ARG A O 1
ATOM 2946 N N . ASP A 1 399 ? 32.817 -23.199 -15.783 1.00 79.50 399 ASP A N 1
ATOM 2947 C CA . ASP A 1 399 ? 32.180 -22.188 -14.928 1.00 79.50 399 ASP A CA 1
ATOM 2948 C C . ASP A 1 399 ? 31.463 -22.834 -13.737 1.00 79.50 399 ASP A C 1
ATOM 2950 O O . ASP A 1 399 ? 31.499 -22.325 -12.616 1.00 79.50 399 ASP A O 1
ATOM 2954 N N . ARG A 1 400 ? 30.864 -24.013 -13.958 1.00 86.50 400 ARG A N 1
ATOM 2955 C CA . ARG A 1 400 ? 30.296 -24.832 -12.883 1.00 86.50 400 ARG A CA 1
ATOM 2956 C C . ARG A 1 400 ? 31.361 -25.225 -11.857 1.00 86.50 400 ARG A C 1
ATOM 2958 O O . ARG A 1 400 ? 31.134 -25.059 -10.661 1.00 86.50 400 ARG A O 1
ATOM 2965 N N . LYS A 1 401 ? 32.501 -25.766 -12.304 1.00 81.25 401 LYS A N 1
ATOM 2966 C CA . LYS A 1 401 ? 33.590 -26.221 -11.418 1.00 81.25 401 LYS A CA 1
ATOM 2967 C C . LYS A 1 401 ? 34.207 -25.063 -10.637 1.00 81.25 401 LYS A C 1
ATOM 2969 O O . LYS A 1 401 ? 34.395 -25.194 -9.429 1.00 81.25 401 LYS A O 1
ATOM 2974 N N . ASP A 1 402 ? 34.438 -23.931 -11.295 1.00 81.69 402 ASP A N 1
ATOM 2975 C CA . ASP A 1 402 ? 34.976 -22.730 -10.654 1.00 81.69 402 ASP A CA 1
ATOM 2976 C C . ASP A 1 402 ? 33.990 -22.185 -9.602 1.00 81.69 402 ASP A C 1
ATOM 2978 O O . ASP A 1 402 ? 34.369 -21.960 -8.452 1.00 81.69 402 ASP A O 1
ATOM 2982 N N . SER A 1 403 ? 32.690 -22.121 -9.922 1.00 79.12 403 SER A N 1
ATOM 2983 C CA . SER A 1 403 ? 31.661 -21.696 -8.962 1.00 79.12 403 SER A CA 1
ATOM 2984 C C . SER A 1 403 ? 31.526 -22.637 -7.760 1.00 79.12 403 SER A C 1
ATOM 2986 O O . SER A 1 403 ? 31.340 -22.169 -6.633 1.00 79.12 403 SER A O 1
ATOM 2988 N N . MET A 1 404 ? 31.635 -23.957 -7.961 1.00 77.62 404 MET A N 1
ATOM 2989 C CA . MET A 1 404 ? 31.600 -24.932 -6.862 1.00 77.62 404 MET A CA 1
ATOM 2990 C C . MET A 1 404 ? 32.791 -24.761 -5.915 1.00 77.62 404 MET A C 1
ATOM 2992 O O . MET A 1 404 ? 32.610 -24.812 -4.697 1.00 77.62 404 MET A O 1
ATOM 2996 N N . LYS A 1 405 ? 33.981 -24.483 -6.461 1.00 80.25 405 LYS A N 1
ATOM 2997 C CA . LYS A 1 405 ? 35.196 -24.228 -5.682 1.00 80.25 405 LYS A CA 1
ATOM 2998 C C . LYS A 1 405 ? 35.081 -22.954 -4.840 1.00 80.25 405 LYS A C 1
ATOM 3000 O O . LYS A 1 405 ? 35.401 -22.989 -3.654 1.00 80.25 405 LYS A O 1
ATOM 3005 N N . ASP A 1 406 ? 34.552 -21.878 -5.417 1.00 75.56 406 ASP A N 1
ATOM 3006 C CA . ASP A 1 406 ? 34.405 -20.584 -4.736 1.00 75.56 406 ASP A CA 1
ATOM 3007 C C . ASP A 1 406 ? 33.325 -20.589 -3.645 1.00 75.56 406 ASP A C 1
ATOM 3009 O O . ASP A 1 406 ? 33.385 -19.813 -2.692 1.00 75.56 406 ASP A O 1
ATOM 3013 N N . THR A 1 407 ? 32.330 -21.473 -3.758 1.00 72.38 407 THR A N 1
ATOM 3014 C CA . THR A 1 407 ? 31.205 -21.554 -2.811 1.00 72.38 407 THR A CA 1
ATOM 3015 C C . THR A 1 407 ? 31.302 -22.692 -1.801 1.00 72.38 407 THR A C 1
ATOM 3017 O O . THR A 1 407 ? 30.395 -22.864 -0.986 1.00 72.38 407 THR A O 1
ATOM 3020 N N . GLY A 1 408 ? 32.401 -23.454 -1.817 1.00 75.12 408 GLY A N 1
ATOM 3021 C CA . GLY A 1 408 ? 32.605 -24.589 -0.915 1.00 75.12 408 GLY A CA 1
ATOM 3022 C C . GLY A 1 408 ? 31.630 -25.746 -1.160 1.00 75.12 408 GLY A C 1
ATOM 3023 O O . GLY A 1 408 ? 31.386 -26.546 -0.256 1.00 75.12 408 GLY A O 1
ATOM 3024 N N . ILE A 1 409 ? 31.052 -25.838 -2.363 1.00 75.50 409 ILE A N 1
ATOM 3025 C CA . ILE A 1 409 ? 30.182 -26.951 -2.753 1.00 75.50 409 ILE A CA 1
ATOM 3026 C C . ILE A 1 409 ? 31.084 -28.151 -3.075 1.00 75.50 409 ILE A C 1
ATOM 3028 O O . ILE A 1 409 ? 32.004 -28.018 -3.884 1.00 75.50 409 ILE A O 1
ATOM 3032 N N . PRO A 1 410 ? 30.855 -29.334 -2.477 1.00 73.19 410 PRO A N 1
ATOM 3033 C CA . PRO A 1 410 ? 31.707 -30.494 -2.719 1.00 73.19 410 PRO A CA 1
ATOM 3034 C C . PRO A 1 410 ? 31.684 -30.906 -4.199 1.00 73.19 410 PRO A C 1
ATOM 3036 O O . PRO A 1 410 ? 30.616 -31.086 -4.779 1.00 73.19 410 PRO A O 1
ATOM 3039 N N . GLU A 1 411 ? 32.861 -31.126 -4.799 1.00 60.38 411 GLU A N 1
ATOM 3040 C CA . GLU A 1 411 ? 33.011 -31.498 -6.222 1.00 60.38 411 GLU A CA 1
ATOM 3041 C C . GLU A 1 411 ? 32.317 -32.819 -6.601 1.00 60.38 411 GLU A C 1
ATOM 3043 O O . GLU A 1 411 ? 32.024 -33.054 -7.773 1.00 60.38 411 GLU A O 1
ATOM 3048 N N . LYS A 1 412 ? 32.055 -33.695 -5.622 1.00 64.19 412 LYS A N 1
ATOM 3049 C CA . LYS A 1 412 ? 31.389 -34.988 -5.820 1.00 64.19 412 LYS A CA 1
ATOM 3050 C C . LYS A 1 412 ? 30.030 -35.000 -5.129 1.00 64.19 412 LYS A C 1
ATOM 3052 O O . LYS A 1 412 ? 29.917 -35.405 -3.973 1.00 64.19 412 LYS A O 1
ATOM 3057 N N . ILE A 1 413 ? 28.998 -34.604 -5.865 1.00 64.31 413 ILE A N 1
ATOM 3058 C CA . ILE A 1 413 ? 27.600 -34.826 -5.491 1.00 64.31 413 ILE A CA 1
ATOM 3059 C C . ILE A 1 413 ? 27.166 -36.150 -6.131 1.00 64.31 413 ILE A C 1
ATOM 3061 O O . ILE A 1 413 ? 27.327 -36.338 -7.335 1.00 64.31 413 ILE A O 1
ATOM 3065 N N . LYS A 1 414 ? 26.669 -37.106 -5.337 1.00 49.16 414 LYS A N 1
ATOM 3066 C CA . LYS A 1 414 ? 26.134 -38.363 -5.885 1.00 49.16 414 LYS A CA 1
ATOM 3067 C C . LYS A 1 414 ? 24.851 -38.062 -6.660 1.00 49.16 414 LYS A C 1
ATOM 3069 O O . LYS A 1 414 ? 23.924 -37.494 -6.088 1.00 49.16 414 LYS A O 1
ATOM 3074 N N . PHE A 1 415 ? 24.791 -38.483 -7.921 1.00 39.84 415 PHE A N 1
ATOM 3075 C CA . PHE A 1 415 ? 23.542 -38.512 -8.676 1.00 39.84 415 PHE A CA 1
ATOM 3076 C C . PHE A 1 415 ? 22.590 -39.516 -8.007 1.00 39.84 415 PHE A C 1
ATOM 3078 O O . PHE A 1 415 ? 22.994 -40.668 -7.807 1.00 39.84 415 PHE A O 1
ATOM 3085 N N . PRO A 1 416 ? 21.365 -39.123 -7.620 1.00 45.84 416 PRO A N 1
ATOM 3086 C CA . PRO A 1 416 ? 20.321 -40.111 -7.412 1.00 45.84 416 PRO A CA 1
ATOM 3087 C C . PRO A 1 416 ? 20.058 -40.774 -8.771 1.00 45.84 416 PRO A C 1
ATOM 3089 O O . PRO A 1 416 ? 19.829 -40.075 -9.758 1.00 45.84 416 PRO A O 1
ATOM 3092 N N . GLY A 1 417 ? 20.219 -42.098 -8.826 1.00 36.06 417 GLY A N 1
ATOM 3093 C CA . GLY A 1 417 ? 19.871 -42.901 -10.000 1.00 36.06 417 GLY A CA 1
ATOM 3094 C C . GLY A 1 417 ? 18.371 -42.960 -10.225 1.00 36.06 417 GLY A C 1
ATOM 3095 O O . GLY A 1 417 ? 17.631 -42.852 -9.218 1.00 36.06 417 GLY A O 1
#